Protein AF-A0A4W5P2R9-F1 (afdb_monomer_lite)

Secondary structure (DSSP, 8-state):
-PPPHHHHHHHHHHH-HHHHHHHHHHHHHHHHHHHHHHHHHHHHHHHHHHHHHHHS-HHHHHHHHHHHHHHHHHHHHHHHHHHHHHHHHHHHHHHHHTPPPHHHHHHHHHHHHHHHHHHHHHHHHHHHHHHHHHHHHHHHHHHHHHHHHHHHHHHHHHHHHHHHHHHHHHHHHHHHHHHHHHHHHHHHHHHHHHHHHHHHHHHHHHHHHHHHHHHHHHHHHHHHTTSS------------------------SSSHHHHHHHHHHHHHHHHHHHHHHHHHHHHHHHHHHHHHHHHHHHHHHHHHHHHHHHHHHHHHHHHHTTTHHHHHHHHHHHH---S-HHHHHHHHHHHHHHHHHHHHHHHHHHHHHHHS--------------------------------------------------SSSTTTSSSS--------------

pLDDT: mean 74.5, std 24.69, range [24.58, 97.75]

Foldseek 3Di:
DDDDLVVVLVVLVVVPLVVVLVVLVVVLVVLVVVLVVLVVVVVVVVVVVVVCLVPDDDVVCVVCVVVVVVVVVVSVVVNVVSVVVSVVSVVVSVVSNPDDRCNVVSVVVVVVVVVVVVVVVVVVVVVVVVVVVVVVVVVVVVVVVVVVVVVVVVVVVVVVVVVVVVVVVVVVVVVVVVVVVVVVVVVVVVVVVVVVVVVVVVVVVVVVVVVVVVVVVVVVVVVVVVVPDPPDDDDDDDDDDDDDDDDDDDDDDDPPVVVVVVVVVVVVVVVVVVVVVVVVVVVVVVVVVVVVVVVVVVVVVVVVVVVVVVVVVVVVVVVVCPCVVVVVVVVVVVVPPPDCPPVVVVVVVVVVVVVVVVVVVVVVVVVVVVVDDDDDDDDDDDDDDDDDDDDDDDDDDDDDDDDDDDDDDDDDDDDDDDDDDDPPVVVVVVVPDDDDDDDDDDDDDD

Organism: NCBI:txid62062

InterPro domains:
  IPR057476 Cux, N-terminal domain [PF25398] (4-112)

Structure (mmCIF, N/CA/C/O backbone):
data_AF-A0A4W5P2R9-F1
#
_entry.id   AF-A0A4W5P2R9-F1
#
loop_
_atom_site.group_PDB
_atom_site.id
_atom_site.type_symbol
_atom_site.label_atom_id
_atom_site.label_alt_id
_atom_site.label_comp_id
_atom_site.label_asym_id
_atom_site.label_entity_id
_atom_site.label_seq_id
_atom_site.pdbx_PDB_ins_code
_atom_site.Cartn_x
_atom_site.Cartn_y
_atom_site.Cartn_z
_atom_site.occupancy
_atom_site.B_iso_or_equiv
_atom_site.auth_seq_id
_atom_site.auth_comp_id
_atom_site.auth_asym_id
_atom_site.auth_atom_id
_atom_site.pdbx_PDB_model_num
ATOM 1 N N . MET A 1 1 ? -20.493 5.244 0.291 1.00 39.19 1 MET A N 1
ATOM 2 C CA . MET A 1 1 ? -19.017 5.315 0.333 1.00 39.19 1 MET A CA 1
ATOM 3 C C . MET A 1 1 ? -18.556 4.395 1.450 1.00 39.19 1 MET A C 1
ATOM 5 O O . MET A 1 1 ? -18.924 4.645 2.589 1.00 39.19 1 MET A O 1
ATOM 9 N N . ALA A 1 2 ? -17.877 3.290 1.139 1.00 45.69 2 ALA A N 1
ATOM 10 C CA . ALA A 1 2 ? -17.363 2.390 2.171 1.00 45.69 2 ALA A CA 1
ATOM 11 C C . ALA A 1 2 ? -16.183 3.063 2.890 1.00 45.69 2 ALA A C 1
ATOM 13 O O . ALA A 1 2 ? -15.328 3.662 2.237 1.00 45.69 2 ALA A O 1
ATOM 14 N N . ALA A 1 3 ? -16.154 3.012 4.221 1.00 61.97 3 ALA A N 1
ATOM 15 C CA . ALA A 1 3 ? -15.028 3.526 4.991 1.00 61.97 3 ALA A CA 1
ATOM 16 C C . ALA A 1 3 ? -13.768 2.697 4.678 1.00 61.97 3 ALA A C 1
ATOM 18 O O . ALA A 1 3 ? -13.810 1.469 4.690 1.00 61.97 3 ALA A O 1
ATOM 19 N N . ASN A 1 4 ? -12.652 3.368 4.386 1.00 81.50 4 ASN A N 1
ATOM 20 C CA . ASN A 1 4 ? -11.347 2.730 4.203 1.00 81.50 4 ASN A CA 1
ATOM 21 C C . ASN A 1 4 ? -10.941 1.999 5.505 1.00 81.50 4 ASN A C 1
ATOM 23 O O . ASN A 1 4 ? -11.168 2.521 6.598 1.00 81.50 4 ASN A O 1
ATOM 27 N N . ALA A 1 5 ? -10.312 0.821 5.421 1.00 81.81 5 ALA A N 1
ATOM 28 C CA . ALA A 1 5 ? -9.843 0.071 6.592 1.00 81.81 5 ALA A CA 1
ATOM 29 C C . ALA A 1 5 ? -8.965 0.926 7.523 1.00 81.81 5 ALA A C 1
ATOM 31 O O . ALA A 1 5 ? -9.079 0.827 8.744 1.00 81.81 5 ALA A O 1
ATOM 32 N N . GLY A 1 6 ? -8.170 1.843 6.958 1.00 85.94 6 GLY A N 1
ATOM 33 C CA . GLY A 1 6 ? -7.384 2.798 7.738 1.00 85.94 6 GLY A CA 1
ATOM 34 C C . GLY A 1 6 ? -8.230 3.774 8.567 1.00 85.94 6 GLY A C 1
ATOM 35 O O . GLY A 1 6 ? -7.896 4.037 9.721 1.00 85.94 6 GLY A O 1
ATOM 36 N N . SER A 1 7 ? -9.344 4.291 8.035 1.00 89.31 7 SER A N 1
ATOM 37 C CA . SER A 1 7 ? -10.214 5.194 8.803 1.00 89.31 7 SER A CA 1
ATOM 38 C C . SER A 1 7 ? -11.015 4.443 9.867 1.00 89.31 7 SER A C 1
ATOM 40 O O . SER A 1 7 ? -11.191 4.962 10.969 1.00 89.31 7 SER A O 1
ATOM 42 N N . MET A 1 8 ? -11.428 3.203 9.584 1.00 90.81 8 MET A N 1
ATOM 43 C CA . MET A 1 8 ? -12.066 2.331 10.576 1.00 90.81 8 MET A CA 1
ATOM 44 C C . MET A 1 8 ? -11.114 1.974 11.722 1.00 90.81 8 MET A C 1
ATOM 46 O O . MET A 1 8 ? -11.508 2.066 12.882 1.00 90.81 8 MET A O 1
ATOM 50 N N . PHE A 1 9 ? -9.856 1.639 11.422 1.00 92.12 9 PHE A N 1
ATOM 51 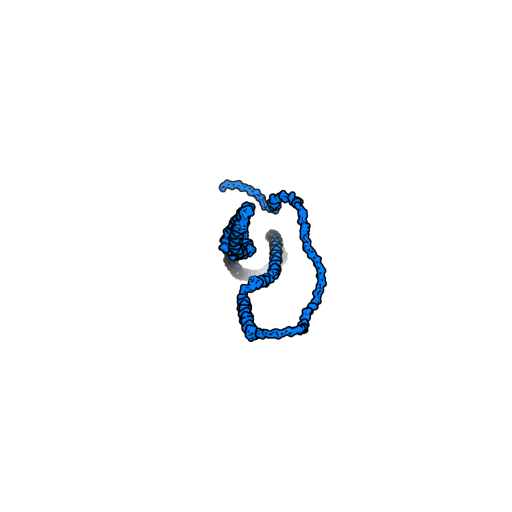C CA . PHE A 1 9 ? -8.834 1.382 12.438 1.00 92.12 9 PHE A CA 1
ATOM 52 C C . PHE A 1 9 ? -8.645 2.583 13.375 1.00 92.12 9 PHE A C 1
ATOM 54 O O . PHE A 1 9 ? -8.690 2.435 14.595 1.00 92.12 9 PHE A O 1
ATOM 61 N N . GLN A 1 10 ? -8.503 3.790 12.817 1.00 91.69 10 GLN A N 1
ATOM 62 C CA . GLN A 1 10 ? -8.339 5.009 13.616 1.00 91.69 10 GLN A CA 1
ATOM 63 C C . GLN A 1 10 ? -9.563 5.314 14.483 1.00 91.69 10 GLN A C 1
ATOM 65 O O . GLN A 1 10 ? -9.409 5.769 15.615 1.00 91.69 10 GLN A O 1
ATOM 70 N N . TYR A 1 11 ? -10.770 5.061 13.971 1.00 94.38 11 TYR A N 1
ATOM 71 C CA . TYR A 1 11 ? -11.995 5.226 14.746 1.00 94.38 11 TYR A CA 1
ATOM 72 C C . TYR A 1 11 ? -12.025 4.280 15.950 1.00 94.38 11 TYR A C 1
ATOM 74 O O . TYR A 1 11 ? -12.158 4.746 17.078 1.00 94.38 11 TYR A O 1
ATOM 82 N N . TRP A 1 12 ? -11.836 2.976 15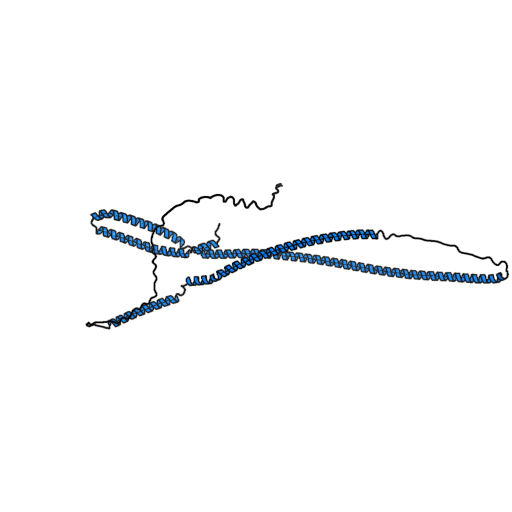.733 1.00 94.50 12 TRP A N 1
ATOM 83 C CA . TRP A 1 12 ? -11.894 1.975 16.805 1.00 94.50 12 TRP A CA 1
ATOM 84 C C . TRP A 1 12 ? -10.783 2.141 17.839 1.00 94.50 12 TRP A C 1
ATOM 86 O O . TRP A 1 12 ? -11.025 1.979 19.031 1.00 94.50 12 TRP A O 1
ATOM 96 N N . LYS A 1 13 ? -9.594 2.570 17.406 1.00 93.69 13 LYS A N 1
ATOM 97 C CA . LYS A 1 13 ? -8.496 2.905 18.315 1.00 93.69 13 LYS A CA 1
ATOM 98 C C . LYS A 1 13 ? -8.834 4.079 19.239 1.00 93.69 13 LYS A C 1
ATOM 100 O O . LYS A 1 13 ? -8.418 4.083 20.388 1.00 93.69 13 LYS A O 1
ATOM 105 N N . ARG A 1 14 ? -9.570 5.080 18.744 1.00 94.56 14 ARG A N 1
ATOM 106 C CA . ARG A 1 14 ? -10.029 6.229 19.548 1.00 94.56 14 ARG A CA 1
ATOM 107 C C . ARG A 1 14 ? -11.259 5.910 20.389 1.00 94.56 14 ARG A C 1
ATOM 109 O O . ARG A 1 14 ? -11.445 6.535 21.423 1.00 94.56 14 ARG A O 1
ATOM 116 N N . PHE A 1 15 ? -12.105 5.000 19.913 1.00 94.69 15 PHE A N 1
ATOM 117 C CA . PHE A 1 15 ? -13.277 4.532 20.645 1.00 94.69 15 PHE A CA 1
ATOM 118 C C . PHE A 1 15 ? -12.880 3.790 21.929 1.00 94.69 15 PHE A C 1
ATOM 120 O O . PHE A 1 15 ? -13.604 3.895 22.910 1.00 94.69 15 PHE A O 1
ATOM 127 N N . ASP A 1 16 ? -11.735 3.094 21.916 1.00 94.62 16 ASP A N 1
ATOM 128 C CA . ASP A 1 16 ? -11.157 2.380 23.064 1.00 94.62 16 ASP A CA 1
ATOM 129 C C . ASP A 1 16 ? -12.175 1.453 23.749 1.00 94.62 16 ASP A C 1
ATOM 131 O O . ASP A 1 16 ? -12.664 1.684 24.860 1.00 94.62 16 ASP A O 1
ATOM 135 N N . LEU A 1 17 ? -12.515 0.371 23.040 1.00 94.75 17 LEU A N 1
ATOM 136 C CA . LEU A 1 17 ? -13.481 -0.613 23.524 1.00 94.75 17 LEU A CA 1
ATOM 137 C C . LEU A 1 17 ? -13.055 -1.211 24.874 1.00 94.75 17 LEU A C 1
ATOM 139 O O . LEU A 1 17 ? -13.915 -1.472 25.710 1.00 94.75 17 LEU A O 1
ATOM 143 N N . GLN A 1 18 ? -11.752 -1.380 25.115 1.00 93.75 18 GLN A N 1
ATOM 144 C CA . GLN A 1 18 ? -11.237 -1.925 26.372 1.00 93.75 18 GLN A CA 1
ATOM 145 C C . GLN A 1 18 ? -11.471 -0.983 27.554 1.00 93.75 18 GLN A C 1
ATOM 147 O O . GLN A 1 18 ? -11.774 -1.430 28.663 1.00 93.75 18 GLN A O 1
ATOM 152 N N . GLN A 1 19 ? -11.317 0.328 27.357 1.00 95.25 19 GLN A N 1
ATOM 153 C CA . GLN A 1 19 ? -11.680 1.295 28.383 1.00 95.25 19 GLN A CA 1
ATOM 154 C C . GLN A 1 19 ? -13.187 1.277 28.653 1.00 95.25 19 GLN A C 1
ATOM 156 O O . GLN A 1 19 ? -13.584 1.173 29.815 1.00 95.25 19 GLN A O 1
ATOM 161 N N . LEU A 1 20 ? -14.015 1.284 27.606 1.00 95.31 20 LEU A N 1
ATOM 162 C CA . LEU A 1 20 ? -15.467 1.200 27.765 1.00 95.31 20 LEU A CA 1
ATOM 163 C C . LEU A 1 20 ? -15.891 -0.083 28.502 1.00 95.31 20 LEU A C 1
ATOM 165 O O . LEU A 1 20 ? -16.724 -0.025 29.403 1.00 95.31 20 LEU A O 1
ATOM 169 N N . GLN A 1 21 ? -15.301 -1.234 28.169 1.00 96.25 21 GLN A N 1
ATOM 170 C CA . GLN A 1 21 ? -15.556 -2.508 28.852 1.00 96.25 21 GLN A CA 1
ATOM 171 C C . GLN A 1 21 ? -15.233 -2.422 30.352 1.00 96.25 21 GLN A C 1
ATOM 173 O O . GLN A 1 21 ? -16.074 -2.789 31.171 1.00 96.25 21 GLN A O 1
ATOM 178 N N . ARG A 1 22 ? -14.084 -1.841 30.728 1.00 95.81 22 ARG A N 1
ATOM 179 C CA . ARG A 1 22 ? -13.711 -1.630 32.141 1.00 95.81 22 ARG A CA 1
ATOM 180 C C . ARG A 1 22 ? -14.679 -0.704 32.883 1.00 95.81 22 ARG A C 1
ATOM 182 O O . ARG A 1 22 ? -15.015 -0.960 34.039 1.00 95.81 22 ARG A O 1
ATOM 189 N N . GLU A 1 23 ? -15.130 0.373 32.243 1.00 96.25 23 GLU A N 1
ATOM 190 C CA . GLU A 1 23 ? -16.104 1.306 32.828 1.00 96.25 23 GLU A CA 1
ATOM 191 C C . GLU A 1 23 ? -17.476 0.643 33.034 1.00 96.25 23 GLU A C 1
ATOM 193 O O . GLU A 1 23 ? -18.131 0.836 34.068 1.00 96.25 23 GLU A O 1
ATOM 198 N N . LEU A 1 24 ? -17.897 -0.187 32.077 1.00 96.56 24 LEU A N 1
ATOM 199 C CA . LEU A 1 24 ? -19.125 -0.965 32.180 1.00 96.56 24 LEU A CA 1
ATOM 200 C C . LEU A 1 24 ? -19.038 -2.040 33.277 1.00 96.56 24 LEU A C 1
ATOM 202 O O . LEU A 1 24 ? -19.986 -2.158 34.052 1.00 96.56 24 LEU A O 1
ATOM 206 N N . ASP A 1 25 ? -17.914 -2.752 33.408 1.00 96.44 25 ASP A N 1
ATOM 207 C CA . ASP A 1 25 ? -17.668 -3.719 34.494 1.00 96.44 25 ASP A CA 1
ATOM 208 C C . ASP A 1 25 ? -17.735 -3.068 35.878 1.00 96.44 25 ASP A C 1
ATOM 210 O O . ASP A 1 25 ? -18.382 -3.582 36.799 1.00 96.44 25 ASP A O 1
ATOM 214 N N . ALA A 1 26 ? -17.095 -1.906 36.030 1.00 96.94 26 ALA A N 1
ATOM 215 C CA . ALA A 1 26 ? -17.135 -1.145 37.272 1.00 96.94 26 ALA A CA 1
ATOM 216 C C . ALA A 1 26 ? -18.573 -0.725 37.618 1.00 96.94 26 ALA A C 1
ATOM 218 O O . ALA A 1 26 ? -19.007 -0.850 38.767 1.00 96.94 26 ALA A O 1
ATOM 219 N N . THR A 1 27 ? -19.339 -0.284 36.616 1.00 96.75 27 THR A N 1
ATOM 220 C CA . THR A 1 27 ? -20.748 0.093 36.782 1.00 96.75 27 THR A CA 1
ATOM 221 C C . THR A 1 27 ? -21.619 -1.113 37.137 1.00 96.75 27 THR A C 1
ATOM 223 O O . THR A 1 27 ? -22.444 -1.011 38.043 1.00 96.75 27 THR A O 1
ATOM 226 N N . ALA A 1 28 ? -21.420 -2.262 36.484 1.00 96.38 28 ALA A N 1
ATOM 227 C CA . ALA A 1 28 ? -22.139 -3.504 36.771 1.00 96.38 28 ALA A CA 1
ATOM 228 C C . ALA A 1 28 ? -21.853 -4.016 38.193 1.00 96.38 28 ALA A C 1
ATOM 230 O O . ALA A 1 28 ? -22.776 -4.398 38.912 1.00 96.38 28 ALA A O 1
ATOM 231 N N . THR A 1 29 ? -20.595 -3.940 38.635 1.00 95.50 29 THR A N 1
ATOM 232 C CA . THR A 1 29 ? -20.190 -4.297 40.004 1.00 95.50 29 THR A CA 1
ATOM 233 C C . THR A 1 29 ? -20.837 -3.368 41.034 1.00 95.50 29 THR A C 1
ATOM 235 O O . THR A 1 29 ? -21.409 -3.824 42.024 1.00 95.50 29 THR A O 1
ATOM 238 N N . ALA A 1 30 ? -20.810 -2.054 40.789 1.00 95.75 30 ALA A N 1
ATOM 239 C CA . ALA A 1 30 ? -21.468 -1.082 41.659 1.00 95.75 30 ALA A CA 1
ATOM 240 C C . ALA A 1 30 ? -22.994 -1.268 41.697 1.00 95.75 30 ALA A C 1
ATOM 242 O O . ALA A 1 30 ? -23.623 -1.000 42.722 1.00 95.75 30 ALA A O 1
ATOM 243 N N . LEU A 1 31 ? -23.595 -1.728 40.597 1.00 96.50 31 LEU A N 1
ATOM 244 C CA . LEU A 1 31 ? -25.026 -1.987 40.509 1.00 96.50 31 LEU A CA 1
ATOM 245 C C . LEU A 1 31 ? -25.467 -3.123 41.433 1.00 96.50 31 LEU A C 1
ATOM 247 O O . LEU A 1 31 ? -26.480 -2.969 42.109 1.00 96.50 31 LEU A O 1
ATOM 251 N N . ALA A 1 32 ? -24.692 -4.208 41.517 1.00 93.25 32 ALA A N 1
ATOM 252 C CA . ALA A 1 32 ? -24.974 -5.308 42.441 1.00 93.25 32 ALA A CA 1
ATOM 253 C C . ALA A 1 32 ? -25.025 -4.817 43.900 1.00 93.25 32 ALA A C 1
ATOM 255 O O . ALA A 1 32 ? -25.998 -5.067 44.607 1.00 93.25 32 ALA A O 1
ATOM 256 N N . ASN A 1 33 ? -24.048 -4.002 44.313 1.00 94.25 33 ASN A N 1
ATOM 257 C CA . ASN A 1 33 ? -24.031 -3.416 45.658 1.00 94.25 33 ASN A CA 1
ATOM 258 C C . ASN A 1 33 ? -25.254 -2.514 45.911 1.00 94.25 33 ASN A C 1
ATOM 260 O O . ASN A 1 33 ? -25.872 -2.578 46.972 1.00 94.25 33 ASN A O 1
ATOM 264 N N . ARG A 1 34 ? -25.646 -1.694 44.924 1.00 94.56 34 ARG A N 1
ATOM 265 C CA . ARG A 1 34 ? -26.830 -0.821 45.033 1.00 94.56 34 ARG A CA 1
ATOM 266 C C . ARG A 1 34 ? -28.139 -1.605 45.122 1.00 94.56 34 ARG A C 1
ATOM 268 O O . ARG A 1 34 ? -29.057 -1.155 45.809 1.00 94.56 34 ARG A O 1
ATOM 275 N N . GLN A 1 35 ? -28.239 -2.746 44.439 1.00 94.06 35 GLN A N 1
ATOM 276 C CA . GLN A 1 35 ? -29.394 -3.639 44.554 1.00 94.06 35 GLN A CA 1
ATOM 277 C C . GLN A 1 35 ? -29.532 -4.143 45.994 1.00 94.06 35 GLN A C 1
ATOM 279 O O . GLN A 1 35 ? -30.592 -3.959 46.598 1.00 94.06 35 GLN A O 1
ATOM 284 N N . ASP A 1 36 ? -28.448 -4.660 46.574 1.00 93.44 36 ASP A N 1
ATOM 285 C CA . ASP A 1 36 ? -28.436 -5.152 47.955 1.00 93.44 36 ASP A CA 1
ATOM 286 C C . ASP A 1 36 ? -28.773 -4.043 48.970 1.00 93.44 36 ASP A C 1
ATOM 288 O O . ASP A 1 36 ? -29.608 -4.234 49.860 1.00 93.44 36 ASP A O 1
ATOM 292 N N . GLU A 1 37 ? -28.184 -2.852 48.822 1.00 94.00 37 GLU A N 1
ATOM 293 C CA . GLU A 1 37 ? -28.455 -1.691 49.683 1.00 94.00 37 GLU A CA 1
ATOM 294 C C . GLU A 1 37 ? -29.919 -1.225 49.609 1.00 94.00 37 GLU A C 1
ATOM 296 O O . GLU A 1 37 ? -30.533 -0.901 50.635 1.00 94.00 37 GLU A O 1
ATOM 301 N N . SER A 1 38 ? -30.502 -1.200 48.407 1.00 93.31 38 SER A N 1
ATOM 302 C CA . SER A 1 38 ? -31.899 -0.811 48.187 1.00 93.31 38 SER A CA 1
ATOM 303 C C . SER A 1 38 ? -32.864 -1.821 48.814 1.00 93.31 38 SER A C 1
ATOM 305 O O . SER A 1 38 ? -33.818 -1.438 49.502 1.00 93.31 38 SER A O 1
ATOM 307 N N . GLU A 1 39 ? -32.586 -3.120 48.665 1.00 92.25 39 GLU A N 1
ATOM 308 C CA . GLU A 1 39 ? -33.398 -4.183 49.262 1.00 92.25 39 GLU A CA 1
ATOM 309 C C . GLU A 1 39 ? -33.324 -4.179 50.797 1.00 92.25 39 GLU A C 1
ATOM 311 O O . GLU A 1 39 ? -34.362 -4.280 51.466 1.00 92.25 39 GLU A O 1
ATOM 316 N N . GLN A 1 40 ? -32.137 -3.960 51.372 1.00 95.31 40 GLN A N 1
ATOM 317 C CA . GLN A 1 40 ? -31.963 -3.795 52.819 1.00 95.31 40 GLN A CA 1
ATOM 318 C C . GLN A 1 40 ? -32.687 -2.549 53.347 1.00 95.31 40 GLN A C 1
ATOM 320 O O . GLN A 1 40 ? -33.384 -2.619 54.365 1.00 95.31 40 GLN A O 1
ATOM 325 N N . SER A 1 41 ? -32.580 -1.418 52.643 1.00 94.50 41 SER A N 1
ATOM 326 C CA . SER A 1 41 ? -33.235 -0.161 53.025 1.00 94.50 41 SER A CA 1
ATOM 327 C C . SER A 1 41 ? -34.759 -0.283 52.987 1.00 94.50 41 SER A C 1
ATOM 329 O O . SER A 1 41 ? -35.440 0.129 53.931 1.00 94.50 41 SER A O 1
ATOM 331 N N . ARG A 1 42 ? -35.311 -0.931 51.950 1.00 94.88 42 ARG A N 1
ATOM 332 C CA . ARG A 1 42 ? -36.747 -1.227 51.850 1.00 94.88 42 ARG A CA 1
ATOM 333 C C . ARG A 1 42 ? -37.213 -2.115 53.000 1.00 94.88 42 ARG A C 1
ATOM 335 O O . ARG A 1 42 ? -38.246 -1.830 53.604 1.00 94.88 42 ARG A O 1
ATOM 342 N N . LYS A 1 43 ? -36.453 -3.161 53.341 1.00 94.44 43 LYS A N 1
ATOM 343 C CA . LYS A 1 43 ? -36.770 -4.039 54.478 1.00 94.44 43 LYS A CA 1
ATOM 344 C C . LYS A 1 43 ? -36.804 -3.258 55.797 1.00 94.44 43 LYS A C 1
ATOM 346 O O . LYS A 1 43 ? -37.779 -3.364 56.537 1.00 94.44 43 LYS A O 1
ATOM 351 N N . LYS A 1 44 ? -35.809 -2.397 56.035 1.00 96.06 44 LYS A N 1
ATOM 352 C CA . LYS A 1 44 ? -35.739 -1.540 57.229 1.00 96.06 44 LYS A CA 1
ATOM 353 C C . LYS A 1 44 ? -36.939 -0.591 57.342 1.00 96.06 44 LYS A C 1
ATOM 355 O O . LYS A 1 44 ? -37.498 -0.456 58.428 1.00 96.06 44 LYS A O 1
ATOM 360 N N . LEU A 1 45 ? -37.373 0.018 56.234 1.00 94.94 45 LEU A N 1
ATOM 361 C CA . LEU A 1 45 ? -38.569 0.874 56.202 1.00 94.94 45 LEU A CA 1
ATOM 362 C C . LEU A 1 45 ? -39.857 0.097 56.508 1.00 94.94 45 LEU A C 1
ATOM 364 O O . LEU A 1 45 ? -40.720 0.597 57.232 1.00 94.94 45 LEU A O 1
ATOM 368 N N . ILE A 1 46 ? -39.988 -1.132 55.997 1.00 92.12 46 ILE A N 1
ATOM 369 C CA . ILE A 1 46 ? -41.132 -2.006 56.298 1.00 92.12 46 ILE A CA 1
ATOM 370 C C . ILE A 1 46 ? -41.183 -2.319 57.798 1.00 92.12 46 ILE A C 1
ATOM 372 O O . ILE A 1 46 ? -42.247 -2.195 58.410 1.00 92.12 46 ILE A O 1
ATOM 376 N N . ASP A 1 47 ? -40.049 -2.682 58.396 1.00 94.56 47 ASP A N 1
ATOM 377 C CA . ASP A 1 47 ? -39.963 -3.002 59.823 1.00 94.56 47 ASP A CA 1
ATOM 378 C C . ASP A 1 47 ? -40.268 -1.770 60.694 1.00 94.56 47 ASP A C 1
ATOM 380 O O . ASP A 1 47 ? -41.084 -1.854 61.613 1.00 94.56 47 ASP A O 1
ATOM 384 N N . GLN A 1 48 ? -39.734 -0.593 60.343 1.00 94.81 48 GLN A N 1
ATOM 385 C CA . GLN A 1 48 ? -40.059 0.675 61.013 1.00 94.81 48 GLN A CA 1
ATOM 386 C C . GLN A 1 48 ? -41.546 1.045 60.891 1.00 94.81 48 GLN A C 1
ATOM 388 O O . GLN A 1 48 ? -42.151 1.497 61.863 1.00 94.81 48 GLN A O 1
ATOM 393 N N . SER A 1 49 ? -42.168 0.824 59.728 1.00 92.38 49 SER A N 1
ATOM 394 C CA . SER A 1 49 ? -43.604 1.070 59.530 1.00 92.38 49 SER A CA 1
ATOM 395 C C . SER A 1 49 ? -44.472 0.135 60.379 1.00 92.38 49 SER A C 1
ATOM 397 O O . SER A 1 49 ? -45.511 0.546 60.906 1.00 92.38 49 SER A O 1
ATOM 399 N N . ARG A 1 50 ? -44.052 -1.126 60.545 1.00 91.25 50 ARG A N 1
ATOM 400 C CA . ARG A 1 50 ? -44.722 -2.100 61.421 1.00 91.25 50 ARG A CA 1
ATOM 401 C C . ARG A 1 50 ? -44.598 -1.710 62.890 1.00 91.25 50 ARG A C 1
ATOM 403 O O . ARG A 1 50 ? -45.612 -1.698 63.586 1.00 91.25 50 ARG A O 1
ATOM 410 N N . GLU A 1 51 ? -43.399 -1.338 63.329 1.00 94.06 51 GLU A N 1
ATOM 411 C CA . GLU A 1 51 ? -43.141 -0.898 64.704 1.00 94.06 51 GLU A CA 1
ATOM 412 C C . GLU A 1 51 ? -43.938 0.371 65.038 1.00 94.06 51 GLU A C 1
ATOM 414 O O . GLU A 1 51 ? -44.611 0.440 66.067 1.00 94.06 51 GLU A O 1
ATOM 419 N N . PHE A 1 52 ? -43.979 1.336 64.111 1.00 92.31 52 PHE A N 1
ATOM 420 C CA . PHE A 1 52 ? -44.819 2.526 64.234 1.00 92.31 52 PHE A CA 1
ATOM 421 C C . PHE A 1 52 ? -46.296 2.158 64.422 1.00 92.31 52 PHE A C 1
ATOM 423 O O . PHE A 1 52 ? -46.938 2.637 65.354 1.00 92.31 52 PHE A O 1
ATOM 430 N N . LYS A 1 53 ? -46.851 1.260 63.596 1.00 89.31 53 LYS A N 1
ATOM 431 C CA . LYS A 1 53 ? -48.254 0.826 63.731 1.00 89.31 53 LYS A CA 1
ATOM 432 C C . LYS A 1 53 ? -48.538 0.135 65.066 1.00 89.31 53 LYS A C 1
ATOM 434 O O . LYS A 1 53 ? -49.627 0.324 65.601 1.00 89.31 53 LYS A O 1
ATOM 439 N N . LYS A 1 54 ? -47.588 -0.642 65.597 1.00 91.44 54 LYS A N 1
ATOM 440 C CA . LYS A 1 54 ? -47.725 -1.361 66.874 1.00 91.44 54 LYS A CA 1
ATOM 441 C C . LYS A 1 54 ? -47.774 -0.408 68.073 1.00 91.44 54 LYS A C 1
ATOM 443 O O . LYS A 1 54 ? -48.578 -0.616 68.975 1.00 91.44 54 LYS A O 1
ATOM 448 N N . ASN A 1 55 ? -46.966 0.651 68.043 1.00 91.44 55 ASN A N 1
ATOM 449 C CA . ASN A 1 55 ? -46.780 1.568 69.173 1.00 91.44 55 ASN A CA 1
ATOM 450 C C . ASN A 1 55 ? -47.664 2.827 69.116 1.00 91.44 55 ASN A C 1
ATOM 452 O O . ASN A 1 55 ? -47.551 3.699 69.973 1.00 91.44 55 ASN A O 1
ATOM 456 N N . THR A 1 56 ? -48.547 2.940 68.118 1.00 90.62 56 THR A N 1
ATOM 457 C CA . THR A 1 56 ? -49.381 4.134 67.899 1.00 90.62 56 THR A CA 1
ATOM 458 C C . THR A 1 56 ? -50.842 3.887 68.313 1.00 90.62 56 THR A C 1
ATOM 460 O O . THR A 1 56 ? -51.373 2.811 68.019 1.00 90.62 56 THR A O 1
ATOM 463 N N . PRO A 1 57 ? -51.537 4.848 68.955 1.00 91.94 57 PRO A N 1
ATOM 464 C CA . PRO A 1 57 ? -52.972 4.751 69.252 1.00 91.94 57 PRO A CA 1
ATOM 465 C C . PRO A 1 57 ? -53.851 4.657 67.988 1.00 91.94 57 PRO A C 1
ATOM 467 O O . PRO A 1 57 ? -53.488 5.132 66.911 1.00 91.94 57 PRO A O 1
ATOM 470 N N . GLU A 1 5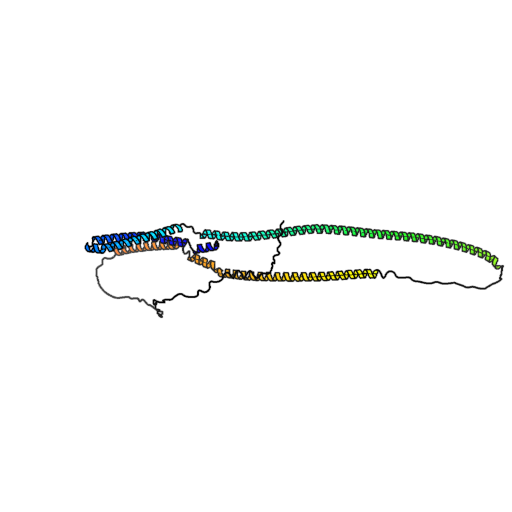8 ? -55.020 4.023 68.114 1.00 90.56 58 GLU A N 1
ATOM 471 C CA . GLU A 1 58 ? -55.854 3.585 66.981 1.00 90.56 58 GLU A CA 1
ATOM 472 C C . GLU A 1 58 ? -56.391 4.728 66.102 1.00 90.56 58 GLU A C 1
ATOM 474 O O . GLU A 1 58 ? -56.407 4.612 64.875 1.00 90.56 58 GLU A O 1
ATOM 479 N N . ASP A 1 59 ? -56.772 5.855 66.703 1.00 90.94 59 ASP A N 1
ATOM 480 C CA . ASP A 1 59 ? -57.308 7.007 65.966 1.00 90.94 59 ASP A CA 1
ATOM 481 C C . ASP A 1 59 ? -56.243 7.659 65.074 1.00 90.94 59 ASP A C 1
ATOM 483 O O . ASP A 1 59 ? -56.495 7.965 63.905 1.00 90.94 59 ASP A O 1
ATOM 487 N N . LEU A 1 60 ? -55.006 7.772 65.574 1.00 92.44 60 LEU A N 1
ATOM 488 C CA . LEU A 1 60 ? -53.879 8.273 64.787 1.00 92.44 60 LEU A CA 1
ATOM 489 C C . LEU A 1 60 ? -53.476 7.276 63.689 1.00 92.44 60 LEU A C 1
ATOM 491 O O . LEU A 1 60 ? -53.153 7.688 62.573 1.00 92.44 60 LEU A O 1
ATOM 495 N N . ARG A 1 61 ? -53.573 5.960 63.948 1.00 91.44 61 ARG A N 1
ATOM 496 C CA . ARG A 1 61 ? -53.359 4.937 62.908 1.00 91.44 61 ARG A CA 1
ATOM 497 C C . ARG A 1 61 ? -54.316 5.114 61.729 1.00 91.44 61 ARG A C 1
ATOM 499 O O . ARG A 1 61 ? -53.873 4.969 60.590 1.00 91.44 61 ARG A O 1
ATOM 506 N N . LYS A 1 62 ? -55.594 5.433 61.969 1.00 92.81 62 LYS A N 1
ATOM 507 C CA . LYS A 1 62 ? -56.587 5.640 60.895 1.00 92.81 62 LYS A CA 1
ATOM 508 C C . LYS A 1 62 ? -56.244 6.842 60.012 1.00 92.81 62 LYS A C 1
ATOM 510 O O . LYS A 1 62 ? -56.358 6.731 58.795 1.00 92.81 62 LYS A O 1
ATOM 515 N N . LEU A 1 63 ? -55.769 7.943 60.602 1.00 91.69 63 LEU A N 1
ATOM 516 C CA . LEU A 1 63 ? -55.361 9.147 59.865 1.00 91.69 63 LEU A CA 1
ATOM 517 C C . LEU A 1 63 ? -54.077 8.936 59.049 1.00 91.69 63 LEU A C 1
ATOM 519 O O . LEU A 1 63 ? -53.977 9.398 57.916 1.00 91.69 63 LEU A O 1
ATOM 523 N N . VAL A 1 64 ? -53.100 8.214 59.604 1.00 92.69 64 VAL A N 1
ATOM 524 C CA . VAL A 1 64 ? -51.781 8.008 58.977 1.00 92.69 64 VAL A CA 1
ATOM 525 C C . VAL A 1 64 ? -51.781 6.840 57.973 1.00 92.69 64 VAL A C 1
ATOM 527 O O . VAL A 1 64 ? -50.932 6.779 57.082 1.00 92.69 64 VAL A O 1
ATOM 530 N N . ALA A 1 65 ? -52.738 5.911 58.055 1.00 90.44 65 ALA A N 1
ATOM 531 C CA . ALA A 1 65 ? -52.784 4.731 57.186 1.00 90.44 65 ALA A CA 1
ATOM 532 C C . ALA A 1 65 ? -52.860 5.037 55.672 1.00 90.44 65 ALA A C 1
ATOM 534 O O . ALA A 1 65 ? -52.117 4.386 54.929 1.00 90.44 65 ALA A O 1
ATOM 535 N N . PRO A 1 66 ? -53.686 5.987 55.181 1.00 94.50 66 PRO A N 1
ATOM 536 C CA . PRO A 1 66 ? -53.685 6.372 53.768 1.00 94.50 66 PRO A CA 1
ATOM 537 C C . PRO A 1 66 ? -52.326 6.910 53.304 1.00 94.50 66 PRO A C 1
ATOM 539 O O . PRO A 1 66 ? -51.863 6.540 52.228 1.00 94.50 66 PRO A O 1
ATOM 542 N N . LEU A 1 67 ? -51.648 7.702 54.145 1.00 94.31 67 LEU A N 1
ATOM 543 C CA . LEU A 1 67 ? -50.323 8.254 53.853 1.00 94.31 67 LEU A CA 1
ATOM 544 C C . LEU A 1 67 ? -49.260 7.149 53.743 1.00 94.31 67 LEU A C 1
ATOM 546 O O . LEU A 1 67 ? -48.507 7.115 52.773 1.00 94.31 67 LEU A O 1
ATOM 550 N N . LEU A 1 68 ? -49.239 6.199 54.688 1.00 92.62 68 LEU A N 1
ATOM 551 C CA . LEU A 1 68 ? -48.321 5.051 54.636 1.00 92.62 68 LEU A CA 1
ATOM 552 C C . LEU A 1 68 ? -48.564 4.168 53.408 1.00 92.62 68 LEU A C 1
ATOM 554 O O . LEU A 1 68 ? -47.608 3.679 52.815 1.00 92.62 68 LEU A O 1
ATOM 558 N N . LYS A 1 69 ? -49.828 3.969 53.009 1.00 93.75 69 LYS A N 1
ATOM 559 C CA . LYS A 1 69 ? -50.154 3.250 51.769 1.00 93.75 69 LYS A CA 1
ATOM 560 C C . LYS A 1 69 ? -49.662 4.000 50.528 1.00 93.75 69 LYS A C 1
ATOM 562 O O . LYS A 1 69 ? -49.140 3.355 49.627 1.00 93.75 69 LYS A O 1
ATOM 567 N N . GLY A 1 70 ? -49.793 5.329 50.497 1.00 96.00 70 GLY A N 1
ATOM 568 C CA . GLY A 1 70 ? -49.275 6.169 49.413 1.00 96.00 70 GLY A CA 1
ATOM 569 C C . GLY A 1 70 ? -47.755 6.067 49.266 1.00 96.00 70 GLY A C 1
ATOM 570 O O . GLY A 1 70 ? -47.269 5.761 48.182 1.00 96.00 70 GLY A O 1
ATOM 571 N N . PHE A 1 71 ? -47.007 6.218 50.367 1.00 95.81 71 PHE A N 1
ATOM 572 C CA . PHE A 1 71 ? -45.549 6.033 50.354 1.00 95.81 71 PHE A CA 1
ATOM 573 C C . PHE A 1 71 ? -45.141 4.615 49.948 1.00 95.81 71 PHE A C 1
ATOM 575 O O . PHE A 1 71 ? -44.198 4.457 49.181 1.00 95.81 71 PHE A O 1
ATOM 582 N N . GLN A 1 72 ? -45.855 3.588 50.418 1.00 94.88 72 GLN A N 1
ATOM 583 C CA . GLN A 1 72 ? -45.580 2.205 50.028 1.00 94.88 72 GLN A CA 1
ATOM 584 C C . GLN A 1 72 ? -45.755 1.998 48.516 1.00 94.88 72 GLN A C 1
ATOM 586 O O . GLN A 1 72 ? -44.884 1.409 47.885 1.00 94.88 72 GLN A O 1
ATOM 591 N N . ALA A 1 73 ? -46.846 2.513 47.938 1.00 95.50 73 ALA A N 1
ATOM 592 C CA . ALA A 1 73 ? -47.105 2.415 46.505 1.00 95.50 73 ALA A CA 1
ATOM 593 C C . ALA A 1 73 ? -46.027 3.128 45.671 1.00 95.50 73 ALA A C 1
ATOM 595 O O . ALA A 1 73 ? -45.566 2.567 44.679 1.00 95.50 73 ALA A O 1
ATOM 596 N N . GLU A 1 74 ? -45.585 4.317 46.093 1.00 96.81 74 GLU A N 1
ATOM 597 C CA . GLU A 1 74 ? -44.516 5.049 45.401 1.00 96.81 74 GLU A CA 1
ATOM 598 C C . GLU A 1 74 ? -43.165 4.330 45.521 1.00 96.81 74 GLU A C 1
ATOM 600 O O . GLU A 1 74 ? -42.465 4.174 44.523 1.00 96.81 74 GLU A O 1
ATOM 605 N N . ILE A 1 75 ? -42.814 3.817 46.708 1.00 94.88 75 ILE A N 1
ATOM 606 C CA . ILE A 1 75 ? -41.594 3.016 46.905 1.00 94.88 75 ILE A CA 1
ATOM 607 C C . ILE A 1 75 ? -41.614 1.788 45.989 1.00 94.88 75 ILE A C 1
ATOM 609 O O . ILE A 1 75 ? -40.629 1.524 45.305 1.00 94.88 75 ILE A O 1
ATOM 613 N N . ASP A 1 76 ? -42.732 1.061 45.926 1.00 94.19 76 ASP A N 1
ATOM 614 C CA . ASP A 1 76 ? -42.853 -0.127 45.079 1.00 94.19 76 ASP A CA 1
ATOM 615 C C . ASP A 1 76 ? -42.779 0.223 43.581 1.00 94.19 76 ASP A C 1
ATOM 617 O O . ASP A 1 76 ? -42.122 -0.487 42.814 1.00 94.19 76 ASP A O 1
ATOM 621 N N . ALA A 1 77 ? -43.380 1.341 43.158 1.00 96.56 77 ALA A N 1
ATOM 622 C CA . ALA A 1 77 ? -43.296 1.832 41.784 1.00 96.56 77 ALA A CA 1
ATOM 623 C C . ALA A 1 77 ? -41.864 2.248 41.398 1.00 96.56 77 ALA A C 1
ATOM 625 O O . ALA A 1 77 ? -41.382 1.884 40.321 1.00 96.56 77 ALA A O 1
ATOM 626 N N . VAL A 1 78 ? -41.158 2.962 42.280 1.00 95.38 78 VAL A N 1
ATOM 627 C CA . VAL A 1 78 ? -39.756 3.356 42.078 1.00 95.38 78 VAL A CA 1
ATOM 628 C C . VAL A 1 78 ? -38.846 2.130 42.054 1.00 95.38 78 VAL A C 1
ATOM 630 O O . VAL A 1 78 ? -38.030 2.010 41.141 1.00 95.38 78 VAL A O 1
ATOM 633 N N . SER A 1 79 ? -39.014 1.184 42.983 1.00 94.38 79 SER A N 1
ATOM 634 C CA . SER A 1 79 ? -38.255 -0.071 42.990 1.00 94.38 79 SER A CA 1
ATOM 635 C C . SER A 1 79 ? -38.470 -0.873 41.707 1.00 94.38 79 SER A C 1
ATOM 637 O O . SER A 1 79 ? -37.508 -1.402 41.154 1.00 94.38 79 SER A O 1
ATOM 639 N N . LYS A 1 80 ? -39.706 -0.935 41.194 1.00 95.69 80 LYS A N 1
ATOM 640 C CA . LYS A 1 80 ? -40.005 -1.608 39.924 1.00 95.69 80 LYS A CA 1
ATOM 641 C C . LYS A 1 80 ? -39.289 -0.939 38.747 1.00 95.69 80 LYS A C 1
ATOM 643 O O . LYS A 1 80 ? -38.594 -1.624 38.003 1.00 95.69 80 LYS A O 1
ATOM 648 N N . ARG A 1 81 ? -39.390 0.389 38.620 1.00 96.81 81 ARG A N 1
ATOM 649 C CA . ARG A 1 81 ? -38.687 1.153 37.572 1.00 96.81 81 ARG A CA 1
ATOM 650 C C . ARG A 1 81 ? -37.168 0.994 37.654 1.00 96.81 81 ARG A C 1
ATOM 652 O O . ARG A 1 81 ? -36.521 0.871 36.618 1.00 96.81 81 ARG A O 1
ATOM 659 N N . SER A 1 82 ? -36.605 0.984 38.867 1.00 95.56 82 SER A N 1
ATOM 660 C CA . SER A 1 82 ? -35.169 0.759 39.083 1.00 95.56 82 SER A CA 1
ATOM 661 C C . SER A 1 82 ? -34.765 -0.606 38.537 1.00 95.56 82 SER A C 1
ATOM 663 O O . SER A 1 82 ? -33.933 -0.671 37.636 1.00 95.56 82 SER A O 1
ATOM 665 N N . LYS A 1 83 ? -35.454 -1.677 38.956 1.00 95.00 83 LYS A N 1
ATOM 666 C CA . LYS A 1 83 ? -35.187 -3.049 38.494 1.00 95.00 83 LYS A CA 1
ATOM 667 C C . LYS A 1 83 ? -35.307 -3.203 36.977 1.00 95.00 83 LYS A C 1
ATOM 669 O O . LYS A 1 83 ? -34.491 -3.888 36.368 1.00 95.00 83 LYS A O 1
ATOM 674 N N . GLU A 1 84 ? -36.284 -2.550 36.350 1.00 96.50 84 GLU A N 1
ATOM 675 C CA . GLU A 1 84 ? -36.432 -2.547 34.887 1.00 96.50 84 GLU A CA 1
ATOM 676 C C . GLU A 1 84 ? -35.256 -1.839 34.189 1.00 96.50 84 GLU A C 1
ATOM 678 O O . GLU A 1 84 ? -34.707 -2.367 33.221 1.00 96.50 84 GLU A O 1
ATOM 683 N N . SER A 1 85 ? -34.815 -0.683 34.700 1.00 96.12 85 SER A N 1
ATOM 684 C CA . SER A 1 85 ? -33.658 0.043 34.152 1.00 96.12 85 SER A CA 1
ATOM 685 C C . SER A 1 85 ? -32.336 -0.715 34.334 1.00 96.12 85 SER A C 1
ATOM 687 O O . SER A 1 85 ? -31.511 -0.765 33.421 1.00 96.12 85 SER A O 1
ATOM 689 N N . GLU A 1 86 ? -32.167 -1.374 35.479 1.00 96.00 86 GLU A N 1
ATOM 690 C CA . GLU A 1 86 ? -31.016 -2.214 35.811 1.00 96.00 86 GLU A CA 1
ATOM 691 C C . GLU A 1 86 ? -30.956 -3.444 34.902 1.00 96.00 86 GLU A C 1
ATOM 693 O O . GLU A 1 86 ? -29.904 -3.768 34.351 1.00 96.00 86 GLU A O 1
ATOM 698 N N . ALA A 1 87 ? -32.100 -4.096 34.673 1.00 95.62 87 ALA A N 1
ATOM 699 C CA . ALA A 1 87 ? -32.205 -5.217 33.748 1.00 95.62 87 ALA A CA 1
ATOM 700 C C . ALA A 1 87 ? -31.875 -4.802 32.305 1.00 95.62 87 ALA A C 1
ATOM 702 O O . ALA A 1 87 ? -31.160 -5.526 31.606 1.00 95.62 87 ALA A O 1
ATOM 703 N N . ALA A 1 88 ? -32.345 -3.629 31.863 1.00 96.94 88 ALA A N 1
ATOM 704 C CA . ALA A 1 88 ? -32.021 -3.091 30.544 1.00 96.94 88 ALA A CA 1
ATOM 705 C C . ALA A 1 88 ? -30.514 -2.820 30.392 1.00 96.94 88 ALA A C 1
ATOM 707 O O . ALA A 1 88 ? -29.920 -3.227 29.391 1.00 96.94 88 ALA A O 1
ATOM 708 N N . PHE A 1 89 ? -29.880 -2.210 31.401 1.00 97.19 89 PHE A N 1
ATOM 709 C CA . PHE A 1 89 ? -28.429 -2.012 31.427 1.00 97.19 89 PHE A CA 1
ATOM 710 C C . PHE A 1 89 ? -27.678 -3.345 31.329 1.00 97.19 89 PHE A C 1
ATOM 712 O O . PHE A 1 89 ? -26.846 -3.515 30.438 1.00 97.19 89 PHE A O 1
ATOM 719 N N . LEU A 1 90 ? -28.016 -4.322 32.178 1.00 95.12 90 LEU A N 1
ATOM 720 C CA . LEU A 1 90 ? -27.358 -5.631 32.187 1.00 95.12 90 LEU A CA 1
ATOM 721 C C . LEU A 1 90 ? -27.534 -6.384 30.861 1.00 95.12 90 LEU A C 1
ATOM 723 O O . LEU A 1 90 ? -26.626 -7.097 30.435 1.00 95.12 90 LEU A O 1
ATOM 727 N N . SER A 1 91 ? -28.672 -6.216 30.182 1.00 95.31 91 SER A N 1
ATOM 728 C CA . SER A 1 91 ? -28.897 -6.792 28.853 1.00 95.31 91 SER A CA 1
ATOM 729 C C . SER A 1 91 ? -27.943 -6.228 27.798 1.00 95.31 91 SER A C 1
ATOM 731 O O . SER A 1 91 ? -27.542 -6.965 26.899 1.00 95.31 91 SER A O 1
ATOM 733 N N . VAL A 1 92 ? -27.622 -4.934 27.856 1.00 95.44 92 VAL A N 1
ATOM 734 C CA . VAL A 1 92 ? -26.676 -4.304 26.923 1.00 95.44 92 VAL A CA 1
ATOM 735 C C . VAL A 1 92 ? -25.244 -4.654 27.317 1.00 95.44 92 VAL A C 1
ATOM 737 O O . VAL A 1 92 ? -24.482 -5.104 26.468 1.00 95.44 92 VAL A O 1
ATOM 740 N N . TYR A 1 93 ? -24.906 -4.543 28.602 1.00 96.19 93 TYR A N 1
ATOM 741 C CA . TYR A 1 93 ? -23.592 -4.883 29.152 1.00 96.19 93 TYR A CA 1
ATOM 742 C C . TYR A 1 93 ? -23.120 -6.285 28.737 1.00 96.19 93 TYR A C 1
ATOM 744 O O . TYR A 1 93 ? -22.038 -6.418 28.167 1.00 96.19 93 TYR A O 1
ATOM 752 N N . LYS A 1 94 ? -23.969 -7.311 28.902 1.00 94.44 94 LYS A N 1
ATOM 753 C CA . LYS A 1 94 ? -23.655 -8.695 28.499 1.00 94.44 94 LYS A CA 1
ATOM 754 C C . LYS A 1 94 ? -23.283 -8.835 27.021 1.00 94.44 94 LYS A C 1
ATOM 756 O O . LYS A 1 94 ? -22.543 -9.739 26.669 1.00 94.44 94 LYS A O 1
ATOM 761 N N . ARG A 1 95 ? -23.799 -7.967 26.145 1.00 93.38 95 ARG A N 1
ATOM 762 C CA . ARG A 1 95 ? -23.465 -7.998 24.714 1.00 93.38 95 ARG A CA 1
ATOM 763 C C . ARG A 1 95 ? -22.139 -7.331 24.395 1.00 93.38 95 ARG A C 1
ATOM 765 O O . ARG A 1 95 ? -21.607 -7.620 23.338 1.00 93.38 95 ARG A O 1
ATOM 772 N N . PHE A 1 96 ? -21.659 -6.418 25.237 1.00 92.56 96 PHE A N 1
ATOM 773 C CA . PHE A 1 96 ? -20.438 -5.646 24.991 1.00 92.56 96 PHE A CA 1
ATOM 774 C C . PHE A 1 96 ? -19.209 -6.235 25.677 1.00 92.56 96 PHE A C 1
ATOM 776 O O . PHE A 1 96 ? -18.103 -6.055 25.173 1.00 92.56 96 PHE A O 1
ATOM 783 N N . ILE A 1 97 ? -19.387 -6.930 26.803 1.00 94.44 97 ILE A N 1
ATOM 784 C CA . ILE A 1 97 ? -18.254 -7.423 27.589 1.00 94.44 97 ILE A CA 1
ATOM 785 C C . ILE A 1 97 ? -17.503 -8.571 26.904 1.00 94.44 97 ILE A C 1
ATOM 787 O O . ILE A 1 97 ? -16.281 -8.627 26.965 1.00 94.44 97 ILE A O 1
ATOM 791 N N . ASP A 1 98 ? -18.219 -9.416 26.161 1.00 89.31 98 ASP A N 1
ATOM 792 C CA . ASP A 1 98 ? -17.635 -10.567 25.463 1.00 89.31 98 ASP A CA 1
ATOM 793 C C . ASP A 1 98 ? -17.116 -10.223 24.054 1.00 89.31 98 ASP A C 1
ATOM 795 O O . ASP A 1 98 ? -16.621 -11.095 23.337 1.00 89.31 98 ASP A O 1
ATOM 799 N N . VAL A 1 99 ? -17.251 -8.967 23.611 1.00 92.75 99 VAL A N 1
ATOM 800 C CA . VAL A 1 99 ? -16.842 -8.569 22.257 1.00 92.75 99 VAL A CA 1
ATOM 801 C C . VAL A 1 99 ? -15.318 -8.462 22.201 1.00 92.75 99 VAL A C 1
ATOM 803 O O . VAL A 1 99 ? -14.745 -7.648 22.930 1.00 92.75 99 VAL A O 1
ATOM 806 N N . PRO A 1 100 ? -14.646 -9.238 21.330 1.00 90.25 100 PRO A N 1
ATOM 807 C CA . PRO A 1 100 ? -13.211 -9.106 21.140 1.00 90.25 100 PRO A CA 1
ATOM 808 C C . PRO A 1 100 ? -12.879 -7.753 20.508 1.00 90.25 100 PRO A C 1
ATOM 810 O O . PRO A 1 100 ? -13.614 -7.255 19.653 1.00 90.25 100 PRO A O 1
ATOM 813 N N . ASP A 1 101 ? -11.746 -7.176 20.904 1.00 91.50 101 ASP A N 1
ATOM 814 C CA . ASP A 1 101 ? -11.299 -5.884 20.389 1.00 91.50 101 ASP A CA 1
ATOM 815 C C . ASP A 1 101 ? -10.986 -5.959 18.876 1.00 91.50 101 ASP A C 1
ATOM 817 O O . ASP A 1 101 ? -10.088 -6.707 18.467 1.00 91.50 101 ASP A O 1
ATOM 821 N N . PRO A 1 102 ? -11.691 -5.192 18.016 1.00 93.62 102 PRO A N 1
ATOM 822 C CA . PRO A 1 102 ? -11.453 -5.206 16.576 1.00 93.62 102 PRO A CA 1
ATOM 823 C C . PRO A 1 102 ? -10.153 -4.498 16.165 1.00 93.62 102 PRO A C 1
ATOM 825 O O . PRO A 1 102 ? -9.721 -4.665 15.023 1.00 93.62 102 PRO A O 1
ATOM 828 N N . VAL A 1 103 ? -9.519 -3.712 17.046 1.00 93.94 103 VAL A N 1
ATOM 829 C CA . VAL A 1 103 ? -8.347 -2.886 16.711 1.00 93.94 103 VAL A CA 1
ATOM 830 C C . VAL A 1 103 ? -7.199 -3.733 16.163 1.00 93.94 103 VAL A C 1
ATOM 832 O O . VAL A 1 103 ? -6.649 -3.386 15.119 1.00 93.94 103 VAL A O 1
ATOM 835 N N . SER A 1 104 ? -6.880 -4.873 16.782 1.00 91.75 104 SER A N 1
ATOM 836 C CA . SER A 1 104 ? -5.784 -5.742 16.322 1.00 91.75 104 SER A CA 1
ATOM 837 C C . SER A 1 104 ? -6.047 -6.357 14.943 1.00 91.75 104 SER A C 1
ATOM 839 O O . SER A 1 104 ? -5.151 -6.417 14.100 1.00 91.75 104 SER A O 1
ATOM 841 N N . ALA A 1 105 ? -7.284 -6.786 14.674 1.00 93.25 105 ALA A N 1
ATOM 842 C CA . ALA A 1 105 ? -7.662 -7.341 13.373 1.00 93.25 105 ALA A CA 1
ATOM 843 C C . ALA A 1 105 ? -7.661 -6.263 12.273 1.00 93.25 105 ALA A C 1
ATOM 845 O O . ALA A 1 105 ? -7.207 -6.502 11.149 1.00 93.25 105 ALA A O 1
ATOM 846 N N . LEU A 1 106 ? -8.130 -5.057 12.603 1.00 92.94 106 LEU A N 1
ATOM 847 C CA . LEU A 1 106 ? -8.114 -3.906 11.703 1.00 92.94 106 LEU A CA 1
ATOM 848 C C . LEU A 1 106 ? -6.689 -3.425 11.412 1.00 92.94 106 LEU A C 1
ATOM 850 O O . LEU A 1 106 ? -6.398 -3.087 10.267 1.00 92.94 106 LEU A O 1
ATOM 854 N N . GLU A 1 107 ? -5.790 -3.452 12.397 1.00 92.31 107 GLU A N 1
ATOM 855 C CA . GLU A 1 107 ? -4.371 -3.140 12.202 1.00 92.31 107 GLU A CA 1
ATOM 856 C C . GLU A 1 107 ? -3.724 -4.116 11.217 1.00 92.31 107 GLU A C 1
ATOM 858 O O . GLU A 1 107 ? -3.111 -3.695 10.236 1.00 92.31 107 GLU A O 1
ATOM 863 N N . ALA A 1 108 ? -3.925 -5.422 11.418 1.00 92.31 108 ALA A N 1
ATOM 864 C CA . ALA A 1 108 ? -3.427 -6.446 10.503 1.00 92.31 108 ALA A CA 1
ATOM 865 C C . ALA A 1 108 ? -3.979 -6.255 9.080 1.00 92.31 108 ALA A C 1
ATOM 867 O O . ALA A 1 108 ? -3.232 -6.342 8.104 1.00 92.31 108 ALA A O 1
ATOM 868 N N . THR A 1 109 ? -5.267 -5.924 8.963 1.00 92.31 109 THR A N 1
ATOM 869 C CA . THR A 1 109 ? -5.919 -5.636 7.677 1.00 92.31 109 THR A CA 1
ATOM 870 C C . THR A 1 109 ? -5.317 -4.401 7.008 1.00 92.31 109 THR A C 1
ATOM 872 O O . THR A 1 109 ? -5.008 -4.439 5.819 1.00 92.31 109 THR A O 1
ATOM 875 N N . GLN A 1 110 ? -5.077 -3.323 7.759 1.00 91.25 110 GLN A N 1
ATOM 876 C CA . GLN A 1 110 ? -4.430 -2.116 7.245 1.00 91.25 110 GLN A CA 1
ATOM 877 C C . GLN A 1 110 ? -3.003 -2.412 6.756 1.00 91.25 110 GLN A C 1
ATOM 879 O O . GLN A 1 110 ? -2.608 -1.955 5.682 1.00 91.25 110 GLN A O 1
ATOM 884 N N . GLN A 1 111 ? -2.237 -3.211 7.504 1.00 91.06 111 GLN A N 1
ATOM 885 C CA . GLN A 1 111 ? -0.887 -3.617 7.108 1.00 91.06 111 GLN A CA 1
ATOM 886 C C . GLN A 1 111 ? -0.891 -4.483 5.846 1.00 91.06 111 GLN A C 1
ATOM 888 O O . GLN A 1 111 ? -0.053 -4.289 4.962 1.00 91.06 111 GLN A O 1
ATOM 893 N N . LEU A 1 112 ? -1.839 -5.416 5.729 1.00 92.62 112 LEU A N 1
ATOM 894 C CA . LEU A 1 112 ? -2.024 -6.213 4.517 1.00 92.62 112 LEU A CA 1
ATOM 895 C C . LEU A 1 112 ? -2.409 -5.337 3.328 1.00 92.62 112 LEU A C 1
ATOM 897 O O . LEU A 1 112 ? -1.820 -5.491 2.265 1.00 92.62 112 LEU A O 1
ATOM 901 N N . GLN A 1 113 ? -3.307 -4.369 3.506 1.00 91.81 113 GLN A N 1
ATOM 902 C CA . GLN A 1 113 ? -3.695 -3.446 2.441 1.00 91.81 113 GLN A CA 1
ATOM 903 C C . GLN A 1 113 ? -2.498 -2.634 1.918 1.00 91.81 113 GLN A C 1
ATOM 905 O O . GLN A 1 113 ? -2.322 -2.509 0.709 1.00 91.81 113 GLN A O 1
ATOM 910 N N . LEU A 1 114 ? -1.617 -2.159 2.805 1.00 91.06 114 LEU A N 1
ATOM 911 C CA . LEU A 1 114 ? -0.372 -1.482 2.413 1.00 91.06 114 LEU A CA 1
ATOM 912 C C . LEU A 1 114 ? 0.627 -2.415 1.712 1.00 91.06 114 LEU A C 1
ATOM 914 O O . LEU A 1 114 ? 1.408 -1.973 0.870 1.00 91.06 114 LEU A O 1
ATOM 918 N N . LYS A 1 115 ? 0.662 -3.700 2.079 1.00 94.38 115 LYS A N 1
ATOM 919 C CA . LYS A 1 115 ? 1.493 -4.699 1.389 1.00 94.38 115 LYS A CA 1
ATOM 920 C C . LYS A 1 115 ? 0.945 -5.020 0.002 1.00 94.38 115 LYS A C 1
ATOM 922 O O . LYS A 1 115 ? 1.732 -5.073 -0.931 1.00 94.38 115 LYS A O 1
ATOM 927 N N . VAL A 1 116 ? -0.371 -5.175 -0.137 1.00 94.31 116 VAL A N 1
ATOM 928 C CA . VAL A 1 116 ? -1.039 -5.414 -1.426 1.00 94.31 116 VAL A CA 1
ATOM 929 C C . VAL A 1 116 ? -0.822 -4.239 -2.373 1.00 94.31 116 VAL A C 1
ATOM 931 O O . VAL A 1 116 ? -0.470 -4.465 -3.524 1.00 94.31 116 VAL A O 1
ATOM 934 N N . GLN A 1 117 ? -0.938 -2.998 -1.887 1.00 92.12 117 GLN A N 1
ATOM 935 C CA . GLN A 1 117 ? -0.650 -1.820 -2.708 1.00 92.12 117 GLN A CA 1
ATOM 936 C C . GLN A 1 117 ? 0.794 -1.836 -3.229 1.00 92.12 117 GLN A C 1
ATOM 938 O O . GLN A 1 117 ? 1.010 -1.728 -4.428 1.00 92.12 117 GLN A O 1
ATOM 943 N N . ARG A 1 118 ? 1.776 -2.064 -2.345 1.00 95.38 118 ARG A N 1
ATOM 944 C CA . ARG A 1 118 ? 3.192 -2.157 -2.741 1.00 95.38 118 ARG A CA 1
ATOM 945 C C . ARG A 1 118 ? 3.467 -3.303 -3.711 1.00 95.38 118 ARG A C 1
ATOM 947 O O . ARG A 1 118 ? 4.270 -3.148 -4.620 1.00 95.38 118 ARG A O 1
ATOM 954 N N . MET A 1 119 ? 2.830 -4.452 -3.502 1.00 95.62 119 MET A N 1
ATOM 955 C CA . MET A 1 119 ? 2.947 -5.603 -4.395 1.00 95.62 119 MET A CA 1
ATOM 956 C C . MET A 1 119 ? 2.436 -5.255 -5.792 1.00 95.62 119 MET A C 1
ATOM 958 O O . MET A 1 119 ? 3.132 -5.528 -6.760 1.00 95.62 119 MET A O 1
ATOM 962 N N . HIS A 1 120 ? 1.284 -4.587 -5.886 1.00 95.25 120 HIS A N 1
ATOM 963 C CA . HIS A 1 120 ? 0.738 -4.137 -7.160 1.00 95.25 120 HIS A CA 1
ATOM 964 C C . HIS A 1 120 ? 1.675 -3.151 -7.872 1.00 95.25 120 HIS A C 1
ATOM 966 O O . HIS A 1 120 ? 1.954 -3.316 -9.057 1.00 95.25 120 HIS A O 1
ATOM 972 N N . ASP A 1 121 ? 2.223 -2.171 -7.147 1.00 95.12 121 ASP A N 1
ATOM 973 C CA . ASP A 1 121 ? 3.173 -1.210 -7.714 1.00 95.12 121 ASP A CA 1
ATOM 974 C C . ASP A 1 121 ? 4.409 -1.938 -8.292 1.00 95.12 121 ASP A C 1
ATOM 976 O O . ASP A 1 121 ? 4.771 -1.722 -9.450 1.00 95.12 121 ASP A O 1
ATOM 980 N N . ILE A 1 122 ? 4.986 -2.884 -7.538 1.00 96.56 122 ILE A N 1
ATOM 981 C CA . ILE A 1 122 ? 6.127 -3.706 -7.981 1.00 96.56 122 ILE A CA 1
ATOM 982 C C . ILE A 1 122 ? 5.760 -4.592 -9.179 1.00 96.56 122 ILE A C 1
ATOM 984 O O . ILE A 1 122 ? 6.557 -4.721 -10.105 1.00 96.56 122 ILE A O 1
ATOM 988 N N . GLU A 1 123 ? 4.579 -5.212 -9.193 1.00 95.81 123 GLU A N 1
ATOM 989 C CA . GLU A 1 123 ? 4.109 -6.032 -10.317 1.00 95.81 123 GLU A CA 1
ATOM 990 C C . GLU A 1 123 ? 4.000 -5.205 -11.602 1.00 95.81 123 GLU A C 1
ATOM 992 O O . GLU A 1 123 ? 4.455 -5.650 -12.657 1.00 95.81 123 GLU A O 1
ATOM 997 N N . THR A 1 124 ? 3.462 -3.984 -11.516 1.00 96.38 124 THR A N 1
ATOM 998 C CA . THR A 1 124 ? 3.364 -3.093 -12.681 1.00 96.38 124 THR A CA 1
ATOM 999 C C . THR A 1 124 ? 4.731 -2.636 -13.185 1.00 96.38 124 THR A C 1
ATOM 1001 O O . THR A 1 124 ? 4.940 -2.552 -14.394 1.00 96.38 124 THR A O 1
ATOM 1004 N N . GLU A 1 125 ? 5.685 -2.372 -12.291 1.00 96.94 125 GLU A N 1
ATOM 1005 C CA . GLU A 1 125 ? 7.062 -2.054 -12.672 1.00 96.94 125 GLU A CA 1
ATOM 1006 C C . GLU A 1 125 ? 7.755 -3.263 -13.311 1.00 96.94 125 GLU A C 1
ATOM 1008 O O . GLU A 1 125 ? 8.383 -3.132 -14.360 1.00 96.94 125 GLU A O 1
ATOM 1013 N N . ASN A 1 126 ? 7.587 -4.459 -12.739 1.00 95.19 126 ASN A N 1
ATOM 1014 C CA . ASN A 1 126 ? 8.162 -5.686 -13.285 1.00 95.19 126 ASN A CA 1
ATOM 1015 C C . ASN A 1 126 ? 7.625 -5.979 -14.689 1.00 95.19 126 ASN A C 1
ATOM 1017 O O . ASN A 1 126 ? 8.396 -6.351 -15.570 1.00 95.19 126 ASN A O 1
ATOM 1021 N N . GLN A 1 127 ? 6.325 -5.771 -14.907 1.00 97.50 127 GLN A N 1
ATOM 1022 C CA . GLN A 1 127 ? 5.702 -5.914 -16.218 1.00 97.50 127 GLN A CA 1
ATOM 1023 C C . GLN A 1 127 ? 6.312 -4.942 -17.237 1.00 97.50 127 GLN A C 1
ATOM 1025 O O . GLN A 1 127 ? 6.742 -5.376 -18.302 1.00 97.50 127 GLN A O 1
ATOM 1030 N N . LYS A 1 128 ? 6.456 -3.659 -16.882 1.00 97.50 128 LYS A N 1
ATOM 1031 C CA . LYS A 1 128 ? 7.103 -2.660 -17.752 1.00 97.50 128 LYS A CA 1
ATOM 1032 C C . LYS A 1 128 ? 8.552 -3.018 -18.071 1.00 97.50 128 LYS A C 1
ATOM 1034 O O . LYS A 1 128 ? 8.985 -2.883 -19.206 1.00 97.50 128 LYS A O 1
ATOM 1039 N N . LEU A 1 129 ? 9.313 -3.494 -17.084 1.00 97.50 129 LEU A N 1
ATOM 1040 C CA . LEU A 1 129 ? 10.697 -3.922 -17.301 1.00 97.50 129 LEU A CA 1
ATOM 1041 C C . LEU A 1 129 ? 10.781 -5.127 -18.244 1.00 97.50 129 LEU A C 1
ATOM 1043 O O . LEU A 1 129 ? 11.686 -5.182 -19.074 1.00 97.50 129 LEU A O 1
ATOM 1047 N N . ARG A 1 130 ? 9.842 -6.076 -18.146 1.00 97.19 130 ARG A N 1
ATOM 1048 C CA . ARG A 1 130 ? 9.756 -7.211 -19.077 1.00 97.19 130 ARG A CA 1
ATOM 1049 C C . ARG A 1 130 ? 9.453 -6.752 -20.498 1.00 97.19 130 ARG A C 1
ATOM 1051 O O . ARG A 1 130 ? 10.137 -7.201 -21.408 1.00 97.19 130 ARG A O 1
ATOM 1058 N N . GLU A 1 131 ? 8.502 -5.837 -20.667 1.00 97.31 131 GLU A N 1
ATOM 1059 C CA . GLU A 1 131 ? 8.168 -5.248 -21.972 1.00 97.31 131 GLU A CA 1
ATOM 1060 C C . GLU A 1 131 ? 9.379 -4.531 -22.590 1.00 97.31 131 GLU A C 1
ATOM 1062 O O . GLU A 1 131 ? 9.698 -4.743 -23.758 1.00 97.31 131 GLU A O 1
ATOM 1067 N N . THR A 1 132 ? 10.131 -3.759 -21.799 1.00 97.62 132 THR A N 1
ATOM 1068 C CA . THR A 1 132 ? 11.365 -3.107 -22.270 1.00 97.62 132 THR A CA 1
ATOM 1069 C C . THR A 1 132 ? 12.443 -4.119 -22.675 1.00 97.62 132 THR A C 1
ATOM 1071 O O . THR A 1 132 ? 13.107 -3.944 -23.695 1.00 97.62 132 THR A O 1
ATOM 1074 N N . LEU A 1 133 ? 12.634 -5.191 -21.897 1.00 96.88 133 LEU A N 1
ATOM 1075 C CA . LEU A 1 133 ? 13.600 -6.247 -22.227 1.00 96.88 133 LEU A CA 1
ATOM 1076 C C . LEU A 1 133 ? 13.213 -7.016 -23.494 1.00 96.88 133 LEU A C 1
ATOM 1078 O O . LEU A 1 133 ? 14.089 -7.381 -24.281 1.00 96.88 133 LEU A O 1
ATOM 1082 N N . GLU A 1 134 ? 11.920 -7.262 -23.694 1.00 97.50 134 GLU A N 1
ATOM 1083 C CA . GLU A 1 134 ? 11.397 -7.863 -24.919 1.00 97.50 134 GLU A CA 1
ATOM 1084 C C . GLU A 1 134 ? 11.672 -6.957 -26.125 1.00 97.50 134 GLU A C 1
ATOM 1086 O O . GLU A 1 134 ? 12.217 -7.432 -27.122 1.00 97.50 134 GLU A O 1
ATOM 1091 N N . GLY A 1 135 ? 11.442 -5.645 -25.984 1.00 97.62 135 GLY A N 1
ATOM 1092 C CA . GLY A 1 135 ? 11.799 -4.641 -26.990 1.00 97.62 135 GLY A CA 1
ATOM 1093 C C . GLY A 1 135 ? 13.282 -4.676 -27.373 1.00 97.62 135 GLY A C 1
ATOM 1094 O O . GLY A 1 135 ? 13.609 -4.853 -28.544 1.00 97.62 135 GLY A O 1
ATOM 1095 N N . TYR A 1 136 ? 14.196 -4.626 -26.396 1.00 97.19 136 TYR A N 1
ATOM 1096 C CA . TYR A 1 136 ? 15.635 -4.736 -26.677 1.00 97.19 136 TYR A CA 1
ATOM 1097 C C . TYR A 1 136 ? 16.019 -6.068 -27.325 1.00 97.19 136 TYR A C 1
ATOM 1099 O O . TYR A 1 136 ? 16.910 -6.121 -28.171 1.00 97.19 136 TYR A O 1
ATOM 1107 N N . THR A 1 137 ? 15.362 -7.163 -26.946 1.00 97.56 137 THR A N 1
ATOM 1108 C CA . THR A 1 137 ? 15.621 -8.476 -27.549 1.00 97.56 137 THR A CA 1
ATOM 1109 C C . THR A 1 137 ? 15.217 -8.490 -29.022 1.00 97.56 137 THR A C 1
ATOM 1111 O O . THR A 1 137 ? 15.948 -9.042 -29.850 1.00 97.56 137 THR A O 1
ATOM 1114 N N . GLN A 1 138 ? 14.091 -7.857 -29.356 1.00 97.75 138 GLN A N 1
ATOM 1115 C CA . GLN A 1 138 ? 13.645 -7.690 -30.733 1.00 97.75 138 GLN A CA 1
ATOM 1116 C C . GLN A 1 138 ? 14.610 -6.802 -31.532 1.00 97.75 138 GLN A C 1
ATOM 1118 O O . GLN A 1 138 ? 15.050 -7.214 -32.604 1.00 97.75 138 GLN A O 1
ATOM 1123 N N . GLU A 1 139 ? 15.028 -5.656 -30.988 1.00 97.00 139 GLU A N 1
ATOM 1124 C CA . GLU A 1 139 ? 16.018 -4.773 -31.627 1.00 97.00 139 GLU A CA 1
ATOM 1125 C C . GLU A 1 139 ? 17.340 -5.507 -31.906 1.00 97.00 139 GLU A C 1
ATOM 1127 O O . GLU A 1 139 ? 17.898 -5.416 -32.999 1.00 97.00 139 GLU A O 1
ATOM 1132 N N . ILE A 1 140 ? 17.831 -6.308 -30.954 1.00 96.44 140 ILE A N 1
ATOM 1133 C CA . ILE A 1 140 ? 19.037 -7.129 -31.148 1.00 96.44 140 ILE A CA 1
ATOM 1134 C C . ILE A 1 140 ? 18.842 -8.140 -32.286 1.00 96.44 140 ILE A C 1
ATOM 1136 O O . ILE A 1 140 ? 19.776 -8.397 -33.051 1.00 96.44 140 ILE A O 1
ATOM 1140 N N . ALA A 1 141 ? 17.658 -8.746 -32.402 1.00 96.44 141 ALA A N 1
ATOM 1141 C CA . ALA A 1 141 ? 17.360 -9.680 -33.485 1.00 96.44 141 ALA A CA 1
ATOM 1142 C C . ALA A 1 141 ? 17.332 -8.977 -34.854 1.00 96.44 141 ALA A C 1
ATOM 1144 O O . ALA A 1 141 ? 17.872 -9.511 -35.826 1.00 96.44 141 ALA A O 1
ATOM 1145 N N . GLU A 1 142 ? 16.766 -7.772 -34.924 1.00 96.69 142 GLU A N 1
ATOM 1146 C CA . GLU A 1 142 ? 16.752 -6.939 -36.131 1.00 96.69 142 GLU A CA 1
ATOM 1147 C C . GLU A 1 142 ? 18.171 -6.534 -36.550 1.00 96.69 142 GLU A C 1
ATOM 1149 O O . GLU A 1 142 ? 18.555 -6.739 -37.704 1.00 96.69 142 GLU A O 1
ATOM 1154 N N . VAL A 1 143 ? 19.002 -6.077 -35.607 1.00 96.81 143 VAL A N 1
ATOM 1155 C CA . VAL A 1 143 ? 20.414 -5.745 -35.867 1.00 96.81 143 VAL A CA 1
ATOM 1156 C C . VAL A 1 143 ? 21.177 -6.950 -36.416 1.00 96.81 143 VAL A C 1
ATOM 1158 O O . VAL A 1 143 ? 21.878 -6.821 -37.418 1.00 96.81 143 VAL A O 1
ATOM 1161 N N . LYS A 1 144 ? 20.994 -8.145 -35.841 1.00 96.06 144 LYS A N 1
ATOM 1162 C CA . LYS A 1 144 ? 21.616 -9.374 -36.365 1.00 96.06 144 LYS A CA 1
ATOM 1163 C C . LYS A 1 144 ? 21.174 -9.696 -37.793 1.00 96.06 144 LYS A C 1
ATOM 1165 O O . LYS A 1 144 ? 21.977 -10.174 -38.591 1.00 96.06 144 LYS A O 1
ATOM 1170 N N . ASN A 1 145 ? 19.916 -9.441 -38.145 1.00 95.94 145 ASN A N 1
ATOM 1171 C CA . ASN A 1 145 ? 19.440 -9.626 -39.517 1.00 95.94 145 ASN A CA 1
ATOM 1172 C C . ASN A 1 145 ? 20.109 -8.624 -40.480 1.00 95.94 145 ASN A C 1
ATOM 1174 O O . ASN A 1 145 ? 20.589 -8.988 -41.560 1.00 95.94 145 ASN A O 1
ATOM 1178 N N . HIS A 1 146 ? 20.232 -7.366 -40.053 1.00 96.12 146 HIS A N 1
ATOM 1179 C CA . HIS A 1 146 ? 20.972 -6.356 -40.804 1.00 96.12 146 HIS A CA 1
ATOM 1180 C C . HIS A 1 146 ? 22.450 -6.735 -40.986 1.00 96.12 146 HIS A C 1
ATOM 1182 O O . HIS A 1 146 ? 22.971 -6.585 -42.090 1.00 96.12 146 HIS A O 1
ATOM 1188 N N . GLU A 1 147 ? 23.115 -7.301 -39.973 1.00 95.81 147 GLU A N 1
ATOM 1189 C CA . GLU A 1 147 ? 24.496 -7.797 -40.086 1.00 95.81 147 GLU A CA 1
ATOM 1190 C C . GLU A 1 147 ? 24.650 -8.872 -41.172 1.00 95.81 147 GLU A C 1
ATOM 1192 O O . GLU A 1 147 ? 25.592 -8.812 -41.967 1.00 95.81 147 GLU A O 1
ATOM 1197 N N . VAL A 1 148 ? 23.711 -9.823 -41.258 1.00 96.06 148 VAL A N 1
ATOM 1198 C CA . VAL A 1 148 ? 23.706 -10.856 -42.311 1.00 96.06 148 VAL A CA 1
ATOM 1199 C C . VAL A 1 148 ? 23.567 -10.222 -43.695 1.00 96.06 148 VAL A C 1
ATOM 1201 O O . VAL A 1 148 ? 24.309 -10.569 -44.614 1.00 96.06 148 VAL A O 1
ATOM 1204 N N . THR A 1 149 ? 22.664 -9.250 -43.837 1.00 95.06 149 THR A N 1
ATOM 1205 C CA . THR A 1 149 ? 22.453 -8.535 -45.104 1.00 95.06 149 THR A CA 1
ATOM 1206 C C . THR A 1 149 ? 23.698 -7.750 -45.518 1.00 95.06 149 THR A C 1
ATOM 1208 O O . THR A 1 149 ? 24.128 -7.822 -46.668 1.00 95.06 149 THR A O 1
ATOM 1211 N N . ILE A 1 150 ? 24.325 -7.037 -44.577 1.00 96.38 150 ILE A N 1
ATOM 1212 C CA . ILE A 1 150 ? 25.567 -6.294 -44.820 1.00 96.38 150 ILE A CA 1
ATOM 1213 C C . ILE A 1 150 ? 26.679 -7.242 -45.267 1.00 96.38 150 ILE A C 1
ATOM 1215 O O . ILE A 1 150 ? 27.423 -6.911 -46.188 1.00 96.38 150 ILE A O 1
ATOM 1219 N N . LYS A 1 151 ? 26.799 -8.418 -44.641 1.00 96.50 151 LYS A N 1
ATOM 1220 C CA . LYS A 1 151 ? 27.804 -9.411 -45.024 1.00 96.50 151 LYS A CA 1
ATOM 1221 C C . LYS A 1 151 ? 27.604 -9.888 -46.467 1.00 96.50 151 LYS A C 1
ATOM 1223 O O . LYS A 1 151 ? 28.554 -9.837 -47.239 1.00 96.50 151 LYS A O 1
ATOM 1228 N N . ALA A 1 152 ? 26.375 -10.241 -46.846 1.00 95.38 152 ALA A N 1
ATOM 1229 C CA . ALA A 1 152 ? 26.056 -10.660 -48.212 1.00 95.38 152 ALA A CA 1
ATOM 1230 C C . ALA A 1 152 ? 26.327 -9.553 -49.249 1.00 95.38 152 ALA A C 1
ATOM 1232 O O . ALA A 1 152 ? 26.836 -9.817 -50.336 1.00 95.38 152 ALA A O 1
ATOM 1233 N N . LEU A 1 153 ? 26.021 -8.294 -48.916 1.00 95.88 153 LEU A N 1
ATOM 1234 C CA . LEU A 1 153 ? 26.320 -7.159 -49.793 1.00 95.88 153 LEU A CA 1
ATOM 1235 C C . LEU A 1 153 ? 27.827 -6.923 -49.947 1.00 95.88 153 LEU A C 1
ATOM 1237 O O . LEU A 1 153 ? 28.274 -6.612 -51.048 1.00 95.88 153 LEU A O 1
ATOM 1241 N N . LYS A 1 154 ? 28.611 -7.090 -48.875 1.00 96.69 154 LYS A N 1
ATOM 1242 C CA . LYS A 1 154 ? 30.077 -6.991 -48.931 1.00 96.69 154 LYS A CA 1
ATOM 1243 C C . LYS A 1 154 ? 30.689 -8.085 -49.802 1.00 96.69 154 LYS A C 1
ATOM 1245 O O . LYS A 1 154 ? 31.511 -7.761 -50.648 1.00 96.69 154 LYS A O 1
ATOM 1250 N N . GLU A 1 155 ? 30.243 -9.332 -49.643 1.00 96.81 155 GLU A N 1
ATOM 1251 C CA . GLU A 1 155 ? 30.674 -10.460 -50.486 1.00 96.81 155 GLU A CA 1
ATOM 1252 C C . GLU A 1 155 ? 30.379 -10.174 -51.968 1.00 96.81 155 GLU A C 1
ATOM 1254 O O . GLU A 1 155 ? 31.245 -10.332 -52.822 1.00 96.81 155 GLU A O 1
ATOM 1259 N N . LYS A 1 156 ? 29.198 -9.625 -52.277 1.00 97.06 156 LYS A N 1
ATOM 1260 C CA . LYS A 1 156 ? 28.836 -9.252 -53.650 1.00 97.06 156 LYS A CA 1
ATOM 1261 C C . LYS A 1 156 ? 29.694 -8.117 -54.226 1.00 97.06 156 LYS A C 1
ATOM 1263 O O . LYS A 1 156 ? 29.976 -8.111 -55.422 1.00 97.06 156 LYS A O 1
ATOM 1268 N N . ILE A 1 157 ? 30.088 -7.137 -53.409 1.00 95.81 157 ILE A N 1
ATOM 1269 C CA . ILE A 1 157 ? 31.015 -6.076 -53.837 1.00 95.81 157 ILE A CA 1
ATOM 1270 C C . ILE A 1 157 ? 32.387 -6.676 -54.146 1.00 95.81 157 ILE A C 1
ATOM 1272 O O . ILE A 1 157 ? 32.942 -6.369 -55.196 1.00 95.81 157 ILE A O 1
ATOM 1276 N N . GLU A 1 158 ? 32.892 -7.565 -53.290 1.00 96.88 158 GLU A N 1
ATOM 1277 C CA . GLU A 1 158 ? 34.171 -8.250 -53.501 1.00 96.88 158 GLU A CA 1
ATOM 1278 C C . GLU A 1 158 ? 34.161 -9.073 -54.802 1.00 96.88 158 GLU A C 1
ATOM 1280 O O . GLU A 1 158 ? 35.076 -8.949 -55.614 1.00 96.88 158 GLU A O 1
ATOM 1285 N N . GLU A 1 159 ? 33.078 -9.808 -55.085 1.00 95.94 159 GLU A N 1
ATOM 1286 C CA . GLU A 1 159 ? 32.889 -10.519 -56.361 1.00 95.94 159 GLU A CA 1
ATOM 1287 C C . GLU A 1 159 ? 32.925 -9.576 -57.579 1.00 95.94 159 GLU A C 1
ATOM 1289 O O . GLU A 1 159 ? 33.556 -9.878 -58.603 1.00 95.94 159 GLU A O 1
ATOM 1294 N N . TYR A 1 160 ? 32.260 -8.418 -57.495 1.00 94.12 160 TYR A N 1
ATOM 1295 C CA . TYR A 1 160 ? 32.293 -7.421 -58.567 1.00 94.12 160 TYR A CA 1
ATOM 1296 C C . TYR A 1 160 ? 33.685 -6.803 -58.738 1.00 94.12 160 TYR A C 1
ATOM 1298 O O . TYR A 1 160 ? 34.138 -6.637 -59.871 1.00 94.12 160 TYR A O 1
ATOM 1306 N N . GLU A 1 161 ? 34.384 -6.497 -57.646 1.00 95.25 161 GLU A N 1
ATOM 1307 C CA . GLU A 1 161 ? 35.750 -5.968 -57.671 1.00 95.25 161 GLU A CA 1
ATOM 1308 C C . GLU A 1 161 ? 36.737 -6.970 -58.283 1.00 95.25 161 GLU A C 1
ATOM 1310 O O . GLU A 1 161 ? 37.561 -6.594 -59.123 1.00 95.25 161 GLU A O 1
ATOM 1315 N N . GLU A 1 162 ? 36.635 -8.255 -57.934 1.00 96.12 162 GLU A N 1
ATOM 1316 C CA . GLU A 1 162 ? 37.441 -9.314 -58.545 1.00 96.12 162 GLU A CA 1
ATOM 1317 C C . GLU A 1 162 ? 37.165 -9.446 -60.045 1.00 96.12 162 GLU A C 1
ATOM 1319 O O . GLU A 1 162 ? 38.104 -9.549 -60.845 1.00 96.12 162 GLU A O 1
ATOM 1324 N N . THR A 1 163 ? 35.891 -9.387 -60.440 1.00 95.19 163 THR A N 1
ATOM 1325 C CA . THR A 1 163 ? 35.483 -9.447 -61.848 1.00 95.19 163 THR A CA 1
ATOM 1326 C C . THR A 1 163 ? 36.053 -8.268 -62.637 1.00 95.19 163 THR A C 1
ATOM 1328 O O . THR A 1 163 ? 36.672 -8.473 -63.683 1.00 95.19 163 THR A O 1
ATOM 1331 N N . LEU A 1 164 ? 35.932 -7.043 -62.113 1.00 93.94 164 LEU A N 1
ATOM 1332 C CA . LEU A 1 164 ? 36.497 -5.837 -62.726 1.00 93.94 164 LEU A CA 1
ATOM 1333 C C . LEU A 1 164 ? 38.024 -5.911 -62.824 1.00 93.94 164 LEU A C 1
ATOM 1335 O O . LEU A 1 164 ? 38.603 -5.572 -63.854 1.00 93.94 164 LEU A O 1
ATOM 1339 N N . LYS A 1 165 ? 38.698 -6.408 -61.784 1.00 95.69 165 LYS A N 1
ATOM 1340 C CA . LYS A 1 165 ? 40.156 -6.587 -61.785 1.00 95.69 165 LYS A CA 1
ATOM 1341 C C . LYS A 1 165 ? 40.605 -7.616 -62.820 1.00 95.69 165 LYS A C 1
ATOM 1343 O O . LYS A 1 165 ? 41.667 -7.450 -63.424 1.00 95.69 165 LYS A O 1
ATOM 1348 N N . LYS A 1 166 ? 39.827 -8.682 -63.022 1.00 94.50 166 LYS A N 1
ATOM 1349 C CA . LYS A 1 166 ? 40.090 -9.682 -64.060 1.00 94.50 166 LYS A CA 1
ATOM 1350 C C . LYS A 1 166 ? 39.905 -9.084 -65.454 1.00 94.50 166 LYS A C 1
ATOM 1352 O O . LYS A 1 166 ? 40.821 -9.207 -66.260 1.00 94.50 166 LYS A O 1
ATOM 1357 N N . GLN A 1 167 ? 38.810 -8.361 -65.689 1.00 93.12 167 GLN A N 1
ATOM 1358 C CA . GLN A 1 167 ? 38.567 -7.646 -66.947 1.00 93.12 167 GLN A CA 1
ATOM 1359 C C . GLN A 1 167 ? 39.677 -6.633 -67.255 1.00 93.12 167 GLN A C 1
ATOM 1361 O O . GLN A 1 167 ? 40.205 -6.624 -68.361 1.00 93.12 167 GLN A O 1
ATOM 1366 N N . ALA A 1 168 ? 40.110 -5.842 -66.270 1.00 92.12 168 ALA A N 1
ATOM 1367 C CA . ALA A 1 168 ? 41.212 -4.894 -66.441 1.00 92.12 168 ALA A CA 1
ATOM 1368 C C . ALA A 1 168 ? 42.541 -5.589 -66.798 1.00 92.12 168 ALA A C 1
ATOM 1370 O O . ALA A 1 168 ? 43.306 -5.093 -67.621 1.00 92.12 168 ALA A O 1
ATOM 1371 N N . LYS A 1 169 ? 42.824 -6.759 -66.204 1.00 93.06 169 LYS A N 1
ATOM 1372 C CA . LYS A 1 169 ? 44.005 -7.564 -66.556 1.00 93.06 169 LYS A CA 1
ATOM 1373 C C . LYS A 1 169 ? 43.910 -8.168 -67.952 1.00 93.06 169 LYS A C 1
ATOM 1375 O O . LYS A 1 169 ? 44.933 -8.240 -68.621 1.00 93.06 169 LYS A O 1
ATOM 1380 N N . GLU A 1 170 ? 42.734 -8.643 -68.352 1.00 91.88 170 GLU A N 1
ATOM 1381 C CA . GLU A 1 170 ? 42.492 -9.190 -69.690 1.00 91.88 170 GLU A CA 1
ATOM 1382 C C . GLU A 1 170 ? 42.656 -8.102 -70.753 1.00 91.88 170 GLU A C 1
ATOM 1384 O O . GLU A 1 170 ? 43.419 -8.312 -71.691 1.00 91.88 170 GLU A O 1
ATOM 1389 N N . LEU A 1 171 ? 42.067 -6.918 -70.545 1.00 91.44 171 LEU A N 1
ATOM 1390 C CA . LEU A 1 171 ? 42.258 -5.749 -71.410 1.00 91.44 171 LEU A CA 1
ATOM 1391 C C . LEU A 1 171 ? 43.741 -5.374 -71.530 1.00 91.44 171 LEU A C 1
ATOM 1393 O O . LEU A 1 171 ? 44.269 -5.352 -72.632 1.00 91.44 171 LEU A O 1
ATOM 1397 N N . GLY A 1 172 ? 44.461 -5.215 -70.414 1.00 89.75 172 GLY A N 1
ATOM 1398 C CA . GLY A 1 172 ? 45.897 -4.897 -70.457 1.00 89.75 172 GLY A CA 1
ATOM 1399 C C . GLY A 1 172 ? 46.806 -6.047 -70.933 1.00 89.75 172 GLY A C 1
ATOM 1400 O O . GLY A 1 172 ? 48.010 -5.860 -71.129 1.00 89.75 172 GLY A O 1
ATOM 1401 N N . GLN A 1 173 ? 46.304 -7.279 -71.049 1.00 88.88 173 GLN A N 1
ATOM 1402 C CA . GLN A 1 173 ? 47.002 -8.359 -71.758 1.00 88.88 173 GLN A CA 1
ATOM 1403 C C . GLN A 1 173 ? 46.723 -8.296 -73.254 1.00 88.88 173 GLN A C 1
ATOM 1405 O O . GLN A 1 173 ? 47.635 -8.565 -74.029 1.00 88.88 173 GLN A O 1
ATOM 1410 N N . GLU A 1 174 ? 45.495 -7.964 -73.645 1.00 87.75 174 GLU A N 1
ATOM 1411 C CA . GLU A 1 174 ? 45.124 -7.818 -75.046 1.00 87.75 174 GLU A CA 1
ATOM 1412 C C . GLU A 1 174 ? 45.824 -6.620 -75.682 1.00 87.75 174 GLU A C 1
ATOM 1414 O O . GLU A 1 174 ? 46.465 -6.808 -76.707 1.00 87.75 174 GLU A O 1
ATOM 1419 N N . GLU A 1 175 ? 45.861 -5.465 -75.010 1.00 89.06 175 GLU A N 1
ATOM 1420 C CA . GLU A 1 175 ? 46.637 -4.291 -75.444 1.00 89.06 175 GLU A CA 1
ATOM 1421 C C . GLU A 1 175 ? 48.108 -4.656 -75.696 1.00 89.06 175 GLU A C 1
ATOM 1423 O O . GLU A 1 175 ? 48.661 -4.343 -76.742 1.00 89.06 175 GLU A O 1
ATOM 1428 N N . ARG A 1 176 ? 48.737 -5.429 -74.798 1.00 86.56 176 ARG A N 1
ATOM 1429 C CA . ARG A 1 176 ? 50.116 -5.908 -75.007 1.00 86.56 176 ARG A CA 1
ATOM 1430 C C . ARG A 1 176 ? 50.258 -6.874 -76.180 1.00 86.56 176 ARG A C 1
ATOM 1432 O O . ARG A 1 176 ? 51.286 -6.864 -76.848 1.00 86.56 176 ARG A O 1
ATOM 1439 N N . ARG A 1 177 ? 49.268 -7.740 -76.424 1.00 85.62 177 ARG A N 1
ATOM 1440 C CA . ARG A 1 177 ? 49.279 -8.625 -77.601 1.00 85.62 177 ARG A CA 1
ATOM 1441 C C . ARG A 1 177 ? 49.118 -7.827 -78.885 1.00 85.62 177 ARG A C 1
ATOM 1443 O O . ARG A 1 177 ? 49.719 -8.206 -79.884 1.00 85.62 177 ARG A O 1
ATOM 1450 N N . GLU A 1 178 ? 48.304 -6.779 -78.871 1.00 85.69 178 GLU A N 1
ATOM 1451 C CA . GLU A 1 178 ? 48.151 -5.863 -79.997 1.00 85.69 178 GLU A CA 1
ATOM 1452 C C . GLU A 1 178 ? 49.448 -5.091 -80.247 1.00 85.69 178 GLU A C 1
ATOM 1454 O O . GLU A 1 178 ? 49.952 -5.155 -81.361 1.00 85.69 178 GLU A O 1
ATOM 1459 N N . GLU A 1 179 ? 50.082 -4.523 -79.219 1.00 85.50 179 GLU A N 1
ATOM 1460 C CA . GLU A 1 179 ? 51.403 -3.883 -79.338 1.00 85.50 179 GLU A CA 1
ATOM 1461 C C . GLU A 1 179 ? 52.473 -4.847 -79.889 1.00 85.50 179 GLU A C 1
ATOM 1463 O O . GLU A 1 179 ? 53.277 -4.484 -80.749 1.00 85.50 179 GLU A O 1
ATOM 1468 N N . GLU A 1 180 ? 52.498 -6.103 -79.427 1.00 85.38 180 GLU A N 1
ATOM 1469 C CA . GLU A 1 180 ? 53.412 -7.124 -79.955 1.00 85.38 180 GLU A CA 1
ATOM 1470 C C . GLU A 1 180 ? 53.112 -7.494 -81.415 1.00 85.38 180 GLU A C 1
ATOM 1472 O O . GLU A 1 180 ? 54.046 -7.774 -82.172 1.00 85.38 180 GLU A O 1
ATOM 1477 N N . LYS A 1 181 ? 51.835 -7.523 -81.817 1.00 85.38 181 LYS A N 1
ATOM 1478 C CA . LYS A 1 181 ? 51.430 -7.757 -83.212 1.00 85.38 181 LYS A CA 1
ATOM 1479 C C . LYS A 1 181 ? 51.827 -6.579 -84.093 1.00 85.38 181 LYS A C 1
ATOM 1481 O O . LYS A 1 181 ? 52.499 -6.810 -85.089 1.00 85.38 181 LYS A O 1
ATOM 1486 N N . GLU A 1 182 ? 51.511 -5.348 -83.697 1.00 85.38 182 GLU A N 1
ATOM 1487 C CA . GLU A 1 182 ? 51.896 -4.133 -84.424 1.00 85.38 182 GLU A CA 1
ATOM 1488 C C . GLU A 1 182 ? 53.414 -4.033 -84.581 1.00 85.38 182 GLU A C 1
ATOM 1490 O O . GLU A 1 182 ? 53.915 -3.682 -85.647 1.00 85.38 182 GLU A O 1
ATOM 1495 N N . LYS A 1 183 ? 54.174 -4.402 -83.543 1.00 86.19 183 LYS A N 1
ATOM 1496 C CA . LYS A 1 183 ? 55.634 -4.440 -83.628 1.00 86.19 183 LYS A CA 1
ATOM 1497 C C . LYS A 1 183 ? 56.124 -5.474 -84.641 1.00 86.19 183 LYS A C 1
ATOM 1499 O O . LYS A 1 183 ? 57.024 -5.167 -85.417 1.00 86.19 183 LYS A O 1
ATOM 1504 N N . LYS A 1 184 ? 55.543 -6.678 -84.654 1.00 84.69 184 LYS A N 1
ATOM 1505 C CA . LYS A 1 184 ? 55.880 -7.715 -85.644 1.00 84.69 184 LYS A CA 1
ATOM 1506 C C . LYS A 1 184 ? 55.500 -7.295 -87.058 1.00 84.69 184 LYS A C 1
ATOM 1508 O O . LYS A 1 184 ? 56.311 -7.466 -87.955 1.00 84.69 184 LYS A O 1
ATOM 1513 N N . GLU A 1 185 ? 54.325 -6.706 -87.251 1.00 82.81 185 GLU A N 1
ATOM 1514 C CA . GLU A 1 185 ? 53.896 -6.167 -88.546 1.00 82.81 185 GLU A CA 1
ATOM 1515 C C . GLU A 1 185 ? 54.803 -5.014 -89.001 1.00 82.81 185 GLU A C 1
ATOM 1517 O O . GLU A 1 185 ? 55.148 -4.924 -90.176 1.00 82.81 185 GLU A O 1
ATOM 1522 N N . GLY A 1 186 ? 55.260 -4.168 -88.074 1.00 82.50 186 GLY A N 1
ATOM 1523 C CA . GLY A 1 186 ? 56.253 -3.130 -88.339 1.00 82.50 186 GLY A CA 1
ATOM 1524 C C . GLY A 1 186 ? 57.623 -3.696 -88.731 1.00 82.50 186 GLY A C 1
ATOM 1525 O O . GLY A 1 186 ? 58.232 -3.204 -89.678 1.00 82.50 186 GLY A O 1
ATOM 1526 N N . GLU A 1 187 ? 58.102 -4.738 -88.045 1.00 83.00 187 GLU A N 1
ATOM 1527 C CA . GLU A 1 187 ? 59.348 -5.447 -88.378 1.00 83.00 187 GLU A CA 1
ATOM 1528 C C . GLU A 1 187 ? 59.241 -6.176 -89.731 1.00 83.00 187 GLU A C 1
ATOM 1530 O O . GLU A 1 187 ? 60.141 -6.062 -90.561 1.00 83.00 187 GLU A O 1
ATOM 1535 N N . GLU A 1 188 ? 58.130 -6.865 -90.005 1.00 77.25 188 GLU A N 1
ATOM 1536 C CA . GLU A 1 188 ? 57.847 -7.493 -91.303 1.00 77.25 188 GLU A CA 1
ATOM 1537 C C . GLU A 1 188 ? 57.739 -6.449 -92.423 1.00 77.25 188 GLU A C 1
ATOM 1539 O O . GLU A 1 188 ? 58.309 -6.637 -93.498 1.00 77.25 188 GLU A O 1
ATOM 1544 N N . GLY A 1 189 ? 57.081 -5.316 -92.166 1.00 81.00 189 GLY A N 1
ATOM 1545 C CA . GLY A 1 189 ? 57.007 -4.185 -93.088 1.00 81.00 189 GLY A CA 1
ATOM 1546 C C . GLY A 1 189 ? 58.376 -3.562 -93.369 1.00 81.00 189 GLY A C 1
ATOM 1547 O O . GLY A 1 189 ? 58.674 -3.239 -94.518 1.00 81.00 189 GLY A O 1
ATOM 1548 N N . GLN A 1 190 ? 59.244 -3.445 -92.358 1.00 80.75 190 GLN A N 1
ATOM 1549 C CA . GLN A 1 190 ? 60.635 -3.012 -92.535 1.00 80.75 190 GLN A CA 1
ATOM 1550 C C . GLN A 1 190 ? 61.442 -4.016 -93.355 1.00 80.75 190 GLN A C 1
ATOM 1552 O O . GLN A 1 190 ? 62.144 -3.605 -94.271 1.00 80.75 190 GLN A O 1
ATOM 1557 N N . LEU A 1 191 ? 61.326 -5.318 -93.080 1.00 80.00 191 LEU A N 1
ATOM 1558 C CA . LEU A 1 191 ? 61.980 -6.356 -93.880 1.00 80.00 191 LEU A CA 1
ATOM 1559 C C . LEU A 1 191 ? 61.504 -6.320 -95.336 1.00 80.00 191 LEU A C 1
ATOM 1561 O O . LEU A 1 191 ? 62.327 -6.402 -96.243 1.00 80.00 191 LEU A O 1
ATOM 1565 N N . HIS A 1 192 ? 60.203 -6.136 -95.568 1.00 78.12 192 HIS A N 1
ATOM 1566 C CA . HIS A 1 192 ? 59.650 -5.987 -96.911 1.00 78.12 192 HIS A CA 1
ATOM 1567 C C . HIS A 1 192 ? 60.144 -4.704 -97.595 1.00 78.12 192 HIS A C 1
ATOM 1569 O O . HIS A 1 192 ? 60.444 -4.725 -98.787 1.00 78.12 192 HIS A O 1
ATOM 1575 N N . ASN A 1 193 ? 60.245 -3.583 -96.873 1.00 80.06 193 ASN A N 1
ATOM 1576 C CA . ASN A 1 193 ? 60.778 -2.343 -97.435 1.00 80.06 193 ASN A CA 1
ATOM 1577 C C . ASN A 1 193 ? 62.271 -2.465 -97.761 1.00 80.06 193 ASN A C 1
ATOM 1579 O O . ASN A 1 193 ? 62.668 -2.096 -98.859 1.00 80.06 193 ASN A O 1
ATOM 1583 N N . ASN A 1 194 ? 63.071 -3.044 -96.863 1.00 84.69 194 ASN A N 1
ATOM 1584 C CA . ASN A 1 194 ? 64.488 -3.320 -97.098 1.00 84.69 194 ASN A CA 1
ATOM 1585 C C . ASN A 1 194 ? 64.666 -4.250 -98.304 1.00 84.69 194 ASN A C 1
ATOM 1587 O O . ASN A 1 194 ? 65.512 -3.996 -99.148 1.00 84.69 194 ASN A O 1
ATOM 1591 N N . HIS A 1 195 ? 63.832 -5.286 -98.435 1.00 79.31 195 HIS A N 1
ATOM 1592 C CA . HIS A 1 195 ? 63.854 -6.171 -99.598 1.00 79.31 195 HIS A CA 1
ATOM 1593 C C . HIS A 1 195 ? 63.486 -5.435 -100.897 1.00 79.31 195 HIS A C 1
ATOM 1595 O O . HIS A 1 195 ? 64.137 -5.619 -101.919 1.00 79.31 195 HIS A O 1
ATOM 1601 N N . ALA A 1 196 ? 62.488 -4.547 -100.861 1.00 81.00 196 ALA A N 1
ATOM 1602 C CA . ALA A 1 196 ? 62.124 -3.709 -102.004 1.00 81.00 196 ALA A CA 1
ATOM 1603 C C . ALA A 1 196 ? 63.184 -2.636 -102.331 1.00 81.00 196 ALA A C 1
ATOM 1605 O O . ALA A 1 196 ? 63.285 -2.185 -103.472 1.00 81.00 196 ALA A O 1
ATOM 1606 N N . GLU A 1 197 ? 63.950 -2.176 -101.342 1.00 80.75 197 GLU A N 1
ATOM 1607 C CA . GLU A 1 197 ? 65.125 -1.321 -101.534 1.00 80.75 197 GLU A CA 1
ATOM 1608 C C . GLU A 1 197 ? 66.282 -2.108 -102.148 1.00 80.75 197 GLU A C 1
ATOM 1610 O O . GLU A 1 197 ? 66.823 -1.648 -103.143 1.00 80.75 197 GLU A O 1
ATOM 1615 N N . GLU A 1 198 ? 66.585 -3.318 -101.669 1.00 81.38 198 GLU A N 1
ATOM 1616 C CA . GLU A 1 198 ? 67.564 -4.222 -102.291 1.00 81.38 198 GLU A CA 1
ATOM 1617 C C . GLU A 1 198 ? 67.190 -4.550 -103.746 1.00 81.38 198 GLU A C 1
ATOM 1619 O O . GLU A 1 198 ? 68.049 -4.524 -104.628 1.00 81.38 198 GLU A O 1
ATOM 1624 N N . GLU A 1 199 ? 65.908 -4.810 -104.035 1.00 77.12 199 GLU A N 1
ATOM 1625 C CA . GLU A 1 199 ? 65.427 -4.988 -105.409 1.00 77.12 199 GLU A CA 1
ATOM 1626 C C . GLU A 1 199 ? 65.590 -3.710 -106.243 1.00 77.12 199 GLU A C 1
ATOM 1628 O O . GLU A 1 199 ? 66.015 -3.790 -107.396 1.00 77.12 199 GLU A O 1
ATOM 1633 N N . ARG A 1 200 ? 65.286 -2.526 -105.688 1.00 79.94 200 ARG A N 1
ATOM 1634 C CA . ARG A 1 200 ? 65.502 -1.239 -106.373 1.00 79.94 200 ARG A CA 1
ATOM 1635 C C . ARG A 1 200 ? 66.977 -0.972 -106.639 1.00 79.94 200 ARG A C 1
ATOM 1637 O O . ARG A 1 200 ? 67.312 -0.606 -107.756 1.00 79.94 200 ARG A O 1
ATOM 1644 N N . GLU A 1 201 ? 67.855 -1.200 -105.670 1.00 82.44 201 GLU A N 1
ATOM 1645 C CA . GLU A 1 201 ? 69.304 -1.078 -105.839 1.00 82.44 201 GLU A CA 1
ATOM 1646 C C . GLU A 1 201 ? 69.830 -2.065 -106.884 1.00 82.44 201 GLU A C 1
ATOM 1648 O O . GLU A 1 201 ? 70.710 -1.726 -107.676 1.00 82.44 201 GLU A O 1
ATOM 1653 N N . TRP A 1 202 ? 69.278 -3.279 -106.934 1.00 78.69 202 TRP A N 1
ATOM 1654 C CA . TRP A 1 202 ? 69.600 -4.253 -107.971 1.00 78.69 202 TRP A CA 1
ATOM 1655 C C . TRP A 1 202 ? 69.159 -3.775 -109.361 1.00 78.69 202 TRP A C 1
ATOM 1657 O O . TRP A 1 202 ? 69.936 -3.878 -110.313 1.00 78.69 202 TRP A O 1
ATOM 1667 N N . TRP A 1 203 ? 67.956 -3.203 -109.479 1.00 75.75 203 TRP A N 1
ATOM 1668 C CA . TRP A 1 203 ? 67.468 -2.585 -110.715 1.00 75.75 203 TRP A CA 1
ATOM 1669 C C . TRP A 1 203 ? 68.305 -1.376 -111.136 1.00 75.75 203 TRP A C 1
ATOM 1671 O O . TRP A 1 203 ? 68.737 -1.335 -112.285 1.00 75.75 203 TRP A O 1
ATOM 1681 N N . ASP A 1 204 ? 68.612 -0.455 -110.221 1.00 81.50 204 ASP A N 1
ATOM 1682 C CA . ASP A 1 204 ? 69.473 0.709 -110.463 1.00 81.50 204 ASP A CA 1
ATOM 1683 C C . ASP A 1 204 ? 70.892 0.277 -110.861 1.00 81.50 204 ASP A C 1
ATOM 1685 O O . ASP A 1 204 ? 71.514 0.872 -111.740 1.00 81.50 204 ASP A O 1
ATOM 1689 N N . SER A 1 205 ? 71.418 -0.791 -110.255 1.00 79.94 205 SER A N 1
ATOM 1690 C CA . SER A 1 205 ? 72.708 -1.380 -110.627 1.00 79.94 205 SER A CA 1
ATOM 1691 C C . SER A 1 205 ? 72.649 -2.007 -112.021 1.00 79.94 205 SER A C 1
ATOM 1693 O O . SER A 1 205 ? 73.548 -1.783 -112.832 1.00 79.94 205 SER A O 1
ATOM 1695 N N . GLY A 1 206 ? 71.567 -2.721 -112.347 1.00 76.81 206 GLY A N 1
ATOM 1696 C CA . GLY A 1 206 ? 71.296 -3.235 -113.690 1.00 76.81 206 GLY A CA 1
ATOM 1697 C C . GLY A 1 206 ? 71.175 -2.125 -114.740 1.00 76.81 206 GLY A C 1
ATOM 1698 O O . GLY A 1 206 ? 71.766 -2.232 -115.815 1.00 76.81 206 GLY A O 1
ATOM 1699 N N . GLU A 1 207 ? 70.485 -1.029 -114.419 1.00 77.50 207 GLU A N 1
ATOM 1700 C CA . GLU A 1 207 ? 70.345 0.156 -115.272 1.00 77.50 207 GLU A CA 1
ATOM 1701 C C . GLU A 1 207 ? 71.669 0.923 -115.405 1.00 77.50 207 GLU A C 1
ATOM 1703 O O . GLU A 1 207 ? 72.026 1.367 -116.493 1.00 77.50 207 GLU A O 1
ATOM 1708 N N . SER A 1 208 ? 72.473 1.001 -114.344 1.00 79.81 208 SER A N 1
ATOM 1709 C CA . SER A 1 208 ? 73.833 1.550 -114.377 1.00 79.81 208 SER A CA 1
ATOM 1710 C C . SER A 1 208 ? 74.766 0.709 -115.257 1.00 79.81 208 SER A C 1
ATOM 1712 O O . SER A 1 208 ? 75.554 1.251 -116.035 1.00 79.81 208 SER A O 1
ATOM 1714 N N . LEU A 1 209 ? 74.640 -0.620 -115.220 1.00 76.12 209 LEU A N 1
ATOM 1715 C CA . LEU A 1 209 ? 75.367 -1.540 -116.101 1.00 76.12 209 LEU A CA 1
ATOM 1716 C C . LEU A 1 209 ? 74.926 -1.372 -117.564 1.00 76.12 209 LEU A C 1
ATOM 1718 O O . LEU A 1 209 ? 75.766 -1.362 -118.467 1.00 76.12 209 LEU A O 1
ATOM 1722 N N . LEU A 1 210 ? 73.627 -1.153 -117.792 1.00 78.25 210 LEU A N 1
ATOM 1723 C CA . LEU A 1 210 ? 73.069 -0.811 -119.100 1.00 78.25 210 LEU A CA 1
ATOM 1724 C C . LEU A 1 210 ? 73.581 0.553 -119.595 1.00 78.25 210 LEU A C 1
ATOM 1726 O O . LEU A 1 210 ? 73.973 0.671 -120.752 1.00 78.25 210 LEU A O 1
ATOM 1730 N N . SER A 1 211 ? 73.671 1.552 -118.715 1.00 74.88 211 SER A N 1
ATOM 1731 C CA . SER A 1 211 ? 74.245 2.877 -118.984 1.00 74.88 211 SER A CA 1
ATOM 1732 C C . SER A 1 211 ? 75.749 2.812 -119.284 1.00 74.88 211 SER A C 1
ATOM 1734 O O . SER A 1 211 ? 76.240 3.501 -120.179 1.00 74.88 211 SER A O 1
ATOM 1736 N N . LEU A 1 212 ? 76.502 1.935 -118.609 1.00 72.94 212 LEU A N 1
ATOM 1737 C CA . LEU A 1 212 ? 77.910 1.665 -118.919 1.00 72.94 212 LEU A CA 1
ATOM 1738 C C . LEU A 1 212 ? 78.085 0.980 -120.278 1.00 72.94 212 LEU A C 1
ATOM 1740 O O . LEU A 1 212 ? 78.997 1.346 -121.019 1.00 72.94 212 LEU A O 1
ATOM 1744 N N . LEU A 1 213 ? 77.202 0.043 -120.635 1.00 68.81 213 LEU A N 1
ATOM 1745 C CA . LEU A 1 213 ? 77.144 -0.524 -121.985 1.00 68.81 213 LEU A CA 1
ATOM 1746 C C . LEU A 1 213 ? 76.814 0.558 -123.017 1.00 68.81 213 LEU A C 1
ATOM 1748 O O . LEU A 1 213 ? 77.489 0.646 -124.035 1.00 68.81 213 LEU A O 1
ATOM 1752 N N . GLN A 1 214 ? 75.864 1.446 -122.720 1.00 71.38 214 GLN A N 1
ATOM 1753 C CA . GLN A 1 214 ? 75.542 2.603 -123.556 1.00 71.38 214 GLN A CA 1
ATOM 1754 C C . GLN A 1 214 ? 76.733 3.562 -123.700 1.00 71.38 214 GLN A C 1
ATOM 1756 O O . GLN A 1 214 ? 76.959 4.090 -124.782 1.00 71.38 214 GLN A O 1
ATOM 1761 N N . ARG A 1 215 ? 77.549 3.751 -122.655 1.00 68.56 215 ARG A N 1
ATOM 1762 C CA . ARG A 1 215 ? 78.813 4.504 -122.726 1.00 68.56 215 ARG A CA 1
ATOM 1763 C C . ARG A 1 215 ? 79.890 3.797 -123.544 1.00 68.56 215 ARG A C 1
ATOM 1765 O O . ARG A 1 215 ? 80.672 4.487 -124.186 1.00 68.56 215 ARG A O 1
ATOM 1772 N N . ALA A 1 216 ? 79.948 2.467 -123.536 1.00 59.94 216 ALA A N 1
ATOM 1773 C CA . ALA A 1 216 ? 80.836 1.716 -124.423 1.00 59.94 216 ALA A CA 1
ATOM 1774 C C . ALA A 1 216 ? 80.394 1.856 -125.894 1.00 59.94 216 ALA A C 1
ATOM 1776 O O . ALA A 1 216 ? 81.226 2.120 -126.755 1.00 59.94 216 ALA A O 1
ATOM 1777 N N . ASP A 1 217 ? 79.083 1.811 -126.145 1.00 61.00 217 ASP A N 1
ATOM 1778 C CA . ASP A 1 217 ? 78.449 2.026 -127.456 1.00 61.00 217 ASP A CA 1
ATOM 1779 C C . ASP A 1 217 ? 78.649 3.476 -127.960 1.00 61.00 217 ASP A C 1
ATOM 1781 O O . ASP A 1 217 ? 78.823 3.730 -129.151 1.00 61.00 217 ASP A O 1
ATOM 1785 N N . VAL A 1 218 ? 78.654 4.458 -127.047 1.00 63.09 218 VAL A N 1
ATOM 1786 C CA . VAL A 1 218 ? 78.975 5.868 -127.339 1.00 63.09 218 VAL A CA 1
ATOM 1787 C C . VAL A 1 218 ? 80.476 6.067 -127.562 1.00 63.09 218 VAL A C 1
ATOM 1789 O O . VAL A 1 218 ? 80.832 6.809 -128.465 1.00 63.09 218 VAL A O 1
ATOM 1792 N N . ALA A 1 219 ? 81.359 5.365 -126.846 1.00 58.06 219 ALA A N 1
ATOM 1793 C CA . ALA A 1 219 ? 82.804 5.409 -127.096 1.00 58.06 219 ALA A CA 1
ATOM 1794 C C . ALA A 1 219 ? 83.194 4.767 -128.447 1.00 58.06 219 ALA A C 1
ATOM 1796 O O . ALA A 1 219 ? 84.150 5.208 -129.085 1.00 58.06 219 ALA A O 1
ATOM 1797 N N . GLU A 1 220 ? 82.433 3.772 -128.917 1.00 54.81 220 GLU A N 1
ATOM 1798 C CA . GLU A 1 220 ? 82.567 3.198 -130.263 1.00 54.81 220 GLU A CA 1
ATOM 1799 C C . GLU A 1 220 ? 82.077 4.186 -131.342 1.00 54.81 220 GLU A C 1
ATOM 1801 O O . GLU A 1 220 ? 82.775 4.429 -132.328 1.00 54.81 220 GLU A O 1
ATOM 1806 N N . ARG A 1 221 ? 80.956 4.882 -131.095 1.00 61.00 221 ARG A N 1
ATOM 1807 C CA . ARG A 1 221 ? 80.448 5.955 -131.973 1.00 61.00 221 ARG A CA 1
ATOM 1808 C C . ARG A 1 221 ? 81.290 7.241 -131.939 1.00 61.00 221 ARG A C 1
ATOM 1810 O O . ARG A 1 221 ? 81.333 7.957 -132.936 1.00 61.00 221 ARG A O 1
ATOM 1817 N N . GLU A 1 222 ? 82.011 7.533 -130.855 1.00 53.47 222 GLU A N 1
ATOM 1818 C CA . GLU A 1 222 ? 82.933 8.678 -130.728 1.00 53.47 222 GLU A CA 1
ATOM 1819 C C . GLU A 1 222 ? 84.244 8.483 -131.522 1.00 53.47 222 GLU A C 1
ATOM 1821 O O . GLU A 1 222 ? 84.878 9.470 -131.906 1.00 53.47 222 GLU A O 1
ATOM 1826 N N . ALA A 1 223 ? 84.613 7.241 -131.871 1.00 50.78 223 ALA A N 1
ATOM 1827 C CA . ALA A 1 223 ? 85.710 6.945 -132.801 1.00 50.78 223 ALA A CA 1
ATOM 1828 C C . ALA A 1 223 ? 85.316 7.128 -134.285 1.00 50.78 223 ALA A C 1
ATOM 1830 O O . ALA A 1 223 ? 86.174 7.442 -135.116 1.00 50.78 223 ALA A O 1
ATOM 1831 N N . GLU A 1 224 ? 84.027 7.009 -134.621 1.00 52.06 224 GLU A N 1
ATOM 1832 C CA . GLU A 1 224 ? 83.488 7.262 -135.969 1.00 52.06 224 GLU A CA 1
ATOM 1833 C C . GLU A 1 224 ? 83.024 8.725 -136.159 1.00 52.06 224 GLU A C 1
ATOM 1835 O O . GLU A 1 224 ? 83.177 9.289 -137.246 1.00 52.06 224 GLU A O 1
ATOM 1840 N N . ALA A 1 225 ? 82.588 9.407 -135.092 1.00 52.53 225 ALA A N 1
ATOM 1841 C CA . ALA A 1 225 ? 82.061 10.779 -135.126 1.00 52.53 225 ALA A CA 1
ATOM 1842 C C . ALA A 1 225 ? 83.117 11.913 -135.133 1.00 52.53 225 ALA A C 1
ATOM 1844 O O . ALA A 1 225 ? 82.768 13.070 -135.361 1.00 52.53 225 ALA A O 1
ATOM 1845 N N . LEU A 1 226 ? 84.418 11.627 -134.965 1.00 46.12 226 LEU A N 1
ATOM 1846 C CA . LEU A 1 226 ? 85.503 12.618 -135.141 1.00 46.12 226 LEU A CA 1
ATOM 1847 C C . LEU A 1 226 ? 85.964 12.787 -136.603 1.00 46.12 226 LEU A C 1
ATOM 1849 O O . LEU A 1 226 ? 86.840 13.609 -136.889 1.00 46.12 226 LEU A O 1
ATOM 1853 N N . ARG A 1 227 ? 85.362 12.049 -137.547 1.00 46.78 227 ARG A N 1
ATOM 1854 C CA . ARG A 1 227 ? 85.643 12.153 -138.989 1.00 46.78 227 ARG A CA 1
ATOM 1855 C C . ARG A 1 227 ? 84.515 12.797 -139.797 1.00 46.78 227 ARG A C 1
ATOM 1857 O O . ARG A 1 227 ? 84.770 13.257 -140.908 1.00 46.78 227 ARG A O 1
ATOM 1864 N N . GLU A 1 228 ? 83.325 12.933 -139.219 1.00 47.78 228 GLU A N 1
ATOM 1865 C CA . GLU A 1 228 ? 82.187 13.610 -139.844 1.00 47.78 228 GLU A CA 1
ATOM 1866 C C . GLU A 1 228 ? 81.736 14.825 -139.043 1.00 47.78 228 GLU A C 1
ATOM 1868 O O . GLU A 1 228 ? 80.620 14.930 -138.552 1.00 47.78 228 GLU A O 1
ATOM 1873 N N . GLN A 1 229 ? 82.639 15.804 -139.077 1.00 35.88 229 GLN A N 1
ATOM 1874 C CA . GLN A 1 229 ? 82.268 17.199 -139.244 1.00 35.88 229 GLN A CA 1
ATOM 1875 C C . GLN A 1 229 ? 81.697 17.874 -137.980 1.00 35.88 229 GLN A C 1
ATOM 1877 O O . GLN A 1 229 ? 80.579 17.666 -137.535 1.00 35.88 229 GLN A O 1
ATOM 1882 N N . LEU A 1 230 ? 82.356 18.898 -137.434 1.00 42.06 230 LEU A N 1
ATOM 1883 C CA . LEU A 1 230 ? 82.888 20.040 -138.194 1.00 42.06 230 LEU A CA 1
ATOM 1884 C C . LEU A 1 230 ? 81.931 20.511 -139.313 1.00 42.06 230 LEU A C 1
ATOM 1886 O O . LEU A 1 230 ? 82.357 21.057 -140.322 1.00 42.06 230 LEU A O 1
ATOM 1890 N N . THR A 1 231 ? 80.625 20.315 -139.111 1.00 39.22 231 THR A N 1
ATOM 1891 C CA . THR A 1 231 ? 79.543 21.000 -139.812 1.00 39.22 231 THR A CA 1
ATOM 1892 C C . THR A 1 231 ? 78.405 21.209 -138.830 1.00 39.22 231 THR A C 1
ATOM 1894 O O . THR A 1 231 ? 77.665 20.299 -138.475 1.00 39.22 231 THR A O 1
ATOM 1897 N N . SER A 1 232 ? 78.256 22.473 -138.459 1.00 36.44 232 SER A N 1
ATOM 1898 C CA . SER A 1 232 ? 77.122 23.054 -137.742 1.00 36.44 232 SER A CA 1
ATOM 1899 C C . SER A 1 232 ? 77.105 22.869 -136.225 1.00 36.44 232 SER A C 1
ATOM 1901 O O . SER A 1 232 ? 76.233 22.266 -135.610 1.00 36.44 232 SER A O 1
ATOM 1903 N N . ALA A 1 233 ? 78.056 23.557 -135.601 1.00 25.58 233 ALA A N 1
ATOM 1904 C CA . ALA A 1 233 ? 77.858 24.088 -134.270 1.00 25.58 233 ALA A CA 1
ATOM 1905 C C . ALA A 1 233 ? 76.644 25.050 -134.228 1.00 25.58 233 ALA A C 1
ATOM 1907 O O . ALA A 1 233 ? 76.571 26.008 -134.997 1.00 25.58 233 ALA A O 1
ATOM 1908 N N . ASN A 1 234 ? 75.817 24.846 -133.199 1.00 25.69 234 ASN A N 1
ATOM 1909 C CA . ASN A 1 234 ? 75.279 25.880 -132.305 1.00 25.69 234 ASN A CA 1
ATOM 1910 C C . ASN A 1 234 ? 73.954 26.604 -132.658 1.00 25.69 234 ASN A C 1
ATOM 1912 O O . ASN A 1 234 ? 73.922 27.519 -133.480 1.00 25.69 234 ASN A O 1
ATOM 1916 N N . LYS A 1 235 ? 72.897 26.270 -131.894 1.00 31.27 235 LYS A N 1
ATOM 1917 C CA . LYS A 1 235 ? 71.902 27.177 -131.257 1.00 31.27 235 LYS A CA 1
ATOM 1918 C C . LYS A 1 235 ? 70.916 26.323 -130.424 1.00 31.27 235 LYS A C 1
ATOM 1920 O O . LYS A 1 235 ? 69.990 25.752 -130.979 1.00 31.27 235 LYS A O 1
ATOM 1925 N N . SER A 1 236 ? 71.242 25.968 -129.174 1.00 26.09 236 SER A N 1
ATOM 1926 C CA . SER A 1 236 ? 70.900 26.668 -127.908 1.00 26.09 236 SER A CA 1
ATOM 1927 C C . SER A 1 236 ? 69.387 26.894 -127.740 1.00 26.09 236 SER A C 1
ATOM 1929 O O . SER A 1 236 ? 68.833 27.697 -128.480 1.00 26.09 236 SER A O 1
ATOM 1931 N N . LEU A 1 237 ? 68.645 26.163 -126.895 1.00 26.45 237 LEU A N 1
ATOM 1932 C CA . LEU A 1 237 ? 68.641 26.025 -125.415 1.00 26.45 237 LEU A CA 1
ATOM 1933 C C . LEU A 1 237 ? 67.341 26.664 -124.880 1.00 26.45 237 LEU A C 1
ATOM 1935 O O . LEU A 1 237 ? 66.969 27.731 -125.357 1.00 26.45 237 LEU A O 1
ATOM 1939 N N . GLN A 1 238 ? 66.790 26.053 -123.817 1.00 25.70 238 GLN A N 1
ATOM 1940 C CA . GLN A 1 238 ? 65.881 26.595 -122.779 1.00 25.70 238 GLN A CA 1
ATOM 1941 C C . GLN A 1 238 ? 64.393 26.233 -122.925 1.00 25.70 238 GLN A C 1
ATOM 1943 O O . GLN A 1 238 ? 63.866 26.261 -124.026 1.00 25.70 238 GLN A O 1
ATOM 1948 N N . LEU A 1 239 ? 63.600 25.998 -121.868 1.00 30.38 239 LEU A N 1
ATOM 1949 C CA . LEU A 1 239 ? 63.755 25.560 -120.460 1.00 30.38 239 LEU A CA 1
ATOM 1950 C C . LEU A 1 239 ? 62.314 25.487 -119.884 1.00 30.38 239 LEU A C 1
ATOM 1952 O O . LEU A 1 239 ? 61.492 26.314 -120.257 1.00 30.38 239 LEU A O 1
ATOM 1956 N N . ALA A 1 240 ? 62.071 24.550 -118.959 1.00 30.55 240 ALA A N 1
ATOM 1957 C CA . ALA A 1 240 ? 61.097 24.533 -117.845 1.00 30.55 240 ALA A CA 1
ATOM 1958 C C . ALA A 1 240 ? 59.626 25.004 -118.015 1.00 30.55 240 ALA A C 1
ATOM 1960 O O . ALA A 1 240 ? 59.311 26.112 -118.438 1.00 30.55 240 ALA A O 1
ATOM 1961 N N . THR A 1 241 ? 58.701 24.195 -117.486 1.00 27.41 241 THR A N 1
ATOM 1962 C CA . THR A 1 241 ? 57.279 24.532 -117.231 1.00 27.41 241 THR A CA 1
ATOM 1963 C C . THR A 1 241 ? 56.862 23.703 -115.994 1.00 27.41 241 THR A C 1
ATOM 1965 O O . THR A 1 241 ? 57.093 22.503 -115.996 1.00 27.41 241 THR A O 1
ATOM 1968 N N . GLN A 1 242 ? 56.598 24.272 -114.806 1.00 30.56 242 GLN A N 1
ATOM 1969 C CA . GLN A 1 242 ? 55.430 25.022 -114.288 1.00 30.56 242 GLN A CA 1
ATOM 1970 C C . GLN A 1 242 ? 54.497 24.200 -113.356 1.00 30.56 242 GLN A C 1
ATOM 1972 O O . GLN A 1 242 ? 53.879 23.243 -113.791 1.00 30.56 242 GLN A O 1
ATOM 1977 N N . ILE A 1 243 ? 54.310 24.750 -112.139 1.00 28.44 243 ILE A N 1
ATOM 1978 C CA . ILE A 1 243 ? 53.027 25.057 -111.450 1.00 28.44 243 ILE A CA 1
ATOM 1979 C C . ILE A 1 243 ? 52.155 23.915 -110.862 1.00 28.44 243 ILE A C 1
ATOM 1981 O O . ILE A 1 243 ? 51.799 22.995 -111.577 1.00 28.44 243 ILE A O 1
ATOM 1985 N N . GLN A 1 244 ? 51.684 24.085 -109.603 1.00 25.50 244 GLN A N 1
ATOM 1986 C CA . GLN A 1 244 ? 50.273 24.314 -109.136 1.00 25.50 244 GLN A CA 1
ATOM 1987 C C . GLN A 1 244 ? 50.098 23.894 -107.648 1.00 25.50 244 GLN A C 1
ATOM 1989 O O . GLN A 1 244 ? 50.525 22.817 -107.269 1.00 25.50 244 GLN A O 1
ATOM 1994 N N . LYS A 1 245 ? 49.758 24.823 -106.732 1.00 25.94 245 LYS A N 1
ATOM 1995 C CA . LYS A 1 245 ? 48.428 25.220 -106.174 1.00 25.94 245 LYS A CA 1
ATOM 1996 C C . LYS A 1 245 ? 47.865 24.286 -105.083 1.00 25.94 245 LYS A C 1
ATOM 1998 O O . LYS A 1 245 ? 47.495 23.179 -105.426 1.00 25.94 245 LYS A O 1
ATOM 2003 N N . ALA A 1 246 ? 47.708 24.864 -103.873 1.00 24.58 246 ALA A N 1
ATOM 2004 C CA . ALA A 1 246 ? 46.485 25.009 -103.037 1.00 24.58 246 ALA A CA 1
ATOM 2005 C C . ALA A 1 246 ? 45.600 23.758 -102.759 1.00 24.58 246 ALA A C 1
ATOM 2007 O O . ALA A 1 246 ? 45.788 22.735 -103.396 1.00 24.58 246 ALA A O 1
ATOM 2008 N N . PRO A 1 247 ? 44.478 23.848 -102.018 1.00 45.34 247 PRO A N 1
ATOM 2009 C CA . PRO A 1 247 ? 44.135 24.440 -100.710 1.00 45.34 247 PRO A CA 1
ATOM 2010 C C . PRO A 1 247 ? 43.499 23.356 -99.765 1.00 45.34 247 PRO A C 1
ATOM 2012 O O . PRO A 1 247 ? 43.374 22.206 -100.161 1.00 45.34 247 PRO A O 1
ATOM 2015 N N . ASP A 1 248 ? 43.377 23.590 -98.453 1.00 32.00 248 ASP A N 1
ATOM 2016 C CA . ASP A 1 248 ? 42.129 23.850 -97.678 1.00 32.00 248 ASP A CA 1
ATOM 2017 C C . ASP A 1 248 ? 41.100 22.698 -97.547 1.00 32.00 248 ASP A C 1
ATOM 2019 O O . ASP A 1 248 ? 40.770 22.062 -98.544 1.00 32.00 248 ASP A O 1
ATOM 2023 N N . MET A 1 249 ? 40.619 22.482 -96.305 1.00 35.19 249 MET A N 1
ATOM 2024 C CA . MET A 1 249 ? 39.232 22.196 -95.849 1.00 35.19 249 MET A CA 1
ATOM 2025 C C . MET A 1 249 ? 39.280 21.468 -94.475 1.00 35.19 249 MET A C 1
ATOM 2027 O O . MET A 1 249 ? 39.770 20.346 -94.376 1.00 35.19 249 MET A O 1
ATOM 2031 N N . GLU A 1 250 ? 39.067 22.165 -93.351 1.00 36.75 250 GLU A N 1
ATOM 2032 C CA . GLU A 1 250 ? 37.769 22.400 -92.666 1.00 36.75 250 GLU A CA 1
ATOM 2033 C C . GLU A 1 250 ? 37.404 21.228 -91.720 1.00 36.75 250 GLU A C 1
ATOM 2035 O O . GLU A 1 250 ? 37.209 20.089 -92.125 1.00 36.75 250 GLU A O 1
ATOM 2040 N N . GLN A 1 251 ? 37.562 21.407 -90.403 1.00 48.88 251 GLN A N 1
ATOM 2041 C CA . GLN A 1 251 ? 36.489 21.817 -89.478 1.00 48.88 251 GLN A CA 1
ATOM 2042 C C . GLN A 1 251 ? 35.276 20.873 -89.481 1.00 48.88 251 GLN A C 1
ATOM 2044 O O . GLN A 1 251 ? 34.322 21.046 -90.229 1.00 48.88 251 GLN A O 1
ATOM 2049 N N . ALA A 1 252 ? 35.281 19.930 -88.533 1.00 40.47 252 ALA A N 1
ATOM 2050 C CA . ALA A 1 252 ? 34.088 19.205 -88.094 1.00 40.47 252 ALA A CA 1
ATOM 2051 C C . ALA A 1 252 ? 34.243 18.626 -86.669 1.00 40.47 252 ALA A C 1
ATOM 2053 O O . ALA A 1 252 ? 33.899 17.472 -86.437 1.00 40.47 252 ALA A O 1
ATOM 2054 N N . LEU A 1 253 ? 34.775 19.393 -85.701 1.00 44.59 253 LEU A N 1
ATOM 2055 C CA . LEU A 1 253 ? 34.940 18.885 -84.322 1.00 44.59 253 LEU A CA 1
ATOM 2056 C C . LEU A 1 253 ? 34.516 19.830 -83.184 1.00 44.59 253 LEU A C 1
ATOM 2058 O O . LEU A 1 253 ? 34.601 19.442 -82.023 1.00 44.59 253 LEU A O 1
ATOM 2062 N N . ASP A 1 254 ? 34.019 21.035 -83.477 1.00 52.28 254 ASP A N 1
ATOM 2063 C CA . ASP A 1 254 ? 33.819 22.058 -82.431 1.00 52.28 254 ASP A CA 1
ATOM 2064 C C . ASP A 1 254 ? 32.344 22.345 -82.077 1.00 52.28 254 ASP A C 1
ATOM 2066 O O . ASP A 1 254 ? 32.046 23.078 -81.137 1.00 52.28 254 ASP A O 1
ATOM 2070 N N . VAL A 1 255 ? 31.388 21.730 -82.787 1.00 52.12 255 VAL A N 1
ATOM 2071 C CA . VAL A 1 255 ? 29.944 21.981 -82.578 1.00 52.12 255 VAL A CA 1
ATOM 2072 C C . VAL A 1 255 ? 29.248 20.873 -81.769 1.00 52.12 255 VAL A C 1
ATOM 2074 O O . VAL A 1 255 ? 28.266 21.154 -81.091 1.00 52.12 255 VAL A O 1
ATOM 2077 N N . LEU A 1 256 ? 29.778 19.642 -81.735 1.00 52.50 256 LEU A N 1
ATOM 2078 C CA . LEU A 1 256 ? 29.187 18.532 -80.959 1.00 52.50 256 LEU A CA 1
ATOM 2079 C C . LEU A 1 256 ? 29.709 18.447 -79.511 1.00 52.50 256 LEU A C 1
ATOM 2081 O O . LEU A 1 256 ? 28.971 18.060 -78.606 1.00 52.50 256 LEU A O 1
ATOM 2085 N N . SER A 1 257 ? 30.947 18.883 -79.260 1.00 59.00 257 SER A N 1
ATOM 2086 C CA . SER A 1 257 ? 31.553 18.885 -77.918 1.00 59.00 257 SER A CA 1
ATOM 2087 C C . SER A 1 257 ? 30.964 19.969 -77.009 1.00 59.00 257 SER A C 1
ATOM 2089 O O . SER A 1 257 ? 30.885 19.802 -75.794 1.00 59.00 257 SER A O 1
ATOM 2091 N N . ARG A 1 258 ? 30.492 21.075 -77.597 1.00 58.53 258 ARG A N 1
ATOM 2092 C CA . ARG A 1 258 ? 29.969 22.227 -76.854 1.00 58.53 258 ARG A CA 1
ATOM 2093 C C . ARG A 1 258 ? 28.535 22.004 -76.357 1.00 58.53 258 ARG A C 1
ATOM 2095 O O . ARG A 1 258 ? 28.231 22.363 -75.227 1.00 58.53 258 ARG A O 1
ATOM 2102 N N . SER A 1 259 ? 27.694 21.318 -77.139 1.00 59.03 259 SER A N 1
ATOM 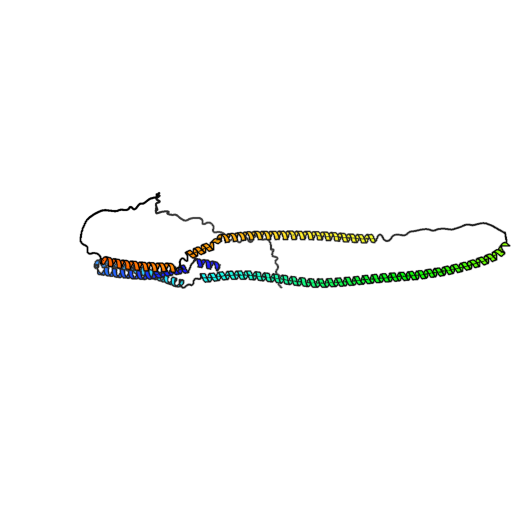2103 C CA . SER A 1 259 ? 26.313 20.995 -76.750 1.00 59.03 259 SER A CA 1
ATOM 2104 C C . SER A 1 259 ? 26.213 19.878 -75.705 1.00 59.03 259 SER A C 1
ATOM 2106 O O . SER A 1 259 ? 25.303 19.897 -74.881 1.00 59.03 259 SER A O 1
ATOM 2108 N N . SER A 1 260 ? 27.138 18.910 -75.704 1.00 66.12 260 SER A N 1
ATOM 2109 C CA . SER A 1 260 ? 27.144 17.828 -74.705 1.00 66.12 260 SER A CA 1
ATOM 2110 C C . SER A 1 260 ? 27.512 18.343 -73.310 1.00 66.12 260 SER A C 1
ATOM 2112 O O . SER A 1 260 ? 26.863 17.991 -72.328 1.00 66.12 260 SER A O 1
ATOM 2114 N N . LEU A 1 261 ? 28.512 19.226 -73.231 1.00 70.44 261 LEU A N 1
ATOM 2115 C CA . LEU A 1 261 ? 28.957 19.825 -71.972 1.00 70.44 261 LEU A CA 1
ATOM 2116 C C . LEU A 1 261 ? 27.923 20.798 -71.387 1.00 70.44 261 LEU A C 1
ATOM 2118 O O . LEU A 1 261 ? 27.777 20.869 -70.173 1.00 70.44 261 LEU A O 1
ATOM 2122 N N . GLU A 1 262 ? 27.172 21.518 -72.223 1.00 76.00 262 GLU A N 1
ATOM 2123 C CA . GLU A 1 262 ? 26.148 22.472 -71.772 1.00 76.00 262 GLU A CA 1
ATOM 2124 C C . GLU A 1 262 ? 24.912 21.770 -71.175 1.00 76.00 262 GLU A C 1
ATOM 2126 O O . GLU A 1 262 ? 24.366 22.201 -70.156 1.00 76.00 262 GLU A O 1
ATOM 2131 N N . VAL A 1 263 ? 24.518 20.618 -71.732 1.00 79.44 263 VAL A N 1
ATOM 2132 C CA . VAL A 1 263 ? 23.453 19.776 -71.160 1.00 79.44 263 VAL A CA 1
ATOM 2133 C C . VAL A 1 263 ? 23.888 19.170 -69.824 1.00 79.44 263 VAL A C 1
ATOM 2135 O O . VAL A 1 263 ? 23.101 19.174 -68.872 1.00 79.44 263 VAL A O 1
ATOM 2138 N N . GLU A 1 264 ? 25.131 18.697 -69.724 1.00 81.38 264 GLU A N 1
ATOM 2139 C CA . GLU A 1 264 ? 25.679 18.122 -68.492 1.00 81.38 264 GLU A CA 1
ATOM 2140 C C . GLU A 1 264 ? 25.858 19.177 -67.389 1.00 81.38 264 GLU A C 1
ATOM 2142 O O . GLU A 1 264 ? 25.484 18.933 -66.239 1.00 81.38 264 GLU A O 1
ATOM 2147 N N . LEU A 1 265 ? 26.300 20.389 -67.747 1.00 80.75 265 LEU A N 1
ATOM 2148 C CA . LEU A 1 265 ? 26.358 21.533 -66.836 1.00 80.75 265 LEU A CA 1
ATOM 2149 C C . LEU A 1 265 ? 24.963 21.865 -66.286 1.00 80.75 265 LEU A C 1
ATOM 2151 O O . LEU A 1 265 ? 24.790 21.948 -65.074 1.00 80.75 265 LEU A O 1
ATOM 2155 N N . SER A 1 266 ? 23.940 21.935 -67.149 1.00 81.81 266 SER A N 1
ATOM 2156 C CA . SER A 1 266 ? 22.556 22.205 -66.723 1.00 81.81 266 SER A CA 1
ATOM 2157 C C . SER A 1 266 ? 21.976 21.106 -65.818 1.00 81.81 266 SER A C 1
ATOM 2159 O O . SER A 1 266 ? 21.122 21.368 -64.967 1.00 81.81 266 SER A O 1
ATOM 2161 N N . ALA A 1 267 ? 22.401 19.851 -66.010 1.00 84.38 267 ALA A N 1
ATOM 2162 C CA . ALA A 1 267 ? 21.996 18.729 -65.171 1.00 84.38 267 ALA A CA 1
ATOM 2163 C C . ALA A 1 267 ? 22.646 18.820 -63.789 1.00 84.38 267 ALA A C 1
ATOM 2165 O O . ALA A 1 267 ? 21.958 18.632 -62.784 1.00 84.38 267 ALA A O 1
ATOM 2166 N N . LYS A 1 268 ? 23.929 19.194 -63.735 1.00 88.06 268 LYS A N 1
ATOM 2167 C CA . LYS A 1 268 ? 24.645 19.431 -62.480 1.00 88.06 268 LYS A CA 1
ATOM 2168 C C . LYS A 1 268 ? 24.158 20.675 -61.743 1.00 88.06 268 LYS A C 1
ATOM 2170 O O . LYS A 1 268 ? 24.026 20.622 -60.528 1.00 88.06 268 LYS A O 1
ATOM 2175 N N . GLU A 1 269 ? 23.783 21.745 -62.437 1.00 88.62 269 GLU A N 1
ATOM 2176 C CA . GLU A 1 269 ? 23.154 22.923 -61.821 1.00 88.62 269 GLU A CA 1
ATOM 2177 C C . GLU A 1 269 ? 21.810 22.579 -61.161 1.00 88.62 269 GLU A C 1
ATOM 2179 O O . GLU A 1 269 ? 21.541 23.009 -60.039 1.00 88.62 269 GLU A O 1
ATOM 2184 N N . ARG A 1 270 ? 20.987 21.736 -61.803 1.00 89.31 270 ARG A N 1
ATOM 2185 C CA . ARG A 1 270 ? 19.737 21.226 -61.210 1.00 89.31 270 ARG A CA 1
ATOM 2186 C C . ARG A 1 270 ? 19.983 20.320 -60.001 1.00 89.31 270 ARG A C 1
ATOM 2188 O O . ARG A 1 270 ? 19.255 20.418 -59.018 1.00 89.31 270 ARG A O 1
ATOM 2195 N N . GLU A 1 271 ? 21.007 19.472 -60.049 1.00 92.62 271 GLU A N 1
ATOM 2196 C CA . GLU A 1 271 ? 21.408 18.629 -58.915 1.00 92.62 271 GLU A CA 1
ATOM 2197 C C . GLU A 1 271 ? 21.903 19.474 -57.729 1.00 92.62 271 GLU A C 1
ATOM 2199 O O . GLU A 1 271 ? 21.527 19.216 -56.589 1.00 92.62 271 GLU A O 1
ATOM 2204 N N . VAL A 1 272 ? 22.668 20.540 -57.989 1.00 90.00 272 VAL A N 1
ATOM 2205 C CA . VAL A 1 272 ? 23.115 21.494 -56.961 1.00 90.00 272 VAL A CA 1
ATOM 2206 C C . VAL A 1 272 ? 21.932 22.212 -56.307 1.00 90.00 272 VAL A C 1
ATOM 2208 O O . VAL A 1 272 ? 21.923 22.358 -55.086 1.00 90.00 272 VAL A O 1
ATOM 2211 N N . LEU A 1 273 ? 20.919 22.619 -57.080 1.00 92.62 273 LEU A N 1
ATOM 2212 C CA . LEU A 1 273 ? 19.695 23.211 -56.526 1.00 92.62 273 LEU A CA 1
ATOM 2213 C C . LEU A 1 273 ? 18.935 22.217 -55.637 1.00 92.62 273 LEU A C 1
ATOM 2215 O O . LEU A 1 273 ? 18.569 22.566 -54.518 1.00 92.62 273 LEU A O 1
ATOM 2219 N N . HIS A 1 274 ? 18.773 20.969 -56.082 1.00 92.62 274 HIS A N 1
ATOM 2220 C CA . HIS A 1 274 ? 18.114 19.929 -55.287 1.00 92.62 274 HIS A CA 1
ATOM 2221 C C . HIS A 1 274 ? 18.875 19.626 -53.986 1.00 92.62 274 HIS A C 1
ATOM 2223 O O . HIS A 1 274 ? 18.280 19.535 -52.914 1.00 92.62 274 HIS A O 1
ATOM 2229 N N . LEU A 1 275 ? 20.206 19.522 -54.046 1.00 93.81 275 LEU A N 1
ATOM 2230 C CA . LEU A 1 275 ? 21.039 19.339 -52.855 1.00 93.81 275 LEU A CA 1
ATOM 2231 C C . LEU A 1 275 ? 20.954 20.546 -51.909 1.00 93.81 275 LEU A C 1
ATOM 2233 O O . LEU A 1 275 ? 20.949 20.367 -50.692 1.00 93.81 275 LEU A O 1
ATOM 2237 N N . ALA A 1 276 ? 20.846 21.770 -52.434 1.00 91.62 276 ALA A N 1
ATOM 2238 C CA . ALA A 1 276 ? 20.651 22.966 -51.617 1.00 91.62 276 ALA A CA 1
ATOM 2239 C C . ALA A 1 276 ? 19.286 22.967 -50.901 1.00 91.62 276 ALA A C 1
ATOM 2241 O O . ALA A 1 276 ? 19.217 23.308 -49.718 1.00 91.62 276 ALA A O 1
ATOM 2242 N N . GLU A 1 277 ? 18.219 22.535 -51.578 1.00 94.38 277 GLU A N 1
ATOM 2243 C CA . GLU A 1 277 ? 16.886 22.362 -50.984 1.00 94.38 277 GLU A CA 1
ATOM 2244 C C . GLU A 1 277 ? 16.876 21.266 -49.910 1.00 94.38 277 GLU A C 1
ATOM 2246 O O . GLU A 1 277 ? 16.311 21.454 -48.829 1.00 94.38 277 GLU A O 1
ATOM 2251 N N . ASP A 1 278 ? 17.556 20.144 -50.154 1.00 95.06 278 ASP A N 1
ATOM 2252 C CA . ASP A 1 278 ? 17.711 19.066 -49.175 1.00 95.06 278 ASP A CA 1
ATOM 2253 C C . ASP A 1 278 ? 18.476 19.537 -47.934 1.00 95.06 278 ASP A C 1
ATOM 2255 O O . ASP A 1 278 ? 18.060 19.254 -46.808 1.00 95.06 278 ASP A O 1
ATOM 2259 N N . VAL A 1 279 ? 19.551 20.309 -48.114 1.00 94.31 279 VAL A N 1
ATOM 2260 C CA . VAL A 1 279 ? 20.298 20.915 -47.004 1.00 94.31 279 VAL A CA 1
ATOM 2261 C C . VAL A 1 279 ? 19.409 21.867 -46.205 1.00 94.31 279 VAL A C 1
ATOM 2263 O O . VAL A 1 279 ? 19.408 21.790 -44.976 1.00 94.31 279 VAL A O 1
ATOM 2266 N N . GLN A 1 280 ? 18.609 22.716 -46.857 1.00 93.81 280 GLN A N 1
ATOM 2267 C CA . GLN A 1 280 ? 17.667 23.598 -46.158 1.00 93.81 280 GLN A CA 1
ATOM 2268 C C . GLN A 1 280 ? 16.593 22.810 -45.397 1.00 93.81 280 GLN A C 1
ATOM 2270 O O . GLN A 1 280 ? 16.307 23.117 -44.236 1.00 93.81 280 GLN A O 1
ATOM 2275 N N . ARG A 1 281 ? 16.035 21.752 -45.999 1.00 95.19 281 ARG A N 1
ATOM 2276 C CA . ARG A 1 281 ? 15.046 20.877 -45.350 1.00 95.19 281 ARG A CA 1
ATOM 2277 C C . ARG A 1 281 ? 15.638 20.165 -44.134 1.00 95.19 281 ARG A C 1
ATOM 2279 O O . ARG A 1 281 ? 15.007 20.123 -43.077 1.00 95.19 281 ARG A O 1
ATOM 2286 N N . LEU A 1 282 ? 16.859 19.646 -44.253 1.00 94.81 282 LEU A N 1
ATOM 2287 C CA . LEU A 1 282 ? 17.575 19.004 -43.150 1.00 94.81 282 LEU A CA 1
ATOM 2288 C C . LEU A 1 282 ? 17.915 20.001 -42.039 1.00 94.81 282 LEU A C 1
ATOM 2290 O O . LEU A 1 282 ? 17.748 19.677 -40.866 1.00 94.81 282 LEU A O 1
ATOM 2294 N N . GLN A 1 283 ? 18.320 21.226 -42.378 1.00 94.06 283 GLN A N 1
ATOM 2295 C CA . GLN A 1 283 ? 18.555 22.292 -41.401 1.00 94.06 283 GLN A CA 1
ATOM 2296 C C . GLN A 1 283 ? 17.275 22.670 -40.644 1.00 94.06 283 GLN A C 1
ATOM 2298 O O . GLN A 1 283 ? 17.317 22.807 -39.422 1.00 94.06 283 GLN A O 1
ATOM 2303 N N . ALA A 1 284 ? 16.133 22.772 -41.332 1.00 93.12 284 ALA A N 1
ATOM 2304 C CA . ALA A 1 284 ? 14.838 23.032 -40.703 1.00 93.12 284 ALA A CA 1
ATOM 2305 C C . ALA A 1 284 ? 14.400 21.878 -39.784 1.00 93.12 284 ALA A C 1
ATOM 2307 O O . ALA A 1 284 ? 13.970 22.110 -38.654 1.00 93.12 284 ALA A O 1
ATOM 2308 N N . SER A 1 285 ? 14.572 20.628 -40.226 1.00 95.06 285 SER A N 1
ATOM 2309 C CA . SER A 1 285 ? 14.298 19.446 -39.399 1.00 95.06 285 SER A CA 1
ATOM 2310 C C . SER A 1 285 ? 15.191 19.408 -38.158 1.00 95.06 285 SER A C 1
ATOM 2312 O O . SER A 1 285 ? 14.723 19.103 -37.064 1.00 95.06 285 SER A O 1
ATOM 2314 N N . LEU A 1 286 ? 16.473 19.743 -38.306 1.00 94.31 286 LEU A N 1
ATOM 2315 C CA . LEU A 1 286 ? 17.432 19.779 -37.208 1.00 94.31 286 LEU A CA 1
ATOM 2316 C C . LEU A 1 286 ? 17.115 20.906 -36.215 1.00 94.31 286 LEU A C 1
ATOM 2318 O O . LEU A 1 286 ? 17.233 20.698 -35.009 1.00 94.31 286 LEU A O 1
ATOM 2322 N N . ALA A 1 287 ? 16.667 22.070 -36.693 1.00 92.94 287 ALA A N 1
ATOM 2323 C CA . ALA A 1 287 ? 16.188 23.154 -35.839 1.00 92.94 287 ALA A CA 1
ATOM 2324 C C . ALA A 1 287 ? 14.945 22.739 -35.034 1.00 92.94 287 ALA A C 1
ATOM 2326 O O . ALA A 1 287 ? 14.919 22.933 -33.822 1.00 92.94 287 ALA A O 1
ATOM 2327 N N . ASN A 1 288 ? 13.973 22.083 -35.676 1.00 95.94 288 ASN A N 1
ATOM 2328 C CA . ASN A 1 288 ? 12.761 21.589 -35.019 1.00 95.94 288 ASN A CA 1
ATOM 2329 C C . ASN A 1 288 ? 13.083 20.524 -33.952 1.00 95.94 288 ASN A C 1
ATOM 2331 O O . ASN A 1 288 ? 12.608 20.598 -32.823 1.00 95.94 288 ASN A O 1
ATOM 2335 N N . VAL A 1 289 ? 13.972 19.568 -34.256 1.00 94.25 289 VAL A N 1
ATOM 2336 C CA . VAL A 1 289 ? 14.432 18.578 -33.264 1.00 94.25 289 VAL A CA 1
ATOM 2337 C C . VAL A 1 289 ? 15.156 19.255 -32.097 1.00 94.25 289 VAL A C 1
ATOM 2339 O O . VAL A 1 289 ? 14.917 18.894 -30.946 1.00 94.25 289 VAL A O 1
ATOM 2342 N N . ARG A 1 290 ? 15.996 20.267 -32.358 1.00 95.88 290 ARG A N 1
ATOM 2343 C CA . ARG A 1 290 ? 16.652 21.046 -31.295 1.00 95.88 290 ARG A CA 1
ATOM 2344 C C . ARG A 1 290 ? 15.637 21.752 -30.401 1.00 95.88 290 ARG A C 1
ATOM 2346 O O . ARG A 1 290 ? 15.748 21.631 -29.188 1.00 95.88 290 ARG A O 1
ATOM 2353 N N . GLU A 1 291 ? 14.643 22.425 -30.966 1.00 94.56 291 GLU A N 1
ATOM 2354 C CA . GLU A 1 291 ? 13.611 23.133 -30.199 1.00 94.56 291 GLU A CA 1
ATOM 2355 C C . GLU A 1 291 ? 12.719 22.172 -29.394 1.00 94.56 291 GLU A C 1
ATOM 2357 O O . GLU A 1 291 ? 12.498 22.379 -28.198 1.00 94.56 291 GLU A O 1
ATOM 2362 N N . ASN A 1 292 ? 12.300 21.055 -29.994 1.00 94.19 292 ASN A N 1
ATOM 2363 C CA . ASN A 1 292 ? 11.537 20.016 -29.298 1.00 94.19 292 ASN A CA 1
ATOM 2364 C C . ASN A 1 292 ? 12.347 19.393 -28.158 1.00 94.19 292 ASN A C 1
ATOM 2366 O O . ASN A 1 292 ? 11.848 19.274 -27.042 1.00 94.19 292 ASN A O 1
ATOM 2370 N N . SER A 1 293 ? 13.619 19.066 -28.396 1.00 93.00 293 SER A N 1
ATOM 2371 C CA . SER A 1 293 ? 14.491 18.541 -27.342 1.00 93.00 293 SER A CA 1
ATOM 2372 C C . SER A 1 293 ? 14.722 19.565 -26.225 1.00 93.00 293 SER A C 1
ATOM 2374 O O . SER A 1 293 ? 14.634 19.212 -25.055 1.00 93.00 293 SER A O 1
ATOM 2376 N N . ALA A 1 294 ? 14.926 20.845 -26.556 1.00 93.62 294 ALA A N 1
ATOM 2377 C CA . ALA A 1 294 ? 15.112 21.913 -25.577 1.00 93.62 294 ALA A CA 1
ATOM 2378 C C . ALA A 1 294 ? 13.853 22.141 -24.725 1.00 93.62 294 ALA A C 1
ATOM 2380 O O . ALA A 1 294 ? 13.951 22.288 -23.507 1.00 93.62 294 ALA A O 1
ATOM 2381 N N . SER A 1 295 ? 12.666 22.121 -25.338 1.00 95.25 295 SER A N 1
ATOM 2382 C CA . SER A 1 295 ? 11.401 22.241 -24.604 1.00 95.25 295 SER A CA 1
ATOM 2383 C C . SER A 1 295 ? 11.146 21.032 -23.698 1.00 95.25 295 SER A C 1
ATOM 2385 O O . SER A 1 295 ? 10.736 21.210 -22.552 1.00 95.25 295 SER A O 1
ATOM 2387 N N . GLN A 1 296 ? 11.464 19.817 -24.152 1.00 96.62 296 GLN A N 1
ATOM 2388 C CA . GLN A 1 296 ? 11.361 18.606 -23.338 1.00 96.62 296 GLN A CA 1
ATOM 2389 C C . GLN A 1 296 ? 12.348 18.619 -22.163 1.00 96.62 296 GLN A C 1
ATOM 2391 O O . GLN A 1 296 ? 11.969 18.271 -21.045 1.00 96.62 296 GLN A O 1
ATOM 2396 N N . ILE A 1 297 ? 13.587 19.068 -22.387 1.00 94.69 297 ILE A N 1
ATOM 2397 C CA . ILE A 1 297 ? 14.581 19.261 -21.322 1.00 94.69 297 ILE A CA 1
ATOM 2398 C C . ILE A 1 297 ? 14.052 20.266 -20.295 1.00 94.69 297 ILE A C 1
ATOM 2400 O O . ILE A 1 297 ? 14.014 19.948 -19.111 1.00 94.69 297 ILE A O 1
ATOM 2404 N N . SER A 1 298 ? 13.541 21.419 -20.735 1.00 94.38 298 SER A N 1
ATOM 2405 C CA . SER A 1 298 ? 12.992 22.437 -19.831 1.00 94.38 298 SER A CA 1
ATOM 2406 C C . SER A 1 298 ? 11.802 21.922 -19.005 1.00 94.38 298 SER A C 1
ATOM 2408 O O . SER A 1 298 ? 11.711 22.192 -17.807 1.00 94.38 298 SER A O 1
ATOM 2410 N N . GLN A 1 299 ? 10.916 21.118 -19.603 1.00 95.94 299 GLN A N 1
ATOM 2411 C CA . GLN A 1 299 ? 9.811 20.477 -18.880 1.00 95.94 299 GLN A CA 1
ATOM 2412 C C . GLN A 1 299 ? 10.309 19.484 -17.825 1.00 95.94 299 GLN A C 1
ATOM 2414 O O . GLN A 1 299 ? 9.797 19.463 -16.703 1.00 95.94 299 GLN A O 1
ATOM 2419 N N . LEU A 1 300 ? 11.311 18.668 -18.163 1.00 94.94 300 LEU A N 1
ATOM 2420 C CA . LEU A 1 300 ? 11.909 17.714 -17.230 1.00 94.94 300 LEU A CA 1
ATOM 2421 C C . LEU A 1 300 ? 12.640 18.423 -16.086 1.00 94.94 300 LEU A C 1
ATOM 2423 O O . LEU A 1 300 ? 12.484 18.020 -14.935 1.00 94.94 300 LEU A O 1
ATOM 2427 N N . GLU A 1 301 ? 13.367 19.502 -16.371 1.00 94.81 301 GLU A N 1
ATOM 2428 C CA . GLU A 1 301 ? 14.021 20.344 -15.364 1.00 94.81 301 GLU A CA 1
ATOM 2429 C C . GLU A 1 301 ? 13.000 20.981 -14.410 1.00 94.81 301 GLU A C 1
ATOM 2431 O O . GLU A 1 301 ? 13.182 20.957 -13.190 1.00 94.81 301 GLU A O 1
ATOM 2436 N N . GLN A 1 302 ? 11.878 21.484 -14.936 1.00 95.50 302 GLN A N 1
ATOM 2437 C CA . GLN A 1 302 ? 10.799 22.026 -14.111 1.00 95.50 302 GLN A CA 1
ATOM 2438 C C . GLN A 1 302 ? 10.175 20.940 -13.222 1.00 95.50 302 GLN A C 1
ATOM 2440 O O . GLN A 1 302 ? 9.951 21.166 -12.029 1.00 95.50 302 GLN A O 1
ATOM 2445 N N . LEU A 1 303 ? 9.921 19.746 -13.764 1.00 97.19 303 LEU A N 1
ATOM 2446 C CA . LEU A 1 303 ? 9.407 18.620 -12.984 1.00 97.19 303 LEU A CA 1
ATOM 2447 C C . LEU A 1 303 ? 10.390 18.197 -11.889 1.00 97.19 303 LEU A C 1
ATOM 2449 O O . LEU A 1 303 ? 9.967 18.026 -10.745 1.00 97.19 303 LEU A O 1
ATOM 2453 N N . LEU A 1 304 ? 11.682 18.096 -12.201 1.00 95.44 304 LEU A N 1
ATOM 2454 C CA . LEU A 1 304 ? 12.733 17.828 -11.218 1.00 95.44 304 LEU A CA 1
ATOM 2455 C C . LEU A 1 304 ? 12.707 18.858 -10.089 1.00 95.44 304 LEU A C 1
ATOM 2457 O O . LEU A 1 304 ? 12.597 18.474 -8.928 1.00 95.44 304 LEU A O 1
ATOM 2461 N N . SER A 1 305 ? 12.667 20.150 -10.417 1.00 95.56 305 SER A N 1
ATOM 2462 C CA . SER A 1 305 ? 12.586 21.227 -9.423 1.00 95.56 305 SER A CA 1
ATOM 2463 C C . SER A 1 305 ? 11.339 21.119 -8.528 1.00 95.56 305 SER A C 1
ATOM 2465 O O . SER A 1 305 ? 11.420 21.228 -7.298 1.00 95.56 305 SER A O 1
ATOM 2467 N N . THR A 1 306 ? 10.167 20.830 -9.108 1.00 95.44 306 THR A N 1
ATOM 2468 C CA . THR A 1 306 ? 8.943 20.623 -8.311 1.00 95.44 306 THR A CA 1
ATOM 2469 C C . THR A 1 306 ? 9.047 19.400 -7.399 1.00 95.44 306 THR A C 1
ATOM 2471 O O . THR A 1 306 ? 8.616 19.455 -6.247 1.00 95.44 306 THR A O 1
ATOM 2474 N N . LYS A 1 307 ? 9.670 18.310 -7.859 1.00 93.56 307 LYS A N 1
ATOM 2475 C CA . LYS A 1 307 ? 9.884 17.113 -7.041 1.00 93.56 307 LYS A CA 1
ATOM 2476 C C . LYS A 1 307 ? 10.893 17.364 -5.926 1.00 93.56 307 LYS A C 1
ATOM 2478 O O . LYS A 1 307 ? 10.596 17.014 -4.786 1.00 93.56 307 LYS A O 1
ATOM 2483 N N . GLU A 1 308 ? 12.002 18.040 -6.205 1.00 95.75 308 GLU A N 1
ATOM 2484 C CA . GLU A 1 308 ? 12.997 18.433 -5.203 1.00 95.75 308 GLU A CA 1
ATOM 2485 C C . GLU A 1 308 ? 12.393 19.316 -4.105 1.00 95.75 308 GLU A C 1
ATOM 2487 O O . GLU A 1 308 ? 12.625 19.074 -2.922 1.00 95.75 308 GLU A O 1
ATOM 2492 N N . SER A 1 309 ? 11.567 20.305 -4.464 1.00 93.94 309 SER A N 1
ATOM 2493 C CA . SER A 1 309 ? 10.873 21.129 -3.462 1.00 93.94 309 SER A CA 1
ATOM 2494 C C . SER A 1 309 ? 9.886 20.320 -2.613 1.00 93.94 309 SER A C 1
ATOM 2496 O O . SER A 1 309 ? 9.836 20.503 -1.397 1.00 93.94 309 SER A O 1
ATOM 2498 N N . SER A 1 310 ? 9.149 19.379 -3.215 1.00 93.94 310 SER A N 1
ATOM 2499 C CA . SER A 1 310 ? 8.241 18.496 -2.472 1.00 93.94 310 SER A CA 1
ATOM 2500 C C . SER A 1 310 ? 8.985 17.543 -1.532 1.00 93.94 310 SER A C 1
ATOM 2502 O O . SER A 1 310 ? 8.526 17.307 -0.416 1.00 93.94 310 SER A O 1
ATOM 2504 N N . LEU A 1 311 ? 10.154 17.044 -1.951 1.00 94.00 311 LEU A N 1
ATOM 2505 C CA . LEU A 1 311 ? 11.023 16.213 -1.122 1.00 94.00 311 LEU A CA 1
ATOM 2506 C C . LEU A 1 311 ? 11.539 17.003 0.074 1.00 94.00 311 LEU A C 1
ATOM 2508 O O . LEU A 1 311 ? 11.352 16.550 1.196 1.00 94.00 311 LEU A O 1
ATOM 2512 N N . LYS A 1 312 ? 12.056 18.218 -0.142 1.00 94.81 312 LYS A N 1
ATOM 2513 C CA . LYS A 1 312 ? 12.485 19.099 0.955 1.00 94.81 312 LYS A CA 1
ATOM 2514 C C . LYS A 1 312 ? 11.367 19.363 1.965 1.00 94.81 312 LYS A C 1
ATOM 2516 O O . LYS A 1 312 ? 11.608 19.298 3.162 1.00 94.81 312 LYS A O 1
ATOM 2521 N N . GLN A 1 313 ? 10.137 19.603 1.506 1.00 93.69 313 GLN A N 1
ATOM 2522 C CA . GLN A 1 313 ? 8.988 19.791 2.405 1.00 93.69 313 GLN A CA 1
ATOM 2523 C C . GLN A 1 313 ? 8.643 18.530 3.208 1.00 93.69 313 GLN A C 1
ATOM 2525 O O . GLN A 1 313 ? 8.205 18.624 4.353 1.00 93.69 313 GLN A O 1
ATOM 2530 N N . LEU A 1 314 ? 8.775 17.345 2.607 1.00 91.75 314 LEU A N 1
ATOM 2531 C CA . LEU A 1 314 ? 8.540 16.079 3.302 1.00 91.75 314 LEU A CA 1
ATOM 2532 C C . LEU A 1 314 ? 9.660 15.765 4.297 1.00 91.75 314 LEU A C 1
ATOM 2534 O O . LEU A 1 314 ? 9.367 15.299 5.394 1.00 91.75 314 LEU A O 1
ATOM 2538 N N . GLU A 1 315 ? 10.909 16.052 3.939 1.00 91.69 315 GLU A N 1
ATOM 2539 C CA . GLU A 1 315 ? 12.066 15.946 4.831 1.00 91.69 315 GLU A CA 1
ATOM 2540 C C . GLU A 1 315 ? 11.934 16.892 6.026 1.00 91.69 315 GLU A C 1
ATOM 2542 O O . GLU A 1 315 ? 12.131 16.464 7.159 1.00 91.69 315 GLU A O 1
ATOM 2547 N N . GLU A 1 316 ? 11.523 18.144 5.805 1.00 93.88 316 GLU A N 1
ATOM 2548 C CA . GLU A 1 316 ? 11.277 19.113 6.877 1.00 93.88 316 GLU A CA 1
ATOM 2549 C C . GLU A 1 316 ? 10.171 18.627 7.822 1.00 93.88 316 GLU A C 1
ATOM 2551 O O . GLU A 1 316 ? 10.379 18.576 9.030 1.00 93.88 316 GLU A O 1
ATOM 2556 N N . LYS A 1 317 ? 9.043 18.139 7.289 1.00 92.44 317 LYS A N 1
ATOM 2557 C CA . LYS A 1 317 ? 7.969 17.543 8.107 1.00 92.44 317 LYS A CA 1
ATOM 2558 C C . LYS A 1 317 ? 8.408 16.300 8.876 1.00 92.44 317 LYS A C 1
ATOM 2560 O O . LYS A 1 317 ? 7.897 16.045 9.962 1.00 92.44 317 LYS A O 1
ATOM 2565 N N . LEU A 1 318 ? 9.305 15.497 8.309 1.00 90.69 318 LEU A N 1
ATOM 2566 C CA . LEU A 1 318 ? 9.856 14.329 8.989 1.00 90.69 318 LEU A CA 1
ATOM 2567 C C . LEU A 1 318 ? 10.797 14.757 10.124 1.00 90.69 318 LEU A C 1
ATOM 2569 O O . LEU A 1 318 ? 10.761 14.171 11.202 1.00 90.69 318 LEU A O 1
ATOM 2573 N N . GLN A 1 319 ? 11.588 15.806 9.897 1.00 89.75 319 GLN A N 1
ATOM 2574 C CA . GLN A 1 319 ? 12.489 16.389 10.886 1.00 89.75 319 GLN A CA 1
ATOM 2575 C C . GLN A 1 319 ? 11.727 17.078 12.027 1.00 89.75 319 GLN A C 1
ATOM 2577 O O . GLN A 1 319 ? 12.103 16.929 13.187 1.00 89.75 319 GLN A O 1
ATOM 2582 N N . GLU A 1 320 ? 10.625 17.770 11.726 1.00 87.44 320 GLU A N 1
ATOM 2583 C CA . GLU A 1 320 ? 9.693 18.319 12.722 1.00 87.44 320 GLU A CA 1
ATOM 2584 C C . GLU A 1 320 ? 9.082 17.231 13.617 1.00 87.44 320 GLU A C 1
ATOM 2586 O O . GLU A 1 320 ? 8.653 17.523 14.726 1.00 87.44 320 GLU A O 1
ATOM 2591 N N . GLN A 1 321 ? 9.051 15.980 13.148 1.00 85.81 321 GLN A N 1
ATOM 2592 C CA . GLN A 1 321 ? 8.557 14.816 13.886 1.00 85.81 321 GLN A CA 1
ATOM 2593 C C . GLN A 1 321 ? 9.682 13.978 14.513 1.00 85.81 321 GLN A C 1
ATOM 2595 O O . GLN A 1 321 ? 9.429 12.867 14.986 1.00 85.81 321 GLN A O 1
ATOM 2600 N N . ALA A 1 322 ? 10.927 14.464 14.524 1.00 82.31 322 ALA A N 1
ATOM 2601 C CA . ALA A 1 322 ? 12.066 13.713 15.054 1.00 82.31 322 ALA A CA 1
ATOM 2602 C C . ALA A 1 322 ? 11.945 13.416 16.563 1.00 82.31 322 ALA A C 1
ATOM 2604 O O . ALA A 1 322 ? 12.459 12.404 17.038 1.00 82.31 322 ALA A O 1
ATOM 2605 N N . ASP A 1 323 ? 11.223 14.257 17.306 1.00 82.38 323 ASP A N 1
ATOM 2606 C CA . ASP A 1 323 ? 10.943 14.114 18.739 1.00 82.38 323 ASP A CA 1
ATOM 2607 C C . ASP A 1 323 ? 9.843 13.083 19.052 1.00 82.38 323 ASP A C 1
ATOM 2609 O O . ASP A 1 323 ? 9.633 12.721 20.212 1.00 82.38 323 ASP A O 1
ATOM 2613 N N . TYR A 1 324 ? 9.167 12.546 18.032 1.00 87.25 324 TYR A N 1
ATOM 2614 C CA . TYR A 1 324 ? 8.062 11.608 18.203 1.00 87.25 324 TYR A CA 1
ATOM 2615 C C . TYR A 1 324 ? 8.463 10.349 18.981 1.00 87.25 324 TYR A C 1
ATOM 2617 O O . TYR A 1 324 ? 7.695 9.875 19.820 1.00 87.25 324 TYR A O 1
ATOM 2625 N N . GLU A 1 325 ? 9.657 9.793 18.743 1.00 80.56 325 GLU A N 1
ATOM 2626 C CA . GLU A 1 325 ? 10.131 8.616 19.484 1.00 80.56 325 GLU A CA 1
ATOM 2627 C C . GLU A 1 325 ? 10.470 8.941 20.941 1.00 80.56 325 GLU A C 1
ATOM 2629 O O . GLU A 1 325 ? 10.268 8.092 21.809 1.00 80.56 325 GLU A O 1
ATOM 2634 N N . ASP A 1 326 ? 10.919 10.157 21.243 1.00 81.62 326 ASP A N 1
ATOM 2635 C CA . ASP A 1 326 ? 11.211 10.564 22.616 1.00 81.62 326 ASP A CA 1
ATOM 2636 C C . ASP A 1 326 ? 9.923 10.880 23.378 1.00 81.62 326 ASP A C 1
ATOM 2638 O O . ASP A 1 326 ? 9.726 10.331 24.460 1.00 81.62 326 ASP A O 1
ATOM 2642 N N . ILE A 1 327 ? 8.961 11.577 22.764 1.00 83.44 327 ILE A N 1
ATOM 2643 C CA . ILE A 1 327 ? 7.605 11.748 23.313 1.00 83.44 327 ILE A CA 1
ATOM 2644 C C . ILE A 1 327 ? 6.934 10.385 23.524 1.00 83.44 327 ILE A C 1
ATOM 2646 O O . ILE A 1 327 ? 6.291 10.144 24.543 1.00 83.44 327 ILE A O 1
ATOM 2650 N N . LYS A 1 328 ? 7.098 9.440 22.595 1.00 82.81 328 LYS A N 1
ATOM 2651 C CA . LYS A 1 328 ? 6.572 8.074 22.718 1.00 82.81 328 LYS A CA 1
ATOM 2652 C C . LYS A 1 328 ? 7.265 7.280 23.824 1.00 82.81 328 LYS A C 1
ATOM 2654 O O . LYS A 1 328 ? 6.594 6.499 24.499 1.00 82.81 328 LYS A O 1
ATOM 2659 N N . LYS A 1 329 ? 8.574 7.449 24.038 1.00 81.31 329 LYS A N 1
ATOM 2660 C CA . LYS A 1 329 ? 9.295 6.855 25.178 1.00 81.31 329 LYS A CA 1
ATOM 2661 C C . LYS A 1 329 ? 8.865 7.484 26.497 1.00 81.31 329 LYS A C 1
ATOM 2663 O O . LYS A 1 329 ? 8.623 6.739 27.437 1.00 81.31 329 LYS A O 1
ATOM 2668 N N . GLU A 1 330 ? 8.720 8.803 26.565 1.00 81.88 330 GLU A N 1
ATOM 2669 C CA . GLU A 1 330 ? 8.220 9.514 27.745 1.00 81.88 330 GLU A CA 1
ATOM 2670 C C . GLU A 1 330 ? 6.788 9.088 28.073 1.00 81.88 330 GLU A C 1
ATOM 2672 O O . GLU A 1 330 ? 6.495 8.736 29.212 1.00 81.88 330 GLU A O 1
ATOM 2677 N N . LEU A 1 331 ? 5.918 8.986 27.066 1.00 76.56 331 LEU A N 1
ATOM 2678 C CA . LEU A 1 331 ? 4.570 8.443 27.217 1.00 76.56 331 LEU A CA 1
ATOM 2679 C C . LEU A 1 331 ? 4.591 6.982 27.657 1.00 76.56 331 LEU A C 1
ATOM 2681 O O . LEU A 1 331 ? 3.785 6.608 28.498 1.00 76.56 331 LEU A O 1
ATOM 2685 N N . ARG A 1 332 ? 5.513 6.152 27.158 1.00 76.50 332 ARG A N 1
ATOM 2686 C CA . ARG A 1 332 ? 5.702 4.784 27.669 1.00 76.50 332 ARG A CA 1
ATOM 2687 C C . ARG A 1 332 ? 6.199 4.781 29.110 1.00 76.50 332 ARG A C 1
ATOM 2689 O O . ARG A 1 332 ? 5.741 3.947 29.872 1.00 76.50 332 ARG A O 1
ATOM 2696 N N . LEU A 1 333 ? 7.071 5.700 29.510 1.00 72.31 333 LEU A N 1
ATOM 2697 C CA . LEU A 1 333 ? 7.558 5.812 30.887 1.00 72.31 333 LEU A CA 1
ATOM 2698 C C . LEU A 1 333 ? 6.438 6.248 31.847 1.00 72.31 333 LEU A C 1
ATOM 2700 O O . LEU A 1 333 ? 6.319 5.721 32.949 1.00 72.31 333 LEU A O 1
ATOM 2704 N N . ILE A 1 334 ? 5.586 7.177 31.403 1.00 65.19 334 ILE A N 1
ATOM 2705 C CA . ILE A 1 334 ? 4.416 7.669 32.143 1.00 65.19 334 ILE A CA 1
ATOM 2706 C C . ILE A 1 334 ? 3.292 6.621 32.162 1.00 65.19 334 ILE A C 1
ATOM 2708 O O . ILE A 1 334 ? 2.580 6.505 33.157 1.00 65.19 334 ILE A O 1
ATOM 2712 N N . HIS A 1 335 ? 3.135 5.844 31.087 1.00 56.28 335 HIS A N 1
ATOM 2713 C CA . HIS A 1 335 ? 2.139 4.775 30.972 1.00 56.28 335 HIS A CA 1
ATOM 2714 C C . HIS A 1 335 ? 2.593 3.463 31.637 1.00 56.28 335 HIS A C 1
ATOM 2716 O O . HIS A 1 335 ? 1.753 2.668 32.050 1.00 56.28 335 HIS A O 1
ATOM 2722 N N . PHE A 1 336 ? 3.902 3.268 31.832 1.00 47.38 336 PHE A N 1
ATOM 2723 C CA . PHE A 1 336 ? 4.490 2.160 32.587 1.00 47.38 336 PHE A CA 1
ATOM 2724 C C . PHE A 1 336 ? 5.301 2.631 33.815 1.00 47.38 336 PHE A C 1
ATOM 2726 O O . PHE A 1 336 ? 6.499 2.360 33.903 1.00 47.38 336 PHE A O 1
ATOM 2733 N N . PRO A 1 337 ? 4.671 3.195 34.863 1.00 50.78 337 PRO A N 1
ATOM 2734 C CA . PRO A 1 337 ? 5.250 3.175 36.202 1.00 50.78 337 PRO A CA 1
ATOM 2735 C C . PRO A 1 337 ? 5.062 1.803 36.884 1.00 50.78 337 PRO A C 1
ATOM 2737 O O . PRO A 1 337 ? 5.206 1.686 38.099 1.00 50.78 337 PRO A O 1
ATOM 2740 N N . SER A 1 338 ? 4.720 0.744 36.142 1.00 51.38 338 SER A N 1
ATOM 2741 C CA . SER A 1 338 ? 4.366 -0.554 36.715 1.00 51.38 338 SER A CA 1
ATOM 2742 C C . SER A 1 338 ? 5.005 -1.707 35.952 1.00 51.38 338 SER A C 1
ATOM 2744 O O . SER A 1 338 ? 4.355 -2.407 35.194 1.00 51.38 338 SER A O 1
ATOM 2746 N N . ASP A 1 339 ? 6.303 -1.894 36.178 1.00 46.19 339 ASP A N 1
ATOM 2747 C CA . ASP A 1 339 ? 6.918 -3.231 36.162 1.00 46.19 339 ASP A CA 1
ATOM 2748 C C . ASP A 1 339 ? 8.094 -3.352 37.144 1.00 46.19 339 ASP A C 1
ATOM 2750 O O . ASP A 1 339 ? 8.948 -4.234 37.068 1.00 46.19 339 ASP A O 1
ATOM 2754 N N . SER A 1 340 ? 8.101 -2.497 38.168 1.00 49.22 340 SER A N 1
ATOM 2755 C CA . SER A 1 340 ? 8.900 -2.719 39.366 1.00 49.22 340 SER A CA 1
ATOM 2756 C C . SER A 1 340 ? 7.949 -3.068 40.515 1.00 49.22 340 SER A C 1
ATOM 2758 O O . SER A 1 340 ? 7.603 -2.259 41.366 1.00 49.22 340 SER A O 1
ATOM 2760 N N . LYS A 1 341 ? 7.473 -4.318 40.539 1.00 55.31 341 LYS A N 1
ATOM 2761 C CA . LYS A 1 341 ? 6.830 -4.878 41.743 1.00 55.31 341 LYS A CA 1
ATOM 2762 C C . LYS A 1 341 ? 7.836 -5.016 42.896 1.00 55.31 341 LYS A C 1
ATOM 2764 O O . LYS A 1 341 ? 7.462 -4.913 44.054 1.00 55.31 341 LYS A O 1
ATOM 2769 N N . LYS A 1 342 ? 9.135 -5.117 42.586 1.00 56.19 342 LYS A N 1
ATOM 2770 C CA . LYS A 1 342 ? 10.218 -5.302 43.568 1.00 56.19 342 LYS A CA 1
ATOM 2771 C C . LYS A 1 342 ? 10.384 -4.159 44.591 1.00 56.19 342 LYS A C 1
ATOM 2773 O O . LYS A 1 342 ? 10.529 -4.478 45.765 1.00 56.19 342 LYS A O 1
ATOM 2778 N N . PRO A 1 343 ? 10.355 -2.857 44.238 1.00 57.78 343 PRO A N 1
ATOM 2779 C CA . PRO A 1 343 ? 10.512 -1.780 45.218 1.00 57.78 343 PRO A CA 1
ATOM 2780 C C . PRO A 1 343 ? 9.290 -1.610 46.125 1.00 57.78 343 PRO A C 1
ATOM 2782 O O . PRO A 1 343 ? 9.457 -1.330 47.308 1.00 57.78 343 PRO A O 1
ATOM 2785 N N . LEU A 1 344 ? 8.074 -1.801 45.596 1.00 56.09 344 LEU A N 1
ATOM 2786 C CA . LEU A 1 344 ? 6.838 -1.651 46.372 1.00 56.09 344 LEU A CA 1
ATOM 2787 C C . LEU A 1 344 ? 6.648 -2.808 47.361 1.00 56.09 344 LEU A C 1
ATOM 2789 O O . LEU A 1 344 ? 6.235 -2.583 48.494 1.00 56.09 344 LEU A O 1
ATOM 2793 N N . GLU A 1 345 ? 7.002 -4.027 46.953 1.00 63.16 345 GLU A N 1
ATOM 2794 C CA . GLU A 1 345 ? 6.960 -5.223 47.798 1.00 63.16 345 GLU A CA 1
ATOM 2795 C C . GLU A 1 345 ? 8.020 -5.147 48.908 1.00 63.16 345 GLU A C 1
ATOM 2797 O O . GLU A 1 345 ? 7.699 -5.369 50.069 1.00 63.16 345 GLU A O 1
ATOM 2802 N N . LEU A 1 346 ? 9.240 -4.679 48.601 1.00 65.00 346 LEU A N 1
ATOM 2803 C CA . LEU A 1 346 ? 10.272 -4.383 49.609 1.00 65.00 346 LEU A CA 1
ATOM 2804 C C . LEU A 1 346 ? 9.851 -3.279 50.590 1.00 65.00 346 LEU A C 1
ATOM 2806 O O . LEU A 1 346 ? 10.170 -3.357 51.776 1.00 65.00 346 LEU A O 1
ATOM 2810 N N . LEU A 1 347 ? 9.143 -2.247 50.123 1.00 66.50 347 LEU A N 1
ATOM 2811 C CA . LEU A 1 347 ? 8.622 -1.182 50.984 1.00 66.50 347 LEU A CA 1
ATOM 2812 C C . LEU A 1 347 ? 7.465 -1.664 51.863 1.00 66.50 347 LEU A C 1
ATOM 2814 O O . LEU A 1 347 ? 7.406 -1.287 53.034 1.00 66.50 347 LEU A O 1
ATOM 2818 N N . LEU A 1 348 ? 6.582 -2.514 51.337 1.00 72.19 348 LEU A N 1
ATOM 2819 C CA . LEU A 1 348 ? 5.495 -3.143 52.089 1.00 72.19 348 LEU A CA 1
ATOM 2820 C C . LEU A 1 348 ? 6.034 -4.131 53.131 1.00 72.19 348 LEU A C 1
ATOM 2822 O O . LEU A 1 348 ? 5.617 -4.078 54.284 1.00 72.19 348 LEU A O 1
ATOM 2826 N N . GLU A 1 349 ? 7.022 -4.953 52.779 1.00 74.19 349 GLU A N 1
ATOM 2827 C CA . GLU A 1 349 ? 7.677 -5.889 53.701 1.00 74.19 349 GLU A CA 1
ATOM 2828 C C . GLU A 1 349 ? 8.399 -5.131 54.826 1.00 74.19 349 GLU A C 1
ATOM 2830 O O . GLU A 1 349 ? 8.257 -5.448 56.007 1.00 74.19 349 GLU A O 1
ATOM 2835 N N . LYS A 1 350 ? 9.110 -4.048 54.481 1.00 78.12 350 LYS A N 1
ATOM 2836 C CA . LYS A 1 350 ? 9.828 -3.217 55.455 1.00 78.12 350 LYS A CA 1
ATOM 2837 C C . LYS A 1 350 ? 8.887 -2.420 56.357 1.00 78.12 350 LYS A C 1
ATOM 2839 O O . LYS A 1 350 ? 9.159 -2.287 57.546 1.00 78.12 350 LYS A O 1
ATOM 2844 N N . SER A 1 351 ? 7.766 -1.922 55.836 1.00 77.81 351 SER A N 1
ATOM 2845 C CA . SER A 1 351 ? 6.750 -1.247 56.657 1.00 77.81 351 SER A CA 1
ATOM 2846 C C . SER A 1 351 ? 5.990 -2.228 57.553 1.00 77.81 351 SER A C 1
ATOM 2848 O O . SER A 1 351 ?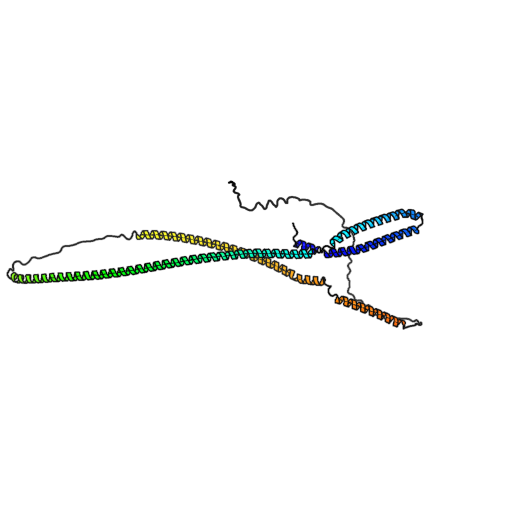 5.694 -1.889 58.699 1.00 77.81 351 SER A O 1
ATOM 2850 N N . ARG A 1 352 ? 5.771 -3.471 57.108 1.00 84.44 352 ARG A N 1
ATOM 2851 C CA . ARG A 1 352 ? 5.210 -4.547 57.939 1.00 84.44 352 ARG A CA 1
ATOM 2852 C C . ARG A 1 352 ? 6.176 -4.977 59.049 1.00 84.44 352 ARG A C 1
ATOM 2854 O O . ARG A 1 352 ? 5.750 -5.108 60.196 1.00 84.44 352 ARG A O 1
ATOM 2861 N N . GLY A 1 353 ? 7.468 -5.097 58.737 1.00 81.81 353 GLY A N 1
ATOM 2862 C CA . GLY A 1 353 ? 8.535 -5.357 59.709 1.00 81.81 353 GLY A CA 1
ATOM 2863 C C . GLY A 1 353 ? 8.643 -4.258 60.768 1.00 81.81 353 GLY A C 1
ATOM 2864 O O . GLY A 1 353 ? 8.580 -4.550 61.959 1.00 81.81 353 GLY A O 1
ATOM 2865 N N . LEU A 1 354 ? 8.677 -2.989 60.349 1.00 81.44 354 LEU A N 1
ATOM 2866 C CA . LEU A 1 354 ? 8.688 -1.843 61.267 1.00 81.44 354 LEU A CA 1
ATOM 2867 C C . LEU A 1 354 ? 7.417 -1.763 62.121 1.00 81.44 354 LEU A C 1
ATOM 2869 O O . LEU A 1 354 ? 7.484 -1.375 63.284 1.00 81.44 354 LEU A O 1
ATOM 2873 N N . HIS A 1 355 ? 6.252 -2.141 61.588 1.00 77.88 355 HIS A N 1
ATOM 2874 C CA . HIS A 1 355 ? 5.017 -2.166 62.373 1.00 77.88 355 HIS A CA 1
ATOM 2875 C C . HIS A 1 355 ? 5.013 -3.291 63.417 1.00 77.88 355 HIS A C 1
ATOM 2877 O O . HIS A 1 355 ? 4.538 -3.089 64.539 1.00 77.88 355 HIS A O 1
ATOM 2883 N N . SER A 1 356 ? 5.582 -4.450 63.076 1.00 80.75 356 SER A N 1
ATOM 2884 C CA . SER A 1 356 ? 5.811 -5.551 64.016 1.00 80.75 356 SER A CA 1
ATOM 2885 C C . SER A 1 356 ? 6.784 -5.134 65.117 1.00 80.75 356 SER A C 1
ATOM 2887 O O . SER A 1 356 ? 6.475 -5.282 66.295 1.00 80.75 356 SER A O 1
ATOM 2889 N N . GLU A 1 357 ? 7.911 -4.524 64.753 1.00 83.38 357 GLU A N 1
ATOM 2890 C CA . GLU A 1 357 ? 8.922 -4.039 65.696 1.00 83.38 357 GLU A CA 1
ATOM 2891 C C . GLU A 1 357 ? 8.366 -2.934 66.608 1.00 83.38 357 GLU A C 1
ATOM 2893 O O . GLU A 1 357 ? 8.534 -2.980 67.823 1.00 83.38 357 GLU A O 1
ATOM 2898 N N . CYS A 1 358 ? 7.587 -1.995 66.064 1.00 73.12 358 CYS A N 1
ATOM 2899 C CA . CYS A 1 358 ? 6.904 -0.957 66.840 1.00 73.12 358 CYS A CA 1
ATOM 2900 C C . CYS A 1 358 ? 5.816 -1.534 67.767 1.00 73.12 358 CYS A C 1
ATOM 2902 O O . CYS A 1 358 ? 5.491 -0.953 68.803 1.00 73.12 358 CYS A O 1
ATOM 2904 N N . SER A 1 359 ? 5.238 -2.687 67.429 1.00 81.06 359 SER A N 1
ATOM 2905 C CA . SER A 1 359 ? 4.279 -3.388 68.292 1.00 81.06 359 SER A CA 1
ATOM 2906 C C . SER A 1 359 ? 4.984 -4.169 69.404 1.00 81.06 359 SER A C 1
ATOM 2908 O O . SER A 1 359 ? 4.566 -4.067 70.555 1.00 81.06 359 SER A O 1
ATOM 2910 N N . SER A 1 360 ? 6.106 -4.833 69.109 1.00 80.75 360 SER A N 1
ATOM 2911 C CA . SER A 1 360 ? 6.964 -5.472 70.117 1.00 80.75 360 SER A CA 1
ATOM 2912 C C . SER A 1 360 ? 7.590 -4.462 71.080 1.00 80.75 360 SER A C 1
ATOM 2914 O O . SER A 1 360 ? 7.580 -4.687 72.284 1.00 80.75 360 SER A O 1
ATOM 2916 N N . LEU A 1 361 ? 8.067 -3.312 70.593 1.00 77.81 361 LEU A N 1
ATOM 2917 C CA . LEU A 1 361 ? 8.605 -2.250 71.451 1.00 77.81 361 LEU A CA 1
ATOM 2918 C C . LEU A 1 361 ? 7.527 -1.610 72.332 1.00 77.81 361 LEU A C 1
ATOM 2920 O O . LEU A 1 361 ? 7.818 -1.230 73.463 1.00 77.81 361 LEU A O 1
ATOM 2924 N N . ARG A 1 362 ? 6.279 -1.507 71.853 1.00 79.94 362 ARG A N 1
ATOM 2925 C CA . ARG A 1 362 ? 5.145 -1.067 72.682 1.00 79.94 362 ARG A CA 1
ATOM 2926 C C . ARG A 1 362 ? 4.808 -2.084 73.769 1.00 79.94 362 ARG A C 1
ATOM 2928 O O . ARG A 1 362 ? 4.598 -1.665 74.901 1.00 79.94 362 ARG A O 1
ATOM 2935 N N . LEU A 1 363 ? 4.809 -3.378 73.447 1.00 7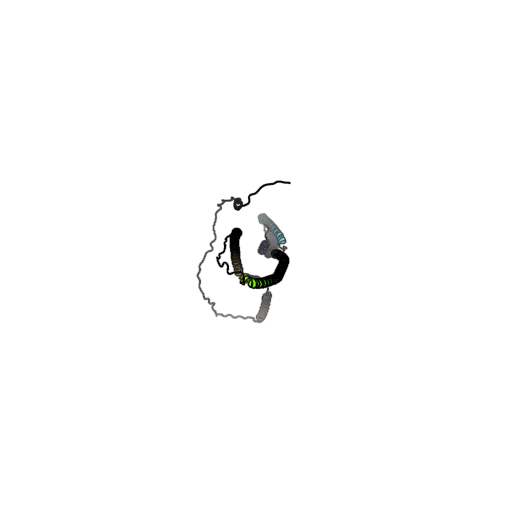6.19 363 LEU A N 1
ATOM 2936 C CA . LEU A 1 363 ? 4.598 -4.452 74.422 1.00 76.19 363 LEU A CA 1
ATOM 2937 C C . LEU A 1 363 ? 5.706 -4.481 75.481 1.00 76.19 363 LEU A C 1
ATOM 2939 O O . LEU A 1 363 ? 5.402 -4.412 76.669 1.00 76.19 363 LEU A O 1
ATOM 2943 N N . ASN A 1 364 ? 6.973 -4.426 75.071 1.00 73.06 364 ASN A N 1
ATOM 2944 C CA . ASN A 1 364 ? 8.102 -4.375 76.003 1.00 73.06 364 ASN A CA 1
ATOM 2945 C C . ASN A 1 364 ? 8.092 -3.094 76.854 1.00 73.06 364 ASN A C 1
ATOM 2947 O O . ASN A 1 364 ? 8.374 -3.150 78.043 1.00 73.06 364 ASN A O 1
ATOM 2951 N N . ASN A 1 365 ? 7.719 -1.935 76.293 1.00 63.94 365 ASN A N 1
ATOM 2952 C CA . ASN A 1 365 ? 7.550 -0.710 77.085 1.00 63.94 365 ASN A CA 1
ATOM 2953 C C . ASN A 1 365 ? 6.362 -0.786 78.050 1.00 63.94 365 ASN A C 1
ATOM 2955 O O . ASN A 1 365 ? 6.423 -0.184 79.122 1.00 63.94 365 ASN A O 1
ATOM 2959 N N . SER A 1 366 ? 5.287 -1.494 77.693 1.00 67.12 366 SER A N 1
ATOM 2960 C CA . SER A 1 366 ? 4.170 -1.732 78.609 1.00 67.12 366 SER A CA 1
ATOM 2961 C C . SER A 1 366 ? 4.533 -2.718 79.718 1.00 67.12 366 SER A C 1
ATOM 2963 O O . SER A 1 366 ? 4.132 -2.489 80.854 1.00 67.12 366 SER A O 1
ATOM 2965 N N . GLU A 1 367 ? 5.355 -3.732 79.436 1.00 64.50 367 GLU A N 1
ATOM 2966 C CA . GLU A 1 367 ? 5.901 -4.644 80.448 1.00 64.50 367 GLU A CA 1
ATOM 2967 C C . GLU A 1 367 ? 6.857 -3.900 81.392 1.00 64.50 367 GLU A C 1
ATOM 2969 O O . GLU A 1 367 ? 6.644 -3.911 82.603 1.00 64.50 367 GLU A O 1
ATOM 2974 N N . LEU A 1 368 ? 7.795 -3.113 80.855 1.00 56.03 368 LEU A N 1
ATOM 2975 C CA . LEU A 1 368 ? 8.711 -2.274 81.641 1.00 56.03 368 LEU A CA 1
ATOM 2976 C C . LEU A 1 368 ? 7.982 -1.189 82.457 1.00 56.03 368 LEU A C 1
ATOM 2978 O O . LEU A 1 368 ? 8.369 -0.908 83.594 1.00 56.03 368 LEU A O 1
ATOM 2982 N N . SER A 1 369 ? 6.908 -0.600 81.916 1.00 54.09 369 SER A N 1
ATOM 2983 C CA . SER A 1 369 ? 6.053 0.350 82.654 1.00 54.09 369 SER A CA 1
ATOM 2984 C C . SER A 1 369 ? 5.165 -0.340 83.690 1.00 54.09 369 SER A C 1
ATOM 2986 O O . SER A 1 369 ? 4.798 0.285 84.678 1.00 54.09 369 SER A O 1
ATOM 2988 N N . SER A 1 370 ? 4.815 -1.615 83.501 1.00 53.09 370 SER A N 1
ATOM 2989 C CA . SER A 1 370 ? 4.061 -2.386 84.498 1.00 53.09 370 SER A CA 1
ATOM 2990 C C . SER A 1 370 ? 4.930 -2.826 85.681 1.00 53.09 370 SER A C 1
ATOM 2992 O O . SER A 1 370 ? 4.423 -2.993 86.789 1.00 53.09 370 SER A O 1
ATOM 2994 N N . GLU A 1 371 ? 6.245 -2.937 85.470 1.00 52.06 371 GLU A N 1
ATOM 2995 C CA . GLU A 1 371 ? 7.226 -3.296 86.500 1.00 52.06 371 GLU A CA 1
ATOM 2996 C C . GLU A 1 371 ? 7.734 -2.096 87.312 1.00 52.06 371 GLU A C 1
ATOM 2998 O O . GLU A 1 371 ? 8.320 -2.264 88.383 1.00 52.06 371 GLU A O 1
ATOM 3003 N N . SER A 1 372 ? 7.463 -0.870 86.857 1.00 49.31 372 SER A N 1
ATOM 3004 C CA . SER A 1 372 ? 7.894 0.348 87.534 1.00 49.31 372 SER A CA 1
ATOM 3005 C C . SER A 1 372 ? 6.713 1.234 87.956 1.00 49.31 372 SER A C 1
ATOM 3007 O O . SER A 1 372 ? 6.070 1.895 87.151 1.00 49.31 372 SER A O 1
ATOM 3009 N N . PHE A 1 373 ? 6.539 1.304 89.285 1.00 37.69 373 PHE A N 1
ATOM 3010 C CA . PHE A 1 373 ? 5.971 2.406 90.084 1.00 37.69 373 PHE A CA 1
ATOM 3011 C C . PHE A 1 373 ? 4.579 2.232 90.745 1.00 37.69 373 PHE A C 1
ATOM 3013 O O . PHE A 1 373 ? 3.527 2.530 90.185 1.00 37.69 373 PHE A O 1
ATOM 3020 N N . LYS A 1 374 ? 4.611 1.897 92.050 1.00 44.94 374 LYS A N 1
ATOM 3021 C CA . LYS A 1 374 ? 3.660 2.374 93.079 1.00 44.94 374 LYS A CA 1
ATOM 3022 C C . LYS A 1 374 ? 3.935 3.864 93.355 1.00 44.94 374 LYS A C 1
ATOM 3024 O O . LYS A 1 374 ? 5.094 4.173 93.628 1.00 44.94 374 LYS A O 1
ATOM 3029 N N . PRO A 1 375 ? 2.944 4.771 93.411 1.00 39.91 375 PRO A N 1
ATOM 3030 C CA . PRO A 1 375 ? 3.199 6.138 93.850 1.00 39.91 375 PRO A CA 1
ATOM 3031 C C . PRO A 1 375 ? 2.826 6.337 95.328 1.00 39.91 375 PRO A C 1
ATOM 3033 O O . PRO A 1 375 ? 1.821 5.797 95.797 1.00 39.91 375 PRO A O 1
ATOM 3036 N N . PRO A 1 376 ? 3.562 7.203 96.042 1.00 41.66 376 PRO A N 1
ATOM 3037 C CA . PRO A 1 376 ? 2.931 8.081 97.008 1.00 41.66 376 PRO A CA 1
ATOM 3038 C C . PRO A 1 376 ? 3.143 9.560 96.653 1.00 41.66 376 PRO A C 1
ATOM 3040 O O . PRO A 1 376 ? 4.202 9.989 96.207 1.00 41.66 376 PRO A O 1
ATOM 3043 N N . THR A 1 377 ? 2.059 10.303 96.866 1.00 40.28 377 THR A N 1
ATOM 3044 C CA . THR A 1 377 ? 1.933 11.725 97.225 1.00 40.28 377 THR A CA 1
ATOM 3045 C C . THR A 1 377 ? 3.218 12.559 97.340 1.00 40.28 377 THR A C 1
ATOM 3047 O O . THR A 1 377 ? 4.004 12.322 98.251 1.00 40.28 377 THR A O 1
ATOM 3050 N N . HIS A 1 378 ? 3.331 13.644 96.563 1.00 33.12 378 HIS A N 1
ATOM 3051 C CA . HIS A 1 378 ? 3.449 15.007 97.111 1.00 33.12 378 HIS A CA 1
ATOM 3052 C C . HIS A 1 378 ? 3.387 16.093 96.024 1.00 33.12 378 HIS A C 1
ATOM 3054 O O . HIS A 1 378 ? 3.899 15.941 94.919 1.00 33.12 378 HIS A O 1
ATOM 3060 N N . ALA A 1 379 ? 2.739 17.198 96.388 1.00 37.69 379 ALA A N 1
ATOM 3061 C CA . ALA A 1 379 ? 2.661 18.455 95.658 1.00 37.69 379 ALA A CA 1
ATOM 3062 C C . ALA A 1 379 ? 3.995 19.223 95.671 1.00 37.69 379 ALA A C 1
ATOM 3064 O O . ALA A 1 379 ? 4.680 19.182 96.688 1.00 37.69 379 ALA A O 1
ATOM 3065 N N . TYR A 1 380 ? 4.301 19.970 94.603 1.00 29.64 380 TYR A N 1
ATOM 3066 C CA . TYR A 1 380 ? 4.679 21.399 94.599 1.00 29.64 380 TYR A CA 1
ATOM 3067 C C . TYR A 1 380 ? 5.081 21.840 93.173 1.00 29.64 380 TYR A C 1
ATOM 3069 O O . TYR A 1 380 ? 5.185 21.040 92.249 1.00 29.64 380 TYR A O 1
ATOM 3077 N N . THR A 1 381 ? 5.206 23.147 93.016 1.00 33.62 381 THR A N 1
ATOM 3078 C CA . THR A 1 381 ? 5.042 24.005 91.846 1.00 33.62 381 THR A CA 1
ATOM 3079 C C . THR A 1 381 ? 6.285 24.224 90.970 1.00 33.62 381 THR A C 1
ATOM 3081 O O . THR A 1 381 ? 7.412 24.194 91.449 1.00 33.62 381 THR A O 1
ATOM 3084 N N . ASP A 1 382 ? 5.989 24.681 89.752 1.00 28.33 382 ASP A N 1
ATOM 3085 C CA . ASP A 1 382 ? 6.560 25.857 89.067 1.00 28.33 382 ASP A CA 1
ATOM 3086 C C . ASP A 1 382 ? 7.568 25.706 87.902 1.00 28.33 382 ASP A C 1
ATOM 3088 O O . ASP A 1 382 ? 8.582 25.022 87.957 1.00 28.33 382 ASP A O 1
ATOM 3092 N N . ALA A 1 383 ? 7.217 26.465 86.859 1.00 31.12 383 ALA A N 1
ATOM 3093 C CA . ALA A 1 383 ? 7.997 27.159 85.833 1.00 31.12 383 ALA A CA 1
ATOM 3094 C C . ALA A 1 383 ? 9.129 26.481 85.009 1.00 31.12 383 ALA A C 1
ATOM 3096 O O . ALA A 1 383 ? 10.297 26.462 85.374 1.00 31.12 383 ALA A O 1
ATOM 3097 N N . ARG A 1 384 ? 8.773 26.243 83.731 1.00 33.53 384 ARG A N 1
ATOM 3098 C CA . ARG A 1 384 ? 9.283 26.952 82.524 1.00 33.53 384 ARG A CA 1
ATOM 3099 C C . ARG A 1 384 ? 10.718 26.689 82.026 1.00 33.53 384 ARG A C 1
ATOM 3101 O O . ARG A 1 384 ? 11.664 27.289 82.513 1.00 33.53 384 ARG A O 1
ATOM 3108 N N . ILE A 1 385 ? 10.808 26.088 80.829 1.00 31.38 385 ILE A N 1
ATOM 3109 C CA . ILE A 1 385 ? 11.633 26.612 79.718 1.00 31.38 385 ILE A CA 1
ATOM 3110 C C . ILE A 1 385 ? 10.822 26.535 78.411 1.00 31.38 385 ILE A C 1
ATOM 3112 O O . ILE A 1 385 ? 10.547 25.461 77.886 1.00 31.38 385 ILE A O 1
ATOM 3116 N N . HIS A 1 386 ? 10.446 27.703 77.881 1.00 35.41 386 HIS A N 1
ATOM 3117 C CA . HIS A 1 386 ? 10.037 27.888 76.486 1.00 35.41 386 HIS A CA 1
ATOM 3118 C C . HIS A 1 386 ? 11.281 27.909 75.589 1.00 35.41 386 HIS A C 1
ATOM 3120 O O . HIS A 1 386 ? 12.279 28.538 75.944 1.00 35.41 386 HIS A O 1
ATOM 3126 N N . ARG A 1 387 ? 11.186 27.363 74.372 1.00 32.97 387 ARG A N 1
ATOM 3127 C CA . ARG A 1 387 ? 12.018 27.826 73.257 1.00 32.97 387 ARG A CA 1
ATOM 3128 C C . ARG A 1 387 ? 11.139 28.070 72.029 1.00 32.97 387 ARG A C 1
ATOM 3130 O O . ARG A 1 387 ? 10.334 27.231 71.646 1.00 32.97 387 ARG A O 1
ATOM 3137 N N . HIS A 1 388 ? 11.255 29.294 71.526 1.00 32.22 388 HIS A N 1
ATOM 3138 C CA . HIS A 1 388 ? 10.399 29.964 70.555 1.00 32.22 388 HIS A CA 1
ATOM 3139 C C . HIS A 1 388 ? 10.281 29.259 69.197 1.00 32.22 388 HIS A C 1
ATOM 3141 O O . HIS A 1 388 ? 11.279 28.907 68.576 1.00 32.22 388 HIS A O 1
ATOM 3147 N N . THR A 1 389 ? 9.051 29.220 68.683 1.00 41.00 389 THR A N 1
ATOM 3148 C CA . THR A 1 389 ? 8.729 29.319 67.256 1.00 41.00 389 THR A CA 1
ATOM 3149 C C . THR A 1 389 ? 9.111 30.718 66.761 1.00 41.00 389 THR A C 1
ATOM 3151 O O . THR A 1 389 ? 8.553 31.706 67.250 1.00 41.00 389 THR A O 1
ATOM 3154 N N . HIS A 1 390 ? 10.053 30.823 65.819 1.00 28.30 390 HIS A N 1
ATOM 3155 C CA . HIS A 1 390 ? 10.351 32.079 65.127 1.00 28.30 390 HIS A CA 1
ATOM 3156 C C . HIS A 1 390 ? 10.060 31.966 63.630 1.00 28.30 390 HIS A C 1
ATOM 3158 O O . HIS A 1 390 ? 10.586 31.108 62.925 1.00 28.30 390 HIS A O 1
ATOM 3164 N N . THR A 1 391 ? 9.185 32.867 63.204 1.00 36.00 391 THR A N 1
ATOM 3165 C CA . THR A 1 391 ? 8.717 33.201 61.863 1.00 36.00 391 THR A CA 1
ATOM 3166 C C . THR A 1 391 ? 9.543 34.367 61.303 1.00 36.00 391 THR A C 1
ATOM 3168 O O . THR A 1 391 ? 9.736 35.358 62.002 1.00 36.00 391 THR A O 1
ATOM 3171 N N . GLN A 1 392 ? 9.937 34.308 60.026 1.00 30.22 392 GLN A N 1
ATOM 3172 C CA . GLN A 1 392 ? 10.259 35.476 59.179 1.00 30.22 392 GLN A CA 1
ATOM 3173 C C . GLN A 1 392 ? 10.007 35.059 57.711 1.00 30.22 392 GLN A C 1
ATOM 3175 O O . GLN A 1 392 ? 10.642 34.124 57.241 1.00 30.22 392 GLN A O 1
ATOM 3180 N N . THR A 1 393 ? 8.935 35.456 57.013 1.00 29.94 393 THR A N 1
ATOM 3181 C CA . THR A 1 393 ? 8.467 36.776 56.518 1.00 29.94 393 THR A CA 1
ATOM 3182 C C . THR A 1 393 ? 9.150 37.253 55.223 1.00 29.94 393 THR A C 1
ATOM 3184 O O . THR A 1 393 ? 10.242 37.806 55.260 1.00 29.94 393 THR A O 1
ATOM 3187 N N . ARG A 1 394 ? 8.415 37.145 54.100 1.00 26.75 394 ARG A N 1
ATOM 3188 C CA . ARG A 1 394 ? 8.286 38.117 52.982 1.00 26.75 394 ARG A CA 1
ATOM 3189 C C . ARG A 1 394 ? 6.856 37.943 52.415 1.00 26.75 394 ARG A C 1
ATOM 3191 O O . ARG A 1 394 ? 6.588 36.933 51.781 1.00 26.75 394 ARG A O 1
ATOM 3198 N N . ALA A 1 395 ? 5.853 38.640 52.965 1.00 31.42 395 ALA A N 1
ATOM 3199 C CA . ALA A 1 395 ? 5.263 39.911 52.484 1.00 31.42 395 ALA A CA 1
ATOM 3200 C C . ALA A 1 395 ? 4.610 39.777 51.080 1.00 31.42 395 ALA A C 1
ATOM 3202 O O . ALA A 1 395 ? 5.330 39.756 50.092 1.00 31.42 395 ALA A O 1
ATOM 3203 N N . TYR A 1 396 ? 3.331 39.383 50.957 1.00 31.09 396 TYR A N 1
ATOM 3204 C CA . TYR A 1 396 ? 2.069 40.171 50.952 1.00 31.09 396 TYR A CA 1
ATOM 3205 C C . TYR A 1 396 ? 1.946 41.252 49.861 1.00 31.09 396 TYR A C 1
ATOM 3207 O O . TYR A 1 396 ? 2.603 42.281 49.963 1.00 31.09 396 TYR A O 1
ATOM 3215 N N . THR A 1 397 ? 0.974 41.081 48.955 1.00 29.03 397 THR A N 1
ATOM 3216 C CA . THR A 1 397 ? -0.091 42.070 48.693 1.00 29.03 397 THR A CA 1
ATOM 3217 C C . THR A 1 397 ? -1.363 41.366 48.208 1.00 29.03 397 THR A C 1
ATOM 3219 O O . THR A 1 397 ? -1.349 40.497 47.343 1.00 29.03 397 THR A O 1
ATOM 3222 N N . ASP A 1 398 ? -2.459 41.743 48.853 1.00 27.28 398 ASP A N 1
ATOM 3223 C CA . ASP A 1 398 ? -3.837 41.302 48.671 1.00 27.28 398 ASP A CA 1
ATOM 3224 C C . ASP A 1 398 ? -4.454 41.940 47.411 1.00 27.28 398 ASP A C 1
ATOM 3226 O O . ASP A 1 398 ? -4.172 43.099 47.110 1.00 27.28 398 ASP A O 1
ATOM 3230 N N . THR A 1 399 ? -5.304 41.213 46.684 1.00 29.92 399 THR A N 1
ATOM 3231 C CA . THR A 1 399 ? -6.407 41.789 45.888 1.00 29.92 399 THR A CA 1
ATOM 3232 C C . THR A 1 399 ? -7.463 40.720 45.595 1.00 29.92 399 THR A C 1
ATOM 3234 O O . THR A 1 399 ? -7.511 40.076 44.552 1.00 29.92 399 THR A O 1
ATOM 3237 N N . ARG A 1 400 ? -8.339 40.531 46.581 1.00 30.75 400 ARG A N 1
ATOM 3238 C CA . ARG A 1 400 ? -9.804 40.421 46.450 1.00 30.75 400 ARG A CA 1
ATOM 3239 C C . ARG A 1 400 ? -10.362 40.521 45.008 1.00 30.75 400 ARG A C 1
ATOM 3241 O O . ARG A 1 400 ? -10.437 41.615 44.458 1.00 30.75 400 ARG A O 1
ATOM 3248 N N . ILE A 1 401 ? -10.921 39.429 44.469 1.00 30.67 401 ILE A N 1
ATOM 3249 C CA . ILE A 1 401 ? -12.005 39.499 43.468 1.00 30.67 401 ILE A CA 1
ATOM 3250 C C . ILE A 1 401 ? -13.133 38.540 43.865 1.00 30.67 401 ILE A C 1
ATOM 3252 O O . ILE A 1 401 ? -12.966 37.326 43.972 1.00 30.67 401 ILE A O 1
ATOM 3256 N N . HIS A 1 402 ? -14.291 39.150 44.109 1.00 30.27 402 HIS A N 1
ATOM 3257 C CA . HIS A 1 402 ? -15.587 38.543 44.384 1.00 30.27 402 HIS A CA 1
ATOM 3258 C C . HIS A 1 402 ? -16.028 37.589 43.266 1.00 30.27 402 HIS A C 1
ATOM 3260 O O . HIS A 1 402 ? -16.069 37.965 42.097 1.00 30.27 402 HIS A O 1
ATOM 3266 N N . ARG A 1 403 ? -16.500 36.395 43.639 1.00 33.41 403 ARG A N 1
ATOM 3267 C CA . ARG A 1 403 ? -17.328 35.555 42.769 1.00 33.41 403 ARG A CA 1
ATOM 3268 C C . ARG A 1 403 ? -18.792 35.945 43.001 1.00 33.41 403 ARG A C 1
ATOM 3270 O O . ARG A 1 403 ? -19.409 35.485 43.956 1.00 33.41 403 ARG A O 1
ATOM 3277 N N . HIS A 1 404 ? -19.320 36.843 42.167 1.00 29.36 404 HIS A N 1
ATOM 3278 C CA . HIS A 1 404 ? -20.751 37.148 42.133 1.00 29.36 404 HIS A CA 1
ATOM 3279 C C . HIS A 1 404 ? -21.478 36.182 41.199 1.00 29.36 404 HIS A C 1
ATOM 3281 O O . HIS A 1 404 ? -21.033 35.898 40.088 1.00 29.36 404 HIS A O 1
ATOM 3287 N N . ALA A 1 405 ? -22.606 35.682 41.689 1.00 31.94 405 ALA A N 1
ATOM 3288 C CA . ALA A 1 405 ? -23.580 34.924 40.935 1.00 31.94 405 ALA A CA 1
ATOM 3289 C C . ALA A 1 405 ? -24.486 35.849 40.100 1.00 31.94 405 ALA A C 1
ATOM 3291 O O . ALA A 1 405 ? -24.844 36.940 40.539 1.00 31.94 405 ALA A O 1
ATOM 3292 N N . HIS A 1 406 ? -24.952 35.276 38.987 1.00 26.58 406 HIS A N 1
ATOM 3293 C CA . HIS A 1 406 ? -26.208 35.532 38.276 1.00 26.58 406 HIS A CA 1
ATOM 3294 C C . HIS A 1 406 ? -26.258 36.542 37.109 1.00 26.58 406 HIS A C 1
ATOM 3296 O O . HIS A 1 406 ? -25.837 37.689 37.184 1.00 26.58 406 HIS A O 1
ATOM 3302 N N . THR A 1 407 ? -26.964 36.066 36.072 1.00 27.70 407 THR A N 1
ATOM 3303 C CA . THR A 1 407 ? -27.700 36.762 34.998 1.00 27.70 407 THR A CA 1
ATOM 3304 C C . THR A 1 407 ? -26.925 37.305 33.794 1.00 27.70 407 THR A C 1
ATOM 3306 O O . THR A 1 407 ? -26.558 38.470 33.743 1.00 27.70 407 THR A O 1
ATOM 3309 N N . GLN A 1 408 ? -26.902 36.510 32.717 1.00 27.05 408 GLN A N 1
ATOM 3310 C CA . GLN A 1 408 ? -27.314 37.037 31.417 1.00 27.05 408 GLN A CA 1
ATOM 3311 C C . GLN A 1 408 ? -28.478 36.209 30.873 1.00 27.05 408 GLN A C 1
ATOM 3313 O O . GLN A 1 408 ? -28.376 35.051 30.480 1.00 27.05 408 GLN A O 1
ATOM 3318 N N . THR A 1 409 ? -29.624 36.855 30.969 1.00 29.06 409 THR A N 1
ATOM 3319 C CA . THR A 1 409 ? -30.932 36.471 30.485 1.00 29.06 409 THR A CA 1
ATOM 3320 C C . THR A 1 409 ? -31.002 36.896 29.015 1.00 29.06 409 THR A C 1
ATOM 3322 O O . THR A 1 409 ? -30.738 38.056 28.726 1.00 29.06 409 THR A O 1
ATOM 3325 N N . ARG A 1 410 ? -31.486 35.990 28.146 1.00 27.44 410 ARG A N 1
ATOM 3326 C CA . ARG A 1 410 ? -32.444 36.277 27.052 1.00 27.44 410 ARG A CA 1
ATOM 3327 C C . ARG A 1 410 ? -31.984 37.105 25.828 1.00 27.44 410 ARG A C 1
ATOM 3329 O O . ARG A 1 410 ? -31.777 38.301 25.941 1.00 27.44 410 ARG A O 1
ATOM 3336 N N . ILE A 1 411 ? -32.075 36.532 24.617 1.00 27.38 411 ILE A N 1
ATOM 3337 C CA . ILE A 1 411 ? -33.258 36.592 23.715 1.00 27.38 411 ILE A CA 1
ATOM 3338 C C . ILE A 1 411 ? -32.900 36.173 22.271 1.00 27.38 411 ILE A C 1
ATOM 3340 O O . ILE A 1 411 ? -31.982 36.695 21.657 1.00 27.38 411 ILE A O 1
ATOM 3344 N N . CYS A 1 412 ? -33.702 35.223 21.789 1.00 26.47 412 CYS A N 1
ATOM 3345 C CA . CYS A 1 412 ? -34.266 35.008 20.451 1.00 26.47 412 CYS A CA 1
ATOM 3346 C C . CYS A 1 412 ? -33.436 35.119 19.154 1.00 26.47 412 CYS A C 1
ATOM 3348 O O . CYS A 1 412 ? -32.977 36.177 18.753 1.00 26.47 412 CYS A O 1
ATOM 3350 N N . THR A 1 413 ? -33.453 34.000 18.419 1.00 29.33 413 THR A N 1
ATOM 3351 C CA . THR A 1 413 ? -34.161 33.802 17.131 1.00 29.33 413 THR A CA 1
ATOM 3352 C C . THR A 1 413 ? -34.299 34.981 16.148 1.00 29.33 413 THR A C 1
ATOM 3354 O O . THR A 1 413 ? -34.918 35.986 16.490 1.00 29.33 413 THR A O 1
ATOM 3357 N N . ARG A 1 414 ? -33.974 34.685 14.863 1.00 26.83 414 ARG A N 1
ATOM 3358 C CA . ARG A 1 414 ? -34.329 35.385 13.589 1.00 26.83 414 ARG A CA 1
ATOM 3359 C C . ARG A 1 414 ? -33.284 36.434 13.163 1.00 26.83 414 ARG A C 1
ATOM 3361 O O . ARG A 1 414 ? -32.959 37.299 13.948 1.00 26.83 414 ARG A O 1
ATOM 3368 N N . ALA A 1 415 ? -32.703 36.481 11.965 1.00 27.27 415 ALA A N 1
ATOM 3369 C CA . ALA A 1 415 ? -32.816 35.799 10.675 1.00 27.27 415 ALA A CA 1
ATOM 3370 C C . ALA A 1 415 ? -31.419 35.895 10.012 1.00 27.27 415 ALA A C 1
ATOM 3372 O O . ALA A 1 415 ? -30.722 36.871 10.245 1.00 27.27 415 ALA A O 1
ATOM 3373 N N . TYR A 1 416 ? -30.944 34.899 9.267 1.00 27.44 416 TYR A N 1
ATOM 3374 C CA . TYR A 1 416 ? -30.895 34.996 7.805 1.00 27.44 416 TYR A CA 1
ATOM 3375 C C . TYR A 1 416 ? -31.117 33.605 7.205 1.00 27.44 416 TYR A C 1
ATOM 3377 O O . TYR A 1 416 ? -30.224 32.768 7.127 1.00 27.44 416 TYR A O 1
ATOM 3385 N N . ARG A 1 417 ? -32.364 33.383 6.791 1.00 32.59 417 ARG A N 1
ATOM 3386 C CA . ARG A 1 417 ? -32.758 32.400 5.788 1.00 32.59 417 ARG A CA 1
ATOM 3387 C C . ARG A 1 417 ? -32.917 33.180 4.484 1.00 32.59 417 ARG A C 1
ATOM 3389 O O . ARG A 1 417 ? -33.984 33.745 4.306 1.00 32.59 417 ARG A O 1
ATOM 3396 N N . ILE A 1 418 ? -31.872 33.246 3.658 1.00 32.84 418 ILE A N 1
ATOM 3397 C CA . ILE A 1 418 ? -31.867 33.432 2.187 1.00 32.84 418 ILE A CA 1
ATOM 3398 C C . ILE A 1 418 ? -30.434 32.998 1.790 1.00 32.84 418 ILE A C 1
ATOM 3400 O O . ILE A 1 418 ? -29.492 33.618 2.263 1.00 32.84 418 ILE A O 1
ATOM 3404 N N . TYR A 1 419 ? -30.120 31.881 1.137 1.00 31.00 419 TYR A N 1
ATOM 3405 C CA . TYR A 1 419 ? -30.645 31.280 -0.084 1.00 31.00 419 TYR A CA 1
ATOM 3406 C C . TYR A 1 419 ? -30.439 29.752 -0.023 1.00 31.00 419 TYR A C 1
ATOM 3408 O O . TYR A 1 419 ? -29.306 29.280 0.057 1.00 31.00 419 TYR A O 1
ATOM 3416 N N . GLU A 1 420 ? -31.525 28.983 -0.100 1.00 35.94 420 GLU A N 1
ATOM 3417 C CA . GLU A 1 420 ? -31.523 27.738 -0.875 1.00 35.94 420 GLU A CA 1
ATOM 3418 C C . GLU A 1 420 ? -31.737 28.151 -2.334 1.00 35.94 420 GLU A C 1
ATOM 3420 O O . GLU A 1 420 ? -32.653 28.923 -2.623 1.00 35.94 420 GLU A O 1
ATOM 3425 N N . GLY A 1 421 ? -30.883 27.676 -3.235 1.00 34.28 421 GLY A N 1
ATOM 3426 C CA . GLY A 1 421 ? -31.024 27.896 -4.670 1.00 34.28 421 GLY A CA 1
ATOM 3427 C C . GLY A 1 421 ? -29.749 27.531 -5.424 1.00 34.28 421 GLY A C 1
ATOM 3428 O O . GLY A 1 421 ? -28.736 28.205 -5.289 1.00 34.28 421 GLY A O 1
ATOM 3429 N N . ASP A 1 422 ? -29.838 26.472 -6.224 1.00 38.84 422 ASP A N 1
ATOM 3430 C CA . ASP A 1 422 ? -28.964 26.155 -7.360 1.00 38.84 422 ASP A CA 1
ATOM 3431 C C . ASP A 1 422 ? -27.563 25.575 -7.114 1.00 38.84 422 ASP A C 1
ATOM 3433 O O . ASP A 1 422 ? -26.533 26.127 -7.496 1.00 38.84 422 ASP A O 1
ATOM 3437 N N . LEU A 1 423 ? -27.542 24.314 -6.668 1.00 39.66 423 LEU A N 1
ATOM 3438 C CA . LEU A 1 423 ? -26.446 23.380 -6.977 1.00 39.66 423 LEU A CA 1
ATOM 3439 C C . LEU A 1 423 ? -26.597 22.673 -8.342 1.00 39.66 423 LEU A C 1
ATOM 3441 O O . LEU A 1 423 ? -25.783 21.816 -8.675 1.00 39.66 423 LEU A O 1
ATOM 3445 N N . SER A 1 424 ? -27.568 23.066 -9.177 1.00 44.78 424 SER A N 1
ATOM 3446 C CA . SER A 1 424 ? -27.769 22.483 -10.517 1.00 44.78 424 SER A CA 1
ATOM 3447 C C . SER A 1 424 ? -27.038 23.215 -11.657 1.00 44.78 424 SER A C 1
ATOM 3449 O O . SER A 1 424 ? -27.111 22.773 -12.800 1.00 44.78 424 SER A O 1
ATOM 3451 N N . VAL A 1 425 ? -26.310 24.307 -11.389 1.00 45.94 425 VAL A N 1
ATOM 3452 C CA . VAL A 1 425 ? -25.703 25.139 -12.458 1.00 45.94 425 VAL A CA 1
ATOM 3453 C C . VAL A 1 425 ? -24.173 25.007 -12.536 1.00 45.94 425 VAL A C 1
ATOM 3455 O O . VAL A 1 425 ? -23.565 25.332 -13.552 1.00 45.94 425 VAL A O 1
ATOM 3458 N N . ARG A 1 426 ? -23.518 24.410 -11.529 1.00 43.97 426 ARG A N 1
ATOM 3459 C CA . ARG A 1 426 ? -22.060 24.159 -11.568 1.00 43.97 426 ARG A CA 1
ATOM 3460 C C . ARG A 1 426 ? -21.645 22.922 -12.373 1.00 43.97 426 ARG A C 1
ATOM 3462 O O . ARG A 1 426 ? -20.463 22.770 -12.652 1.00 43.97 426 ARG A O 1
ATOM 3469 N N . HIS A 1 427 ? -22.595 22.084 -12.792 1.00 41.38 427 HIS A N 1
ATOM 3470 C CA . HIS A 1 427 ? -22.325 20.917 -13.644 1.00 41.38 427 HIS A CA 1
ATOM 3471 C C . HIS A 1 427 ? -22.591 21.168 -15.140 1.00 41.38 427 HIS A C 1
ATOM 3473 O O . HIS A 1 427 ? -22.274 20.321 -15.964 1.00 41.38 427 HIS A O 1
ATOM 3479 N N . LEU A 1 428 ? -23.126 22.342 -15.504 1.00 43.66 428 LEU A N 1
ATOM 3480 C CA . LEU A 1 428 ? -23.406 22.725 -16.898 1.00 43.66 428 LEU A CA 1
ATOM 3481 C C . LEU A 1 428 ? -22.433 23.774 -17.464 1.00 43.66 428 LEU A C 1
ATOM 3483 O O . LEU A 1 428 ? -22.451 24.038 -18.660 1.00 43.66 428 LEU A O 1
ATOM 3487 N N . LEU A 1 429 ? -21.544 24.336 -16.636 1.00 43.03 429 LEU A N 1
ATOM 3488 C CA . LEU A 1 429 ? -20.537 25.323 -17.057 1.00 43.03 429 LEU A CA 1
ATOM 3489 C C . LEU A 1 429 ? -19.117 24.752 -17.211 1.00 43.03 429 LEU A C 1
ATOM 3491 O O . LEU A 1 429 ? -18.219 25.481 -17.620 1.00 43.03 429 LEU A O 1
ATOM 3495 N N . TRP A 1 430 ? -18.909 23.457 -16.945 1.00 43.09 430 TRP A N 1
ATOM 3496 C CA . TRP A 1 430 ? -17.622 22.787 -17.187 1.00 43.09 430 TRP A CA 1
ATOM 3497 C C . TRP A 1 430 ? -17.593 21.953 -18.483 1.00 43.09 430 TRP A C 1
ATOM 3499 O O . TRP A 1 430 ? -16.528 21.544 -18.929 1.00 43.09 430 TRP A O 1
ATOM 3509 N N . THR A 1 431 ? -18.735 21.770 -19.151 1.00 46.44 431 THR A N 1
ATOM 3510 C CA . THR A 1 431 ? -18.847 20.950 -20.376 1.00 46.44 431 THR A CA 1
ATOM 3511 C C . THR A 1 431 ? -18.845 21.771 -21.676 1.00 46.44 431 THR A C 1
ATOM 3513 O O . THR A 1 431 ? -19.047 21.219 -22.750 1.00 46.44 431 THR A O 1
ATOM 3516 N N . MET A 1 432 ? -18.614 23.087 -21.604 1.00 40.16 432 MET A N 1
ATOM 3517 C CA . MET A 1 432 ? -18.681 24.020 -22.747 1.00 40.16 432 MET A CA 1
ATOM 3518 C C . MET A 1 432 ? -17.327 24.658 -23.108 1.00 40.16 432 MET A C 1
ATOM 3520 O O . MET A 1 432 ? -17.290 25.704 -23.750 1.00 40.16 432 MET A O 1
ATOM 3524 N N . LEU A 1 433 ? -16.199 24.053 -22.714 1.00 46.81 433 LEU A N 1
ATOM 3525 C CA . LEU A 1 433 ? -14.874 24.568 -23.083 1.00 46.81 433 LEU A CA 1
ATOM 3526 C C . LEU A 1 433 ? -13.828 23.459 -23.294 1.00 46.81 433 LEU A C 1
ATOM 3528 O O . LEU A 1 433 ? -12.792 23.428 -22.638 1.00 46.81 433 LEU A O 1
ATOM 3532 N N . GLN A 1 434 ? -14.077 22.569 -24.257 1.00 37.56 434 GLN A N 1
ATOM 3533 C CA . GLN A 1 434 ? -12.997 21.985 -25.059 1.00 37.56 434 GLN A CA 1
ATOM 3534 C C . GLN A 1 434 ? -13.421 21.874 -26.534 1.00 37.56 434 GLN A C 1
ATOM 3536 O O . GLN A 1 434 ? -14.523 21.401 -26.817 1.00 37.56 434 GLN A O 1
ATOM 3541 N N . PRO A 1 435 ? -12.578 22.332 -27.476 1.00 39.62 435 PRO A N 1
ATOM 3542 C CA . PRO A 1 435 ? -12.840 22.249 -28.904 1.00 39.62 435 PRO A CA 1
ATOM 3543 C C . PRO A 1 435 ? -12.444 20.872 -29.453 1.00 39.62 435 PRO A C 1
ATOM 3545 O O . PRO A 1 435 ? -11.372 20.363 -29.138 1.00 39.62 435 PRO A O 1
ATOM 3548 N N . GLY A 1 436 ? -13.276 20.327 -30.344 1.00 41.84 436 GLY A N 1
ATOM 3549 C CA . GLY A 1 436 ? -12.876 19.267 -31.273 1.00 41.84 436 GLY A CA 1
ATOM 3550 C C . GLY A 1 436 ? -13.528 17.908 -31.034 1.00 41.84 436 GLY A C 1
ATOM 3551 O O . GLY A 1 436 ? -12.938 17.035 -30.413 1.00 41.84 436 GLY A O 1
ATOM 3552 N N . ASN A 1 437 ? -14.724 17.714 -31.592 1.00 35.22 437 ASN A N 1
ATOM 3553 C CA . ASN A 1 437 ? -14.975 16.614 -32.529 1.00 35.22 437 ASN A CA 1
ATOM 3554 C C . ASN A 1 437 ? -16.358 16.787 -33.170 1.00 35.22 437 ASN A C 1
ATOM 3556 O O . ASN A 1 437 ? -17.392 16.706 -32.512 1.00 35.22 437 ASN A O 1
ATOM 3560 N N . LEU A 1 438 ? -16.349 17.064 -34.474 1.00 39.28 438 LEU A N 1
ATOM 3561 C CA . LEU A 1 438 ? -17.515 16.974 -35.349 1.00 39.28 438 LEU A CA 1
ATOM 3562 C C . LEU A 1 438 ? -17.927 15.497 -35.486 1.00 39.28 438 LEU A C 1
ATOM 3564 O O . LEU A 1 438 ? -17.056 14.666 -35.748 1.00 39.28 438 LEU A O 1
ATOM 3568 N N . PRO A 1 439 ? -19.221 15.153 -35.373 1.00 38.84 439 PRO A N 1
ATOM 3569 C CA . PRO A 1 439 ? -19.706 13.832 -35.732 1.00 38.84 439 PRO A CA 1
ATOM 3570 C C . PRO A 1 439 ? -19.981 13.790 -37.240 1.00 38.84 439 PRO A C 1
ATOM 3572 O O . PRO A 1 439 ? -20.732 14.609 -37.769 1.00 38.84 439 PRO A O 1
ATOM 3575 N N . THR A 1 440 ? -19.379 12.829 -37.937 1.00 41.25 440 THR A N 1
ATOM 3576 C CA . THR A 1 440 ? -19.892 12.372 -39.231 1.00 41.25 440 THR A CA 1
ATOM 3577 C C . THR A 1 440 ? -20.761 11.152 -38.969 1.00 41.25 440 THR A C 1
ATOM 3579 O O . THR A 1 440 ? -20.280 10.084 -38.600 1.00 41.25 440 THR A O 1
ATOM 3582 N N . ASP A 1 441 ? -22.068 11.352 -39.119 1.00 39.09 441 ASP A N 1
ATOM 3583 C CA . ASP A 1 441 ? -23.001 10.286 -39.457 1.00 39.09 441 ASP A CA 1
ATOM 3584 C C . ASP A 1 441 ? -22.513 9.569 -40.724 1.00 39.09 441 ASP A C 1
ATOM 3586 O O . ASP A 1 441 ? -22.035 10.217 -41.655 1.00 39.09 441 ASP A O 1
ATOM 3590 N N . ILE A 1 442 ? -22.680 8.248 -40.773 1.00 36.53 442 ILE A N 1
ATOM 3591 C CA . ILE A 1 442 ? -23.550 7.564 -41.745 1.00 36.53 442 ILE A CA 1
ATOM 3592 C C . ILE A 1 442 ? -23.543 6.065 -41.409 1.00 36.53 442 ILE A C 1
ATOM 3594 O O . ILE A 1 442 ? -22.544 5.361 -41.532 1.00 36.53 442 ILE A O 1
ATOM 3598 N N . SER A 1 443 ? -24.715 5.589 -40.991 1.00 37.41 443 SER A N 1
ATOM 3599 C CA . SER A 1 443 ? -25.117 4.185 -41.068 1.00 37.41 443 SER A CA 1
ATOM 3600 C C . SER A 1 443 ? -25.277 3.759 -42.524 1.00 37.41 443 SER A C 1
ATOM 3602 O O . SER A 1 443 ? -26.000 4.431 -43.253 1.00 37.41 443 SER A O 1
ATOM 3604 N N . VAL A 1 444 ? -24.765 2.583 -42.896 1.00 34.28 444 VAL A N 1
ATOM 3605 C CA . VAL A 1 444 ? -25.445 1.680 -43.844 1.00 34.28 444 VAL A CA 1
ATOM 3606 C C . VAL A 1 444 ? -25.166 0.227 -43.422 1.00 34.28 444 VAL A C 1
ATOM 3608 O O . VAL A 1 444 ? -24.004 -0.107 -43.198 1.00 34.28 444 VAL A O 1
ATOM 3611 N N . PRO A 1 445 ? -26.192 -0.638 -43.301 1.00 54.56 445 PRO A N 1
ATOM 3612 C CA . PRO A 1 445 ? -26.030 -2.051 -42.977 1.00 54.56 445 PRO A CA 1
ATOM 3613 C C . PRO A 1 445 ? -26.002 -2.930 -44.239 1.00 54.56 445 PRO A C 1
ATOM 3615 O O . PRO A 1 445 ? -26.819 -2.737 -45.141 1.00 54.56 445 PRO A O 1
ATOM 3618 N N . CYS A 1 446 ? -25.115 -3.925 -44.256 1.00 41.84 446 CYS A N 1
ATOM 3619 C CA . CYS A 1 446 ? -25.283 -5.255 -44.858 1.00 41.84 446 CYS A CA 1
ATOM 3620 C C . CYS A 1 446 ? -24.289 -6.209 -44.193 1.00 41.84 446 CYS A C 1
ATOM 3622 O O . CYS A 1 446 ? -23.104 -5.819 -44.088 1.00 41.84 446 CYS A O 1
#

Sequence (446 aa):
MAANAGSMFQYWKRFDLQQLQRELDATATALANRQDESEQSRKKLIDQSREFKKNTPEDLRKLVAPLLKGFQAEIDAVSKRSKESEAAFLSVYKRFIDVPDPVSALEATQQLQLKVQRMHDIETENQKLRETLEGYTQEIAEVKNHEVTIKALKEKIEEYEETLKKQAKELGQEERREEEKEKKEGEEGQLHNNHAEEEREWWDSGESLLSLLQRADVAEREAEALREQLTSANKSLQLATQIQKAPDMEQALDVLSRSSLEVELSAKEREVLHLAEDVQRLQASLANVRENSASQISQLEQLLSTKESSLKQLEEKLQEQADYEDIKKELRLIHFPSDSKKPLELLLEKSRGLHSECSSLRLNNSELSSESFKPPTHAYTDARIHRHTHTQTRAYTDTRIHRHAHTQTRICTRAYRIYEGDLSVRHLLWTMLQPGNLPTDISVPC

Radius of gyration: 72.4 Å; chains: 1; bounding box: 143×53×237 Å